Protein AF-0000000073479413 (afdb_homodimer)

Foldseek 3Di:
DVVVVVVVVVVVCVVVVVVVVCLCCCLVVCLVVNAADAQQDKDKDKDFAAQVQADPVSWFGDPVVVVVVVVSRVSSSCSRPCLVVLCVVLVKDKDFPDKDKDFDATRGGGFMWMKIWGFQFFDFFWTKIKIFIATDVVRDGRMIMIIIIGIGSGGPQVSSCVRVVDRDDGHDDDPVVVVVVVVVVVVVVVVVVVD/DVVVVVVVCVVVCVVVVVVVVCLCCCLVVCLVPNAADAQQDKDKDKDFAAQVQADPVSWFGDPVVVVVVVVSRVSSSCSRPCLVVLCVVLVKDKDFPDKDKDFDATRGGGFMWMKIWGFQFFDFFWTKIKIFIATDPVRDGRMIMIIIIGIG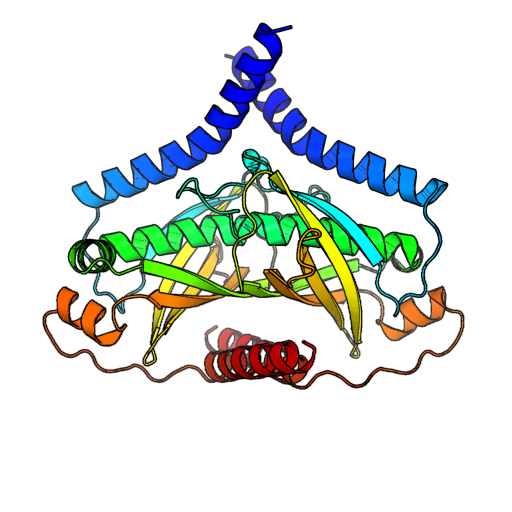SGGPQVSSCVRVVDRDDGHDDDPVVVVVVVVVVVVVVVVVVVD

Organism: Scylla paramamosain (NCBI:txid85552)

Nearest PDB structures (foldseek):
  5t06-assembly1_B  TM=7.517E-01  e=1.277E-08  Escherichia coli O157:H7
  5eo2-assembly2_C  TM=7.180E-01  e=1.446E-08  Staphylococcus aureus subsp. aureus Mu50
  5v10-assembly1_B-2  TM=7.605E-01  e=1.120E-07  Pseudomonas aeruginosa PAO1
  5v10-assembly1_A-2  TM=7.421E-01  e=4.699E-08  Pseudomonas aeruginosa PAO1
  2w3x-assembly1_B  TM=7.147E-01  e=1.046E-06  Micromonospora echinospora

InterPro domains:
  IPR029069 HotDog domain superfamily [SSF54637] (46-164)
  IPR051490 THEM6/lcsJ thioesterase [PTHR12475] (7-193)

Secondary structure (DSSP, 8-state):
-HHHHHHHHHHHHHHHHHHHHHHHHHHHHHHHHPPP--TTSPEEEEEE--GGGB-TTSSSB-HHHHHHHHHHHHHHHHHHHTHHHHHHHHT-EEEEEEEEEEE-SPPPTT-EEEEEEEEEEE-SSEEEEEEEEEETTT--EEEEEEEEEEEESS-HHHHHHHHHSSPPPPPPPPHHHHHHHHHHHHHHHHHHHH-/-HHHHHHHHHHHHHHHHHHHHHHHHHHHHHHHHPPP--TTSPEEEEEE--GGGB-TTSSSB-HHHHHHHHHHHHHHHHHHHTHHHHHHHHT-EEEEEEEEEEE-SPPPTT-EEEEEEEEEEE-SSEEEEEEEEEETTT--EEEEEEEEEEEESS-HHHHHHHHHSSPPPPPPPPHHHHHHHHHHHHHHHHHHHH-

Radius of gyration: 21.25 Å; Cα contacts (8 Å, |Δi|>4): 711; chains: 2; bounding box: 47×64×57 Å

pLDDT: mean 82.39, std 20.72, range [22.72, 98.88]

Sequence (390 aa):
MVEISTVAIGILLSLEFGYFLKVLVHGFGAKLFLSKIHPLKSSRIYGICTTRDIDFMLNHINNGRYIRAMDFGRLDHCIRSGIFKSVSKSGATLLVAATTIRYRKPVYLFVPYRLQSQIVYWDDKNMYYRQDFITLHDNFVRATAYVKLAVLGSQPEELLLAVTRENIALPEAPDDLLSWIEYNRQSSQNLKKSLMVEISTVAIGILLSLEFGYFLKVLVHGFGAKLFLSKIHPLKSSRIYGICTTRDIDFMLNHINNGRYIRAMDFGRLDHCIRSGIFKSVSKSGATLLVAATTIRYRKPVYLFVPYRLQSQIVYWDDKNMYYRQDFITLHDNFVRATAYVKLAVLGSQPEELLLAVTRENIALPEAPDDLLSWIEYNRQSSQNLKKSL

Structure (mmCIF, N/CA/C/O backbone):
data_AF-0000000073479413-model_v1
#
loop_
_entity.id
_entity.type
_entity.pdbx_description
1 polymer 'Protein THEM6'
#
loop_
_atom_site.group_PDB
_atom_site.id
_atom_site.type_symbol
_atom_site.label_atom_id
_atom_site.label_alt_id
_atom_site.label_comp_id
_atom_site.label_asym_id
_atom_site.label_entity_id
_atom_site.label_seq_id
_atom_site.pdbx_PDB_ins_code
_atom_site.Cartn_x
_atom_site.Cartn_y
_atom_site.Cartn_z
_atom_site.occupancy
_atom_site.B_iso_or_equiv
_atom_site.auth_seq_id
_atom_site.auth_comp_id
_atom_site.auth_asym_id
_atom_site.auth_atom_id
_atom_site.pdbx_PDB_model_num
ATOM 1 N N . MET A 1 1 ? 19.516 -9.305 34 1 22.72 1 MET A N 1
ATOM 2 C CA . MET A 1 1 ? 19.391 -8.453 32.844 1 22.72 1 MET A CA 1
ATOM 3 C C . MET A 1 1 ? 19.141 -9.289 31.578 1 22.72 1 MET A C 1
ATOM 5 O O . MET A 1 1 ? 18.781 -8.75 30.531 1 22.72 1 MET A O 1
ATOM 9 N N . VAL A 1 2 ? 19.609 -10.539 31.531 1 35.56 2 VAL A N 1
ATOM 10 C CA . VAL A 1 2 ? 19.578 -11.578 30.5 1 35.56 2 VAL A CA 1
ATOM 11 C C . VAL A 1 2 ? 18.156 -12.102 30.344 1 35.56 2 VAL A C 1
ATOM 13 O O . VAL A 1 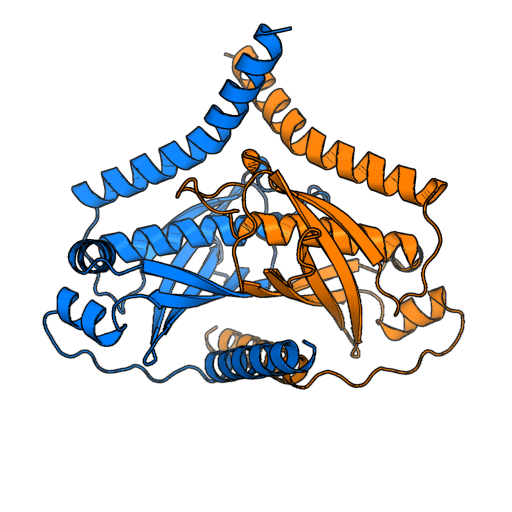2 ? 17.766 -12.539 29.266 1 35.56 2 VAL A O 1
ATOM 16 N N . GLU A 1 3 ? 17.344 -12.094 31.359 1 36.56 3 GLU A N 1
ATOM 17 C CA . GLU A 1 3 ? 16.062 -12.789 31.391 1 36.56 3 GLU A CA 1
ATOM 18 C C . GLU A 1 3 ? 14.992 -12.008 30.625 1 36.56 3 GLU A C 1
ATOM 20 O O . GLU A 1 3 ? 14.141 -12.602 29.953 1 36.56 3 GLU A O 1
ATOM 25 N N . ILE A 1 4 ? 15.031 -10.695 30.812 1 38.28 4 ILE A N 1
ATOM 26 C CA . ILE A 1 4 ? 14.023 -9.852 30.172 1 38.28 4 ILE A CA 1
ATOM 27 C C . ILE A 1 4 ? 14.25 -9.844 28.656 1 38.28 4 ILE A C 1
ATOM 29 O O . ILE A 1 4 ? 13.289 -9.898 27.891 1 38.28 4 ILE A O 1
ATOM 33 N N . SER A 1 5 ? 15.5 -10.008 28.25 1 35.59 5 SER A N 1
ATOM 34 C CA . SER A 1 5 ? 15.836 -10.016 26.828 1 35.59 5 SER A CA 1
ATOM 35 C C . SER A 1 5 ? 15.352 -11.297 26.156 1 35.59 5 SER A C 1
ATOM 37 O O . SER A 1 5 ? 14.914 -11.266 25 1 35.59 5 SER A O 1
ATOM 39 N N . THR A 1 6 ? 15.398 -12.391 26.906 1 36.5 6 THR A N 1
ATOM 40 C CA . THR A 1 6 ? 15 -13.68 26.359 1 36.5 6 THR A CA 1
ATOM 41 C C . THR A 1 6 ? 13.477 -13.766 26.234 1 36.5 6 THR A C 1
ATOM 43 O O . THR A 1 6 ? 12.961 -14.266 25.234 1 36.5 6 THR A O 1
ATOM 46 N N . VAL A 1 7 ? 12.758 -13.211 27.203 1 35.03 7 VAL A N 1
ATOM 47 C CA . VAL A 1 7 ? 11.305 -13.273 27.156 1 35.03 7 VAL A CA 1
ATOM 48 C C . VAL A 1 7 ? 10.781 -12.359 26.062 1 35.03 7 VAL A C 1
ATOM 50 O O . VAL A 1 7 ? 9.859 -12.719 25.328 1 35.03 7 VAL A O 1
ATOM 53 N N . ALA A 1 8 ? 11.414 -11.203 25.891 1 36.47 8 ALA A N 1
ATOM 54 C CA . ALA A 1 8 ? 11.008 -10.273 24.844 1 36.47 8 ALA A CA 1
ATOM 55 C C . ALA A 1 8 ? 11.266 -10.867 23.453 1 36.47 8 ALA A C 1
ATOM 57 O O . ALA A 1 8 ? 10.414 -10.766 22.562 1 36.47 8 ALA A O 1
ATOM 58 N N . ILE A 1 9 ? 12.359 -11.555 23.281 1 36.97 9 ILE A N 1
ATOM 59 C CA . ILE A 1 9 ? 12.656 -12.297 22.062 1 36.97 9 ILE A CA 1
ATOM 60 C C . ILE A 1 9 ? 11.656 -13.43 21.891 1 36.97 9 ILE A C 1
ATOM 62 O O . ILE A 1 9 ? 11.156 -13.656 20.781 1 36.97 9 ILE A O 1
ATOM 66 N N . GLY A 1 10 ? 11.312 -14.117 22.875 1 36.69 10 GLY A N 1
ATOM 67 C CA . GLY A 1 10 ? 10.383 -15.227 22.812 1 36.69 10 GLY A CA 1
ATOM 68 C C . GLY A 1 10 ? 8.969 -14.805 22.453 1 36.69 10 GLY A C 1
ATOM 69 O O . GLY A 1 10 ? 8.32 -15.445 21.625 1 36.69 10 GLY A O 1
ATOM 70 N N . ILE A 1 11 ? 8.414 -13.781 23.047 1 38.16 11 ILE A N 1
ATOM 71 C CA . ILE A 1 11 ? 7.086 -13.25 22.781 1 38.16 11 ILE A CA 1
ATOM 72 C C . ILE A 1 11 ? 7.051 -12.609 21.406 1 38.16 11 ILE A C 1
ATOM 74 O O . ILE A 1 11 ? 6.098 -12.812 20.641 1 38.16 11 ILE A O 1
ATOM 78 N N . LEU A 1 12 ? 7.965 -11.875 21.062 1 40.03 12 LEU A N 1
ATOM 79 C CA . LEU A 1 12 ? 8.117 -11.289 19.734 1 40.03 12 LEU A CA 1
ATOM 80 C C . LEU A 1 12 ? 8.242 -12.375 18.672 1 40.03 12 LEU A C 1
ATOM 82 O O . LEU A 1 12 ? 7.645 -12.273 17.594 1 40.03 12 LEU A O 1
ATOM 86 N N . LEU A 1 13 ? 8.914 -13.398 18.984 1 40.94 13 LEU A N 1
ATOM 87 C CA . LEU A 1 13 ? 9.031 -14.594 18.172 1 40.94 13 LEU A CA 1
ATOM 88 C C . LEU A 1 13 ? 7.715 -15.367 18.141 1 40.94 13 LEU A C 1
ATOM 90 O O . LEU A 1 13 ? 7.344 -15.938 17.125 1 40.94 13 LEU A O 1
ATOM 94 N N . SER A 1 14 ? 7.008 -15.414 19.203 1 41.66 14 SER A N 1
ATOM 95 C CA . SER A 1 14 ? 5.777 -16.188 19.312 1 41.66 14 SER A CA 1
ATOM 96 C C . SER A 1 14 ? 4.652 -15.547 18.5 1 41.66 14 SER A C 1
ATOM 98 O O . SER A 1 14 ? 3.879 -16.25 17.844 1 41.66 14 SER A O 1
ATOM 100 N N . LEU A 1 15 ? 4.371 -14.234 18.672 1 43.06 15 LEU A N 1
ATOM 101 C CA . LEU A 1 15 ? 3.324 -13.523 17.953 1 43.06 15 LEU A CA 1
ATOM 102 C C . LEU A 1 15 ? 3.621 -13.508 16.453 1 43.06 15 LEU A C 1
ATOM 104 O O . LEU A 1 15 ? 2.723 -13.719 15.633 1 43.06 15 LEU A O 1
ATOM 108 N N . GLU A 1 16 ? 4.781 -13.117 16.078 1 46.84 16 GLU A N 1
ATOM 109 C CA . GLU A 1 16 ? 5.227 -13.297 14.695 1 46.84 16 GLU A CA 1
ATOM 110 C C . GLU A 1 16 ? 5.297 -14.781 14.328 1 46.84 16 GLU A C 1
ATOM 112 O O . GLU A 1 16 ? 5.09 -15.148 13.164 1 46.84 16 GLU A O 1
ATOM 117 N N . PHE A 1 17 ? 5.621 -15.445 15.336 1 46 17 PHE A N 1
ATOM 118 C CA . PHE A 1 17 ? 5.688 -16.891 15.188 1 46 17 PHE A CA 1
ATOM 119 C C . PHE A 1 17 ? 4.316 -17.469 14.852 1 46 17 PHE A C 1
ATOM 121 O O . PHE A 1 17 ? 4.199 -18.359 14.016 1 46 17 PHE A O 1
ATOM 128 N N . GLY A 1 18 ? 3.309 -16.953 15.578 1 48.44 18 GLY A N 1
ATOM 129 C CA . GLY A 1 18 ? 1.979 -17.438 15.234 1 48.44 18 GLY A CA 1
ATOM 130 C C . GLY A 1 18 ? 1.597 -17.156 13.789 1 48.44 18 GLY A C 1
ATOM 131 O O . GLY A 1 18 ? 0.971 -17.984 13.133 1 48.44 18 GLY A O 1
ATOM 132 N N . TYR A 1 19 ? 1.947 -15.953 13.492 1 48.91 19 TYR A N 1
ATOM 133 C CA . TYR A 1 19 ? 1.749 -15.625 12.086 1 48.91 19 TYR A CA 1
ATOM 134 C C . TYR A 1 19 ? 2.564 -16.547 11.188 1 48.91 19 TYR A C 1
ATOM 136 O O . TYR A 1 19 ? 2.055 -17.078 10.195 1 48.91 19 TYR A O 1
ATOM 144 N N . PHE A 1 20 ? 3.811 -16.734 11.594 1 48.34 20 PHE A N 1
ATOM 145 C CA . PHE A 1 20 ? 4.676 -17.656 10.867 1 48.34 20 PHE A CA 1
ATOM 146 C C . PHE A 1 20 ? 4.125 -19.062 10.922 1 48.34 20 PHE A C 1
ATOM 148 O O . PHE A 1 20 ? 4.141 -19.781 9.922 1 48.34 20 PHE A O 1
ATOM 155 N N . LEU A 1 21 ? 3.736 -19.422 12.062 1 49.56 21 LEU A N 1
ATOM 156 C CA . LEU A 1 21 ? 3.158 -20.766 12.18 1 49.56 21 LEU A CA 1
ATOM 157 C C . LEU A 1 21 ? 1.921 -20.891 11.297 1 49.56 21 LEU A C 1
ATOM 159 O O . LEU A 1 21 ? 1.704 -21.938 10.688 1 49.56 21 LEU A O 1
ATOM 163 N N . LYS A 1 22 ? 1.204 -19.875 11.266 1 51.75 22 LYS A N 1
ATOM 164 C CA . LYS A 1 22 ? 0.023 -19.906 10.414 1 51.75 22 LYS A CA 1
ATOM 165 C C . LYS A 1 22 ? 0.413 -20.016 8.938 1 51.75 22 LYS A C 1
ATOM 167 O O . LYS A 1 22 ? -0.208 -20.781 8.188 1 51.75 22 LYS A O 1
ATOM 172 N N . VAL A 1 23 ? 1.39 -19.281 8.57 1 50.56 23 VAL A N 1
ATOM 173 C CA . VAL A 1 23 ? 1.879 -19.359 7.199 1 50.56 23 VAL A CA 1
ATOM 174 C C . VAL A 1 23 ? 2.424 -20.766 6.926 1 50.56 23 VAL A C 1
ATOM 176 O O . VAL A 1 23 ? 2.158 -21.344 5.871 1 50.56 23 VAL A O 1
ATOM 179 N N . LEU A 1 24 ? 3.24 -21.219 7.867 1 50.91 24 LEU A N 1
ATOM 180 C CA . LEU A 1 24 ? 3.805 -22.562 7.719 1 50.91 24 LEU A CA 1
ATOM 181 C C . LEU A 1 24 ? 2.703 -23.609 7.688 1 50.91 24 LEU A C 1
ATOM 183 O O . LEU A 1 24 ? 2.74 -24.531 6.867 1 50.91 24 LEU A O 1
ATOM 187 N N . VAL A 1 25 ? 1.843 -23.469 8.602 1 51.91 25 VAL A N 1
ATOM 188 C CA . VAL A 1 25 ? 0.776 -24.469 8.664 1 51.91 25 VAL A CA 1
ATOM 189 C C . VAL A 1 25 ? -0.105 -24.359 7.418 1 51.91 25 VAL A C 1
ATOM 191 O O . VAL A 1 25 ? -0.485 -25.375 6.832 1 51.91 25 VAL A O 1
ATOM 194 N N . HIS A 1 26 ? -0.387 -23.203 7.086 1 51.12 26 HIS A N 1
ATOM 195 C CA . HIS A 1 26 ? -1.229 -23.031 5.91 1 51.12 26 HIS A CA 1
ATOM 196 C C . HIS A 1 26 ? -0.475 -23.391 4.637 1 51.12 26 HIS A C 1
ATOM 198 O O . HIS A 1 26 ? -1.034 -24.031 3.74 1 51.12 26 HIS A O 1
ATOM 204 N N . GLY A 1 27 ? 0.727 -22.859 4.531 1 49.97 27 GLY A N 1
ATOM 205 C CA . GLY A 1 27 ? 1.514 -23.234 3.369 1 49.97 27 GLY A CA 1
ATOM 206 C C . GLY A 1 27 ? 1.783 -24.734 3.291 1 49.97 27 GLY A C 1
ATOM 207 O O . GLY A 1 27 ? 1.621 -25.344 2.232 1 49.97 27 GLY A O 1
ATOM 208 N N . PHE A 1 28 ? 2.287 -25.219 4.367 1 51.5 28 PHE A N 1
ATOM 209 C CA . PHE A 1 28 ? 2.633 -26.641 4.367 1 51.5 28 PHE A CA 1
ATOM 210 C C . PHE A 1 28 ? 1.38 -27.5 4.285 1 51.5 28 PHE A C 1
ATOM 212 O O . PHE A 1 28 ? 1.37 -28.531 3.604 1 51.5 28 PHE A O 1
ATOM 219 N N . GLY A 1 29 ? 0.455 -27.125 5.02 1 49.59 29 GLY A N 1
ATOM 220 C CA . GLY A 1 29 ? -0.761 -27.922 4.895 1 49.59 29 GLY A CA 1
ATOM 221 C C . GLY A 1 29 ? -1.41 -27.797 3.529 1 49.59 29 GLY A C 1
ATOM 222 O O . GLY A 1 29 ? -1.973 -28.766 3.018 1 49.59 29 GLY A O 1
ATOM 223 N N . ALA A 1 30 ? -1.373 -26.625 2.986 1 49.72 30 ALA A N 1
ATOM 224 C CA . ALA A 1 30 ? -1.937 -26.438 1.65 1 49.72 30 ALA A CA 1
ATOM 225 C C . ALA A 1 30 ? -1.208 -27.312 0.626 1 49.72 30 ALA A C 1
ATOM 227 O O . ALA A 1 30 ? -1.829 -27.859 -0.285 1 49.72 30 ALA A O 1
ATOM 228 N N . LYS A 1 31 ? 0.132 -27.25 0.708 1 51.25 31 LYS A N 1
ATOM 229 C CA . LYS A 1 31 ? 0.846 -28.109 -0.233 1 51.25 31 LYS A CA 1
ATOM 230 C C . LYS A 1 31 ? 0.305 -29.531 -0.196 1 51.25 31 LYS A C 1
ATOM 232 O O . LYS A 1 31 ? 0.118 -30.156 -1.241 1 51.25 31 LYS A O 1
ATOM 237 N N . LEU A 1 32 ? 0.257 -30 0.966 1 50.91 32 LEU A N 1
ATOM 238 C CA . LEU A 1 32 ? -0.129 -31.406 1.055 1 50.91 32 LEU A CA 1
ATOM 239 C C . LEU A 1 32 ? -1.604 -31.594 0.713 1 50.91 32 LEU A C 1
ATOM 241 O O . LEU A 1 32 ? -2.006 -32.656 0.208 1 50.91 32 LEU A O 1
ATOM 245 N N . PHE A 1 33 ? -2.422 -30.562 0.981 1 53.69 33 PHE A N 1
ATOM 246 C CA . PHE A 1 33 ? -3.848 -30.812 0.813 1 53.69 33 PHE A CA 1
ATOM 247 C C . PHE A 1 33 ? -4.48 -29.781 -0.11 1 53.69 33 PHE A C 1
ATOM 249 O O . PHE A 1 33 ? -5.695 -29.781 -0.317 1 53.69 33 PHE A O 1
ATOM 256 N N . LEU A 1 34 ? -3.584 -28.812 -0.552 1 61.81 34 LEU A N 1
ATOM 257 C CA . LEU A 1 34 ? -4.352 -27.797 -1.277 1 61.81 34 LEU A CA 1
ATOM 258 C C . LEU A 1 34 ? -4.391 -28.109 -2.77 1 61.81 34 LEU A C 1
ATOM 260 O O . LEU A 1 34 ? -3.422 -28.641 -3.32 1 61.81 34 LEU A O 1
ATOM 264 N N . SER A 1 35 ? -5.613 -28.062 -3.381 1 76.31 35 SER A N 1
ATOM 265 C CA . SER A 1 35 ? -5.914 -28.281 -4.789 1 76.31 35 SER A CA 1
ATOM 266 C C . SER A 1 35 ? -5.133 -27.328 -5.688 1 76.31 35 SER A C 1
ATOM 268 O O . SER A 1 35 ? -4.996 -26.156 -5.375 1 76.31 35 SER A O 1
ATOM 270 N N . LYS A 1 36 ? -4.469 -27.859 -6.617 1 87.44 36 LYS A N 1
ATOM 271 C CA . LYS A 1 36 ? -3.758 -27.094 -7.633 1 87.44 36 LYS A CA 1
ATOM 272 C C . LYS A 1 36 ? -4.703 -26.141 -8.375 1 87.44 36 LYS A C 1
ATOM 274 O O . LYS A 1 36 ? -5.859 -26.5 -8.633 1 87.44 36 LYS A O 1
ATOM 279 N N . ILE A 1 37 ? -4.25 -24.953 -8.594 1 92.12 37 ILE A N 1
ATOM 280 C CA . ILE A 1 37 ? -5.043 -23.969 -9.336 1 92.12 37 ILE A CA 1
ATOM 281 C C . ILE A 1 37 ? -4.262 -23.484 -10.555 1 92.12 37 ILE A C 1
ATOM 283 O O . ILE A 1 37 ? -3.031 -23.453 -10.539 1 92.12 37 ILE A O 1
ATOM 287 N N . HIS A 1 38 ? -5.035 -23.25 -11.641 1 93.12 38 HIS A N 1
ATOM 288 C CA . HIS A 1 38 ? -4.402 -22.609 -12.781 1 93.12 38 HIS A CA 1
ATOM 289 C C . HIS A 1 38 ? -3.842 -21.234 -12.406 1 93.12 38 HIS A C 1
ATOM 291 O O . HIS A 1 38 ? -4.484 -20.484 -11.672 1 93.12 38 HIS A O 1
ATOM 297 N N . PRO A 1 39 ? -2.715 -20.828 -12.891 1 92.69 39 PRO A N 1
ATOM 298 C CA . PRO A 1 39 ? -2.066 -19.594 -12.484 1 92.69 39 PRO A CA 1
ATOM 299 C C . PRO A 1 39 ? -2.93 -18.359 -12.758 1 92.69 39 PRO A C 1
ATOM 301 O O . PRO A 1 39 ? -2.791 -17.344 -12.07 1 92.69 39 PRO A O 1
ATOM 304 N N . LEU A 1 40 ? -3.797 -18.422 -13.695 1 94.38 40 LEU A N 1
ATOM 305 C CA . LEU A 1 40 ? -4.59 -17.266 -14.055 1 94.38 40 LEU A CA 1
ATOM 306 C C . LEU A 1 40 ? -5.945 -17.281 -13.359 1 94.38 40 LEU A C 1
ATOM 308 O O . LEU A 1 40 ? -6.746 -16.359 -13.516 1 94.38 40 LEU A O 1
ATOM 312 N N . LYS A 1 41 ? -6.191 -18.328 -12.602 1 95.19 41 LYS A N 1
ATOM 313 C CA . LYS A 1 41 ? -7.402 -18.375 -11.789 1 95.19 41 LYS A CA 1
ATOM 314 C C . LYS A 1 41 ? -7.145 -17.828 -10.391 1 95.19 41 LYS A C 1
ATOM 316 O O . LYS A 1 41 ? -6.012 -17.859 -9.906 1 95.19 41 LYS A O 1
ATOM 321 N N . SER A 1 42 ? -8.156 -17.375 -9.781 1 96.56 42 SER A N 1
ATOM 322 C CA . SER A 1 42 ? -8.023 -16.75 -8.477 1 96.56 42 SER A CA 1
ATOM 323 C C . SER A 1 42 ? -7.961 -17.797 -7.363 1 96.56 42 SER A C 1
ATOM 325 O O . SER A 1 42 ? -8.57 -18.859 -7.473 1 96.56 42 SER A O 1
ATOM 327 N N . SER A 1 43 ? -7.172 -17.578 -6.391 1 95.56 43 SER A N 1
ATOM 328 C CA . SER A 1 43 ? -7.223 -18.312 -5.133 1 95.56 43 SER A CA 1
ATOM 329 C C . SER A 1 43 ? -7.945 -17.516 -4.055 1 95.56 43 SER A C 1
ATOM 331 O O . SER A 1 43 ? -8.008 -16.281 -4.121 1 95.56 43 SER A O 1
ATOM 333 N N . ARG A 1 44 ? -8.508 -18.25 -3.133 1 95.12 44 ARG A N 1
ATOM 334 C CA . ARG A 1 44 ? -9.25 -17.609 -2.045 1 95.12 44 ARG A CA 1
ATOM 335 C C . ARG A 1 44 ? -8.742 -18.094 -0.688 1 95.12 44 ARG A C 1
ATOM 337 O O . ARG A 1 44 ? -8.555 -19.297 -0.479 1 95.12 44 ARG A O 1
ATOM 344 N N . ILE A 1 45 ? -8.469 -17.156 0.169 1 92.5 45 ILE A N 1
ATOM 345 C CA . ILE A 1 45 ? -8.219 -17.5 1.568 1 92.5 45 ILE A CA 1
ATOM 346 C C . ILE A 1 45 ? -9.164 -16.688 2.463 1 92.5 45 ILE A C 1
ATOM 348 O O . ILE A 1 45 ? -9.672 -15.648 2.061 1 92.5 45 ILE A O 1
ATOM 352 N N . TYR A 1 46 ? -9.422 -17.281 3.578 1 92.12 46 TYR A N 1
ATOM 353 C CA . TYR A 1 46 ? -10.375 -16.672 4.492 1 92.12 46 TYR A CA 1
ATOM 354 C C . TYR A 1 46 ? -9.688 -16.172 5.758 1 92.12 46 TYR A C 1
ATOM 356 O O . TYR A 1 46 ? -8.641 -16.703 6.148 1 92.12 46 TYR A O 1
ATOM 364 N N . GLY A 1 47 ? -10.227 -15.055 6.262 1 87.69 47 GLY A N 1
ATOM 365 C CA . GLY A 1 47 ? -9.695 -14.484 7.488 1 87.69 47 GLY A CA 1
ATOM 366 C C . GLY A 1 47 ? -10.727 -13.727 8.289 1 87.69 47 GLY A C 1
ATOM 367 O O . GLY A 1 47 ? -11.859 -13.547 7.84 1 87.69 47 GLY A O 1
ATOM 368 N N . ILE A 1 48 ? -10.297 -13.422 9.555 1 85.12 48 ILE A N 1
ATOM 369 C CA . ILE A 1 48 ? -11.109 -12.594 10.453 1 85.12 48 ILE A CA 1
ATOM 370 C C . ILE A 1 48 ? -10.266 -11.445 11 1 85.12 48 ILE A C 1
ATOM 372 O O . ILE A 1 48 ? -9.109 -11.641 11.367 1 85.12 48 ILE A O 1
ATOM 376 N N . CYS A 1 49 ? -10.859 -10.297 10.906 1 78.81 49 CYS A N 1
ATOM 377 C CA . CYS A 1 49 ? -10.188 -9.156 11.516 1 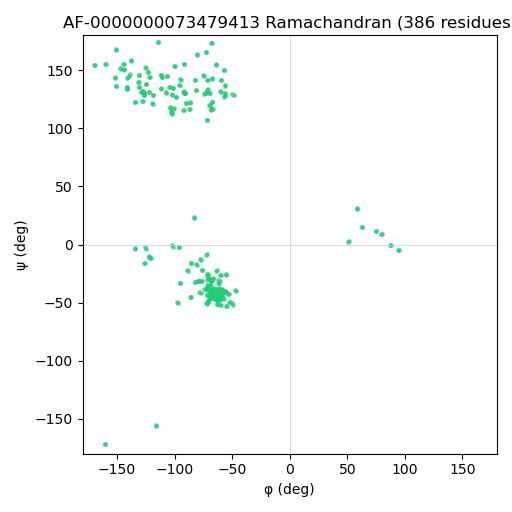78.81 49 CYS A CA 1
ATOM 378 C C . CYS A 1 49 ? -10.156 -9.289 13.031 1 78.81 49 CYS A C 1
ATOM 380 O O . CYS A 1 49 ? -11.195 -9.484 13.664 1 78.81 49 CYS A O 1
ATOM 382 N N . THR A 1 50 ? -8.984 -9.258 13.57 1 72.56 50 THR A N 1
ATOM 383 C CA . THR A 1 50 ? -8.859 -9.414 15.016 1 72.56 50 THR A CA 1
ATOM 384 C C . THR A 1 50 ? -8.328 -8.141 15.656 1 72.56 50 THR A C 1
ATOM 386 O O . THR A 1 50 ? -7.988 -7.18 14.953 1 72.56 50 THR A O 1
ATOM 389 N N . THR A 1 51 ? -8.266 -8.086 16.938 1 62.41 51 THR A N 1
ATOM 390 C CA . THR A 1 51 ? -7.875 -6.895 17.672 1 62.41 51 THR A CA 1
ATOM 391 C C . THR A 1 51 ? -6.426 -6.516 17.375 1 62.41 51 THR A C 1
ATOM 393 O O . THR A 1 51 ? -6.047 -5.348 17.5 1 62.41 51 THR A O 1
ATOM 396 N N . ARG A 1 52 ? -5.719 -7.473 16.953 1 58.22 52 ARG A N 1
ATOM 397 C CA . ARG A 1 52 ? -4.316 -7.207 16.641 1 58.22 52 ARG A CA 1
ATOM 398 C C . ARG A 1 52 ? -4.176 -6.383 15.367 1 58.22 52 ARG A C 1
ATOM 400 O O . ARG A 1 52 ? -3.123 -5.797 15.117 1 58.22 52 ARG A O 1
ATOM 407 N N . ASP A 1 53 ? -5.344 -6.297 14.812 1 57.88 53 ASP A N 1
ATOM 408 C CA . ASP A 1 53 ? -5.336 -5.672 13.5 1 57.88 53 ASP A CA 1
ATOM 409 C C . ASP A 1 53 ? -5.828 -4.227 13.57 1 57.88 53 ASP A C 1
ATOM 411 O O . ASP A 1 53 ? -5.938 -3.549 12.547 1 57.88 53 ASP A O 1
ATOM 415 N N . ILE A 1 54 ? -6.156 -3.854 14.711 1 54.53 54 ILE A N 1
ATOM 416 C CA . ILE A 1 54 ? -6.871 -2.584 14.797 1 54.53 54 ILE A CA 1
ATOM 417 C C . ILE A 1 54 ? -5.875 -1.443 15 1 54.53 54 ILE A C 1
ATOM 419 O O . ILE A 1 54 ? -4.867 -1.604 15.688 1 54.53 54 ILE A O 1
ATOM 423 N N . ASP A 1 55 ? -6.156 -0.422 14.117 1 56.75 55 ASP A N 1
ATOM 424 C CA . ASP A 1 55 ? -5.355 0.798 14.141 1 56.75 55 ASP A CA 1
ATOM 425 C C . ASP A 1 55 ? -5.605 1.596 15.414 1 56.75 55 ASP A C 1
ATOM 427 O O . ASP A 1 55 ? -6.461 1.232 16.219 1 56.75 55 ASP A O 1
ATOM 431 N N . PHE A 1 56 ? -4.789 2.664 15.547 1 49.38 56 PHE A N 1
ATOM 432 C CA . PHE A 1 56 ? -4.773 3.602 16.672 1 49.38 56 PHE A CA 1
ATOM 433 C C . PHE A 1 56 ? -6.188 4.059 17.016 1 49.38 56 PHE A C 1
ATOM 435 O O . PHE A 1 56 ? -6.504 4.293 18.172 1 49.38 56 PHE A O 1
ATOM 442 N N . MET A 1 57 ? -6.938 4.258 15.969 1 47.81 57 MET A N 1
ATOM 443 C CA . MET A 1 57 ? -8.234 4.84 16.297 1 47.81 57 MET A CA 1
ATOM 444 C C . MET A 1 57 ? -9.227 3.758 16.719 1 47.81 57 MET A C 1
ATOM 446 O O . MET A 1 57 ? -10.422 4.02 16.844 1 47.81 57 MET A O 1
ATOM 450 N N . LEU A 1 58 ? -8.664 2.691 17.141 1 46.41 58 LEU A N 1
ATOM 451 C CA . LEU A 1 58 ? -9.312 1.577 17.828 1 46.41 58 LEU A CA 1
ATOM 452 C C . LEU A 1 58 ? -10.523 1.087 17.047 1 46.41 58 LEU A C 1
ATOM 454 O O . LEU A 1 58 ? -11.281 0.239 17.516 1 46.41 58 LEU A O 1
ATOM 458 N N . ASN A 1 59 ? -10.773 1.623 15.938 1 46.25 59 ASN A N 1
ATOM 459 C CA . ASN A 1 59 ? -12.039 1.188 15.359 1 46.25 59 ASN A CA 1
ATOM 460 C C . ASN A 1 59 ? -11.836 0.565 13.977 1 46.25 59 ASN A C 1
ATOM 462 O O . ASN A 1 59 ? -12.781 0.029 13.391 1 46.25 59 ASN A O 1
ATOM 466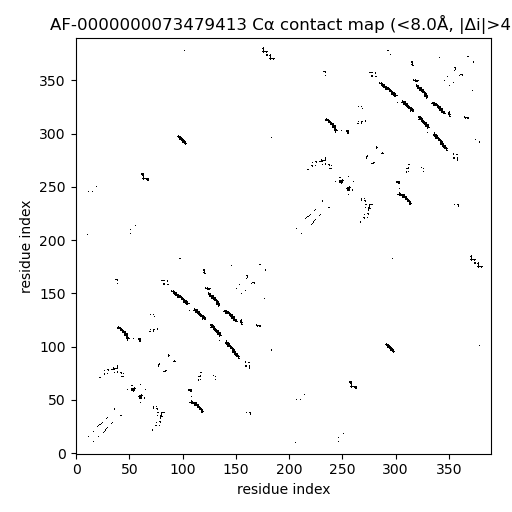 N N . HIS A 1 60 ? -10.68 0.677 13.414 1 56.25 60 HIS A N 1
ATOM 467 C CA . HIS A 1 60 ? -10.57 0.125 12.07 1 56.25 60 HIS A CA 1
ATOM 468 C C . HIS A 1 60 ? -9.242 -0.605 11.883 1 56.25 60 HIS A C 1
ATOM 470 O O . HIS A 1 60 ? -8.289 -0.373 12.633 1 56.25 60 HIS A O 1
ATOM 476 N N . ILE A 1 61 ? -9.352 -1.653 11.062 1 55.66 61 ILE A N 1
ATOM 477 C CA . ILE A 1 61 ? -8.148 -2.387 10.688 1 55.66 61 ILE A CA 1
ATOM 478 C C . ILE A 1 61 ? -7.074 -1.409 10.211 1 55.66 61 ILE A C 1
ATOM 480 O O . ILE A 1 61 ? -7.363 -0.465 9.477 1 55.66 61 ILE A O 1
ATOM 484 N N . ASN A 1 62 ? -5.996 -1.581 10.773 1 73.06 62 ASN A N 1
ATOM 485 C CA . ASN A 1 62 ? -4.82 -0.831 10.344 1 73.06 62 ASN A CA 1
ATOM 486 C C . ASN A 1 62 ? -4.477 -1.115 8.883 1 73.06 62 ASN A C 1
ATOM 488 O O . ASN A 1 62 ? -4.516 -2.268 8.445 1 73.06 62 ASN A O 1
ATOM 492 N N . ASN A 1 63 ? -4.234 -0.109 8.07 1 82.81 63 ASN A N 1
ATOM 493 C CA . ASN A 1 63 ? -3.973 -0.209 6.637 1 82.81 63 ASN A CA 1
ATOM 494 C C . ASN A 1 63 ? -2.812 -1.154 6.344 1 82.81 63 ASN A C 1
ATOM 496 O O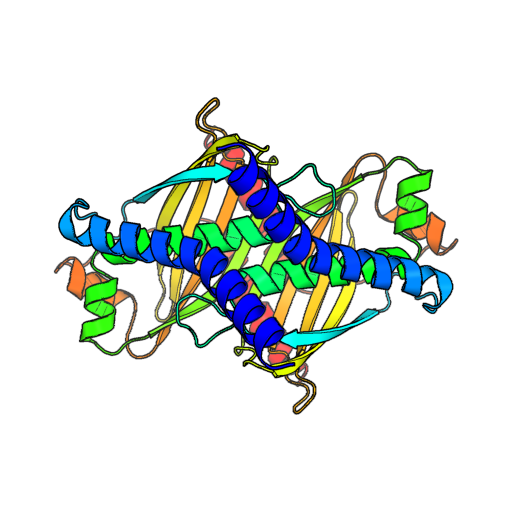 . ASN A 1 63 ? -2.781 -1.802 5.297 1 82.81 63 ASN A O 1
ATOM 500 N N . GLY A 1 64 ? -1.895 -1.318 7.297 1 86.69 64 GLY A N 1
ATOM 501 C CA . GLY A 1 64 ? -0.758 -2.211 7.133 1 86.69 64 GLY A CA 1
ATOM 502 C C . GLY A 1 64 ? -1.141 -3.678 7.168 1 86.69 64 GLY A C 1
ATOM 503 O O . GLY A 1 64 ? -0.48 -4.512 6.547 1 86.69 64 GLY A O 1
ATOM 504 N N . ARG A 1 65 ? -2.176 -3.949 7.824 1 85.38 65 ARG A N 1
ATOM 505 C CA . ARG A 1 65 ? -2.615 -5.336 7.965 1 85.38 65 ARG A CA 1
ATOM 506 C C . ARG A 1 65 ? -3.131 -5.883 6.641 1 85.38 65 ARG A C 1
ATOM 508 O O . ARG A 1 65 ? -2.971 -7.07 6.348 1 85.38 65 ARG A O 1
ATOM 515 N N . TYR A 1 66 ? -3.777 -5.035 5.879 1 92 66 TYR A N 1
ATOM 516 C CA . TYR A 1 66 ? -4.184 -5.461 4.547 1 92 66 TYR A CA 1
ATOM 517 C C . TYR A 1 66 ? -2.99 -5.98 3.754 1 92 66 TYR A C 1
ATOM 519 O O . TYR A 1 66 ? -3.068 -7.039 3.127 1 92 66 TYR A O 1
ATOM 527 N N . ILE A 1 67 ? -1.9 -5.266 3.896 1 92.12 67 ILE A N 1
ATOM 528 C CA . ILE A 1 67 ? -0.708 -5.602 3.125 1 92.12 67 ILE A CA 1
ATOM 529 C C . ILE A 1 67 ? -0.144 -6.938 3.604 1 92.12 67 ILE A C 1
ATOM 531 O O . ILE A 1 67 ? 0.268 -7.77 2.793 1 92.12 67 ILE A O 1
ATOM 535 N N . ARG A 1 68 ? -0.179 -7.148 4.836 1 85.94 68 ARG A N 1
ATOM 536 C CA . ARG A 1 68 ? 0.298 -8.414 5.391 1 85.94 68 ARG A CA 1
ATOM 537 C C . ARG A 1 68 ? -0.565 -9.578 4.918 1 85.94 68 ARG A C 1
ATOM 539 O O . ARG A 1 68 ? -0.044 -10.625 4.535 1 85.94 68 ARG A O 1
ATOM 546 N N . ALA A 1 69 ? -1.857 -9.352 5.023 1 88.12 69 ALA A N 1
ATOM 547 C CA . ALA A 1 69 ? -2.766 -10.391 4.539 1 88.12 69 ALA A CA 1
ATOM 548 C C . ALA A 1 69 ? -2.531 -10.68 3.059 1 88.12 69 ALA A C 1
ATOM 550 O O . ALA A 1 69 ? -2.592 -11.836 2.627 1 88.12 69 ALA A O 1
ATOM 551 N N . MET A 1 70 ? -2.287 -9.688 2.354 1 94 70 MET A N 1
ATOM 552 C CA . MET A 1 70 ? -2.039 -9.828 0.922 1 94 70 MET A CA 1
ATOM 553 C C . MET A 1 70 ? -0.799 -10.672 0.663 1 94 70 MET A C 1
ATOM 555 O O . MET A 1 70 ? -0.757 -11.445 -0.301 1 94 70 MET A O 1
ATOM 559 N N . ASP A 1 71 ? 0.205 -10.484 1.477 1 89.38 71 ASP A N 1
ATOM 560 C CA . ASP A 1 71 ? 1.399 -11.32 1.354 1 89.38 71 ASP A CA 1
ATOM 561 C C . ASP A 1 71 ? 1.05 -12.805 1.459 1 89.38 71 ASP A C 1
ATOM 563 O O . ASP A 1 71 ? 1.492 -13.609 0.64 1 89.38 71 ASP A O 1
ATOM 567 N N . PHE A 1 72 ? 0.199 -13.062 2.311 1 86.12 72 PHE A N 1
ATOM 568 C CA . PHE A 1 72 ? -0.215 -14.445 2.5 1 86.12 72 PHE A CA 1
ATOM 569 C C . PHE A 1 72 ? -1.059 -14.93 1.324 1 86.12 72 PHE A C 1
ATOM 571 O O . PHE A 1 72 ? -0.917 -16.062 0.876 1 86.12 72 PHE A O 1
ATOM 578 N N . GLY A 1 73 ? -1.93 -14.094 0.938 1 91.81 73 GLY A N 1
ATOM 579 C CA . GLY A 1 73 ? -2.742 -14.438 -0.217 1 91.81 73 GLY A CA 1
ATOM 580 C C . GLY A 1 73 ? -1.921 -14.742 -1.457 1 91.81 73 GLY A C 1
ATOM 581 O O . GLY A 1 73 ? -2.193 -15.703 -2.172 1 91.81 73 GLY A O 1
ATOM 582 N N . ARG A 1 74 ? -0.936 -13.969 -1.645 1 93.62 74 ARG A N 1
ATOM 583 C CA . ARG A 1 74 ? -0.078 -14.164 -2.809 1 93.62 74 ARG A CA 1
ATOM 584 C C . ARG A 1 74 ? 0.744 -15.445 -2.668 1 93.62 74 ARG A C 1
ATOM 586 O O . ARG A 1 74 ? 0.953 -16.172 -3.646 1 93.62 74 ARG A O 1
ATOM 593 N N . LEU A 1 75 ? 1.261 -15.656 -1.422 1 89 75 LEU A N 1
ATOM 594 C CA . LEU A 1 75 ? 2.012 -16.891 -1.188 1 89 75 LEU A CA 1
ATOM 595 C C . LEU A 1 75 ? 1.144 -18.109 -1.443 1 89 75 LEU A C 1
ATOM 597 O O . LEU A 1 75 ? 1.584 -19.062 -2.09 1 89 75 LEU A O 1
ATOM 601 N N . ASP A 1 76 ? -0.048 -18.078 -0.947 1 88.88 76 ASP A N 1
ATOM 602 C CA . ASP A 1 76 ? -0.996 -19.172 -1.197 1 88.88 76 ASP A CA 1
ATOM 603 C C . ASP A 1 76 ? -1.175 -19.406 -2.695 1 88.88 76 ASP A C 1
ATOM 605 O O . ASP A 1 76 ? -1.052 -20.531 -3.168 1 88.88 76 ASP A O 1
ATOM 609 N N . HIS A 1 77 ? -1.476 -18.406 -3.42 1 94.25 77 HIS A N 1
ATOM 610 C CA . HIS A 1 77 ? -1.682 -18.531 -4.859 1 94.25 77 HIS A CA 1
ATOM 611 C C . HIS A 1 77 ? -0.431 -19.047 -5.555 1 94.25 77 HIS A C 1
ATOM 613 O O . HIS A 1 77 ? -0.519 -19.922 -6.43 1 94.25 77 HIS A O 1
ATOM 619 N N . CYS A 1 78 ? 0.675 -18.484 -5.168 1 93.31 78 CYS A N 1
ATOM 620 C CA . CYS A 1 78 ? 1.953 -18.859 -5.766 1 93.31 78 CYS A CA 1
ATOM 621 C C . CYS A 1 78 ? 2.234 -20.344 -5.566 1 93.31 78 CYS A C 1
ATOM 623 O O . CYS A 1 78 ? 2.684 -21.031 -6.492 1 93.31 78 CYS A O 1
ATOM 625 N N . ILE A 1 79 ? 1.972 -20.828 -4.449 1 90.06 79 ILE A N 1
ATOM 626 C CA . ILE A 1 79 ? 2.213 -22.234 -4.133 1 90.06 79 ILE A CA 1
ATOM 627 C C . ILE A 1 79 ? 1.21 -23.109 -4.883 1 90.06 79 ILE A C 1
ATOM 629 O O . ILE A 1 79 ? 1.599 -24.047 -5.594 1 90.06 79 ILE A O 1
ATOM 633 N N . ARG A 1 80 ? -0.016 -22.781 -4.801 1 92.44 80 ARG A N 1
ATOM 634 C CA . ARG A 1 80 ? -1.066 -23.609 -5.375 1 92.44 80 ARG A CA 1
ATOM 635 C C . ARG A 1 80 ? -1.004 -23.609 -6.898 1 92.44 80 ARG A C 1
ATOM 637 O O . ARG A 1 80 ? -1.371 -24.594 -7.543 1 92.44 80 ARG A O 1
ATOM 644 N N . SER A 1 81 ? -0.579 -22.547 -7.465 1 94.12 81 SER A N 1
ATOM 645 C CA . SER A 1 81 ? -0.516 -22.438 -8.914 1 94.12 81 SER A CA 1
ATOM 646 C C . SER A 1 81 ? 0.731 -23.109 -9.469 1 94.12 81 SER A C 1
ATOM 648 O O . SER A 1 81 ? 0.861 -23.297 -10.68 1 94.12 81 SER A O 1
ATOM 650 N N . GLY A 1 82 ? 1.749 -23.375 -8.57 1 92.5 82 GLY A N 1
ATOM 651 C CA . GLY A 1 82 ? 2.988 -24 -9.008 1 92.5 82 GLY A CA 1
ATOM 652 C C . GLY A 1 82 ? 4.078 -23 -9.336 1 92.5 82 GLY A C 1
ATOM 653 O O . GLY A 1 82 ? 5.215 -23.375 -9.625 1 92.5 82 GLY A O 1
ATOM 654 N N . ILE A 1 83 ? 3.727 -21.828 -9.266 1 93.62 83 ILE A N 1
ATOM 655 C CA . ILE A 1 83 ? 4.691 -20.781 -9.586 1 93.62 83 ILE A CA 1
ATOM 656 C C . ILE A 1 83 ? 5.855 -20.828 -8.602 1 93.62 83 ILE A C 1
ATOM 658 O O . ILE A 1 83 ? 7.016 -20.656 -8.992 1 93.62 83 ILE A O 1
ATOM 662 N N . PHE A 1 84 ? 5.562 -21.078 -7.43 1 91.88 84 PHE A N 1
ATOM 663 C CA . PHE A 1 84 ? 6.602 -21.156 -6.41 1 91.88 84 PHE A CA 1
ATOM 664 C C . PHE A 1 84 ? 7.645 -22.203 -6.777 1 91.88 84 PHE A C 1
ATOM 666 O O . PHE A 1 84 ? 8.852 -21.953 -6.672 1 91.88 84 PHE A O 1
ATOM 673 N N . LYS A 1 85 ? 7.172 -23.328 -7.168 1 89.94 85 LYS A N 1
ATOM 674 C CA . LYS A 1 85 ? 8.07 -24.406 -7.578 1 89.94 85 LYS A CA 1
ATOM 675 C C . LYS A 1 85 ? 8.914 -24 -8.781 1 89.94 85 LYS A C 1
ATOM 677 O O . LYS A 1 85 ? 10.109 -24.281 -8.828 1 89.94 85 LYS A O 1
ATOM 682 N N . SER A 1 86 ? 8.273 -23.359 -9.68 1 93.25 86 SER A N 1
ATOM 683 C CA . SER A 1 86 ? 8.977 -22.906 -10.875 1 93.25 86 SER A CA 1
ATOM 684 C C . SER A 1 86 ? 10.062 -21.906 -10.523 1 93.25 86 SER A C 1
ATOM 686 O O . SER A 1 86 ? 11.172 -21.953 -11.062 1 93.25 86 SER A O 1
ATOM 688 N N . VAL A 1 87 ? 9.773 -20.984 -9.688 1 92.5 87 VAL A N 1
ATOM 689 C CA . VAL A 1 87 ? 10.719 -19.984 -9.234 1 92.5 87 VAL A CA 1
ATOM 690 C C . VAL A 1 87 ? 11.898 -20.656 -8.523 1 92.5 87 VAL A C 1
ATOM 692 O O . VAL A 1 87 ? 13.055 -20.344 -8.805 1 92.5 87 VAL A O 1
ATOM 695 N N . SER A 1 88 ? 11.633 -21.547 -7.699 1 90.69 88 SER A N 1
ATOM 696 C CA . SER A 1 88 ? 12.664 -22.25 -6.941 1 90.69 88 SER A CA 1
ATOM 697 C C . SER A 1 88 ? 13.594 -23.031 -7.863 1 90.69 88 SER A C 1
ATOM 699 O O . SER A 1 88 ? 14.812 -22.984 -7.703 1 90.69 88 SER A O 1
ATOM 701 N N . LYS A 1 89 ? 13.055 -23.672 -8.828 1 92.75 89 LYS A N 1
ATOM 702 C CA . LYS A 1 89 ? 13.812 -24.5 -9.758 1 92.75 89 LYS A CA 1
ATOM 703 C C . LYS A 1 89 ? 14.695 -23.656 -10.672 1 92.75 89 LYS A C 1
ATOM 705 O O . LYS A 1 89 ? 15.797 -24.062 -11.031 1 92.75 89 LYS A O 1
ATOM 710 N N . SER A 1 90 ? 14.219 -22.516 -11.031 1 93.81 90 SER A N 1
ATOM 711 C CA . SER A 1 90 ? 14.93 -21.656 -11.977 1 93.81 90 SER A CA 1
ATOM 712 C C . SER A 1 90 ? 15.953 -20.781 -11.273 1 93.81 90 SER A C 1
ATOM 714 O O . SER A 1 90 ? 16.797 -20.172 -11.922 1 93.81 90 SER A O 1
ATOM 716 N N . GLY A 1 91 ? 15.859 -20.656 -9.938 1 93.19 91 GLY A N 1
ATOM 717 C CA . GLY A 1 91 ? 16.734 -19.766 -9.203 1 93.19 91 GLY A CA 1
ATOM 718 C C . GLY A 1 91 ? 16.297 -18.312 -9.281 1 93.19 91 GLY A C 1
ATOM 719 O O . GLY A 1 91 ? 17.078 -17.406 -8.953 1 93.19 91 GLY A O 1
ATOM 720 N N . ALA A 1 92 ? 15.117 -18.125 -9.828 1 94.44 92 ALA A N 1
ATOM 721 C CA . ALA A 1 92 ? 14.586 -16.766 -9.93 1 94.44 92 ALA A CA 1
ATOM 722 C C . ALA A 1 92 ? 14.141 -16.25 -8.562 1 94.44 92 ALA A C 1
ATOM 724 O O . ALA A 1 92 ? 14.102 -17 -7.59 1 94.44 92 ALA A O 1
ATOM 725 N N . THR A 1 93 ? 13.93 -14.992 -8.484 1 92.56 93 THR A N 1
ATOM 726 C CA . THR A 1 93 ? 13.438 -14.336 -7.281 1 92.56 93 THR A CA 1
ATOM 727 C C . THR A 1 93 ? 12.258 -13.422 -7.609 1 92.56 93 THR A C 1
ATOM 729 O O . THR A 1 93 ? 12.273 -12.711 -8.617 1 92.56 93 THR A O 1
ATOM 732 N N . LEU A 1 94 ? 11.281 -13.539 -6.766 1 92.62 94 LEU A N 1
ATOM 733 C CA . LEU A 1 94 ? 10.148 -12.625 -6.863 1 92.62 94 LEU A CA 1
ATOM 734 C C . LEU A 1 94 ? 10.227 -11.539 -5.801 1 92.62 94 LEU A C 1
ATOM 736 O O . LEU A 1 94 ? 10.438 -11.836 -4.621 1 92.62 94 LEU A O 1
ATOM 740 N N . LEU A 1 95 ? 10.109 -10.312 -6.211 1 91.81 95 LEU A N 1
ATOM 741 C CA . LEU A 1 95 ? 10.156 -9.18 -5.289 1 91.81 95 LEU A CA 1
ATOM 742 C C . LEU A 1 95 ? 8.953 -8.266 -5.488 1 91.81 95 LEU A C 1
ATOM 744 O O . LEU A 1 95 ? 8.57 -7.98 -6.625 1 91.81 95 LEU A O 1
ATOM 748 N N . VAL A 1 96 ? 8.328 -7.953 -4.348 1 95.06 96 VAL A N 1
ATOM 749 C CA . VAL A 1 96 ? 7.289 -6.934 -4.469 1 95.06 96 VAL A CA 1
ATOM 750 C C . VAL A 1 96 ? 7.926 -5.586 -4.805 1 95.06 96 VAL A C 1
ATOM 752 O O . VAL A 1 96 ? 8.656 -5.02 -3.988 1 95.06 96 VAL A O 1
ATOM 755 N N . ALA A 1 97 ? 7.613 -5.062 -5.961 1 97.12 97 ALA A N 1
ATOM 756 C CA . ALA A 1 97 ? 8.211 -3.809 -6.418 1 97.12 97 ALA A CA 1
ATOM 757 C C . ALA A 1 97 ? 7.309 -2.621 -6.086 1 97.12 97 ALA A C 1
ATOM 759 O O . ALA A 1 97 ? 7.797 -1.509 -5.867 1 97.12 97 ALA A O 1
ATOM 760 N N . ALA A 1 98 ? 6.004 -2.838 -6.121 1 98.44 98 ALA A N 1
ATOM 761 C CA . ALA A 1 98 ? 5.059 -1.766 -5.832 1 98.44 98 ALA A CA 1
ATOM 762 C C . ALA A 1 98 ? 3.691 -2.328 -5.449 1 98.44 98 ALA A C 1
ATOM 764 O O . ALA A 1 98 ? 3.355 -3.461 -5.809 1 98.44 98 ALA A O 1
ATOM 765 N N . THR A 1 99 ? 2.932 -1.599 -4.727 1 98.5 99 THR A N 1
ATOM 766 C CA . THR A 1 99 ? 1.576 -1.942 -4.312 1 98.5 99 THR A CA 1
ATOM 767 C C . THR A 1 99 ? 0.67 -0.715 -4.352 1 98.5 99 THR A C 1
ATOM 769 O O . THR A 1 99 ? 1.089 0.385 -3.984 1 98.5 99 THR A O 1
ATOM 772 N N . THR A 1 100 ? -0.489 -0.827 -4.852 1 98.81 100 THR A N 1
ATOM 773 C CA . THR A 1 100 ? -1.541 0.169 -4.68 1 98.81 100 THR A CA 1
ATOM 774 C C . THR A 1 100 ? -2.801 -0.469 -4.098 1 98.81 100 THR A C 1
ATOM 776 O O . THR A 1 100 ? -3.148 -1.6 -4.449 1 98.81 100 THR A O 1
ATOM 779 N N . ILE A 1 101 ? -3.416 0.167 -3.201 1 98.44 101 ILE A N 1
ATOM 780 C CA . ILE A 1 101 ? -4.605 -0.37 -2.551 1 98.44 101 ILE A CA 1
ATOM 781 C C . ILE A 1 101 ? -5.613 0.753 -2.309 1 98.44 101 ILE A C 1
ATOM 783 O O . ILE A 1 101 ? -5.234 1.855 -1.903 1 98.44 101 ILE A O 1
ATOM 787 N N . ARG A 1 102 ? -6.816 0.525 -2.613 1 98.25 102 ARG A N 1
ATOM 788 C CA . ARG A 1 102 ? -7.945 1.401 -2.311 1 98.25 102 ARG A CA 1
ATOM 789 C C . ARG A 1 102 ? -8.812 0.815 -1.203 1 98.25 102 ARG A C 1
ATOM 791 O O . ARG A 1 102 ? -9.18 -0.362 -1.251 1 98.25 102 ARG A O 1
ATOM 798 N N . TYR A 1 103 ? -9.078 1.631 -0.278 1 96.38 103 TYR A N 1
ATOM 799 C CA . TYR A 1 103 ? -9.953 1.256 0.83 1 96.38 103 TYR A CA 1
ATOM 800 C C . TYR A 1 103 ? -11.352 1.815 0.633 1 96.38 103 TYR A C 1
ATOM 802 O O . TYR A 1 103 ? -11.555 3.031 0.674 1 96.38 103 TYR A O 1
ATOM 810 N N . ARG A 1 104 ? -12.289 0.94 0.514 1 95.44 104 ARG A N 1
ATOM 811 C CA . ARG A 1 104 ? -13.641 1.376 0.19 1 95.44 104 ARG A CA 1
ATOM 812 C C . ARG A 1 104 ? -14.5 1.479 1.447 1 95.44 104 ARG A C 1
ATOM 814 O O . ARG A 1 104 ? -15.195 2.477 1.65 1 95.44 104 ARG A O 1
ATOM 821 N N . LYS A 1 105 ? -14.484 0.472 2.227 1 92.88 105 LYS A N 1
ATOM 822 C CA . LYS A 1 105 ? -15.133 0.401 3.533 1 92.88 105 LYS A CA 1
ATOM 823 C C . LYS A 1 105 ? -14.266 -0.36 4.535 1 92.88 105 LYS A C 1
ATOM 825 O O . LYS A 1 105 ? -13.594 -1.324 4.172 1 92.88 105 LYS A O 1
ATOM 830 N N . PRO A 1 106 ? -14.266 0.049 5.742 1 87.38 106 PRO A N 1
ATOM 831 C CA . PRO A 1 106 ? -13.453 -0.663 6.734 1 87.38 106 PRO A CA 1
ATOM 832 C C . PRO A 1 106 ? -13.969 -2.07 7.02 1 87.38 106 PRO A C 1
ATOM 834 O O . PRO A 1 106 ? -15.172 -2.324 6.906 1 87.38 106 PRO A O 1
ATOM 837 N N . VAL A 1 107 ? -13.039 -2.953 7.223 1 87.5 107 VAL A N 1
ATOM 838 C CA . VAL A 1 107 ? -13.406 -4.258 7.762 1 87.5 107 VAL A CA 1
ATOM 839 C C . VAL A 1 107 ? -13.406 -4.207 9.289 1 87.5 107 VAL A C 1
ATOM 841 O O . VAL A 1 107 ? -12.359 -4 9.906 1 87.5 107 VAL A O 1
ATOM 844 N N . TYR A 1 108 ? -14.531 -4.41 9.852 1 85.19 108 TYR A N 1
ATOM 845 C CA . TYR A 1 108 ? -14.68 -4.258 11.297 1 85.19 108 TYR A CA 1
ATOM 846 C C . TYR A 1 108 ? -14.172 -5.492 12.031 1 85.19 108 TYR A C 1
ATOM 848 O O . TYR A 1 108 ? -14.031 -6.562 11.438 1 85.19 108 TYR A O 1
ATOM 856 N N . LEU A 1 109 ? -13.969 -5.27 13.258 1 81.44 109 LEU A N 1
ATOM 857 C CA . LEU A 1 109 ? -13.477 -6.332 14.133 1 81.44 109 LEU A CA 1
ATOM 858 C C . LEU A 1 109 ? -14.406 -7.543 14.086 1 81.44 109 LEU A C 1
ATOM 860 O O . LEU A 1 109 ? -15.625 -7.395 14.125 1 81.44 109 LEU A O 1
ATOM 864 N N . PHE A 1 110 ? -13.836 -8.711 13.883 1 85.44 110 PHE A N 1
ATOM 865 C CA . PHE A 1 110 ? -14.469 -10.023 13.953 1 85.44 110 PHE A CA 1
ATOM 866 C C . PHE A 1 110 ? -15.344 -10.273 12.727 1 85.44 110 PHE A C 1
ATOM 868 O O . PHE A 1 110 ? -16.203 -11.148 12.734 1 85.44 110 PHE A O 1
ATOM 875 N N . VAL A 1 111 ? -15.234 -9.484 11.758 1 87.5 111 VAL A N 1
ATOM 876 C CA . VAL A 1 111 ? -15.961 -9.695 10.516 1 87.5 111 VAL A CA 1
ATOM 877 C C . VAL A 1 111 ? -15.156 -10.609 9.594 1 87.5 111 VAL A C 1
ATOM 879 O O . VAL A 1 111 ? -13.992 -10.336 9.297 1 87.5 111 VAL A O 1
ATOM 882 N N . PRO A 1 112 ? -15.766 -11.695 9.227 1 91.38 112 PRO A N 1
ATOM 883 C CA . PRO A 1 112 ? -15.062 -12.594 8.305 1 91.38 112 PRO A CA 1
ATOM 884 C C . PRO A 1 112 ? -14.961 -12.016 6.891 1 91.38 112 PRO A C 1
ATOM 886 O O . PRO A 1 112 ? -15.883 -11.344 6.422 1 91.38 112 PRO A O 1
ATOM 889 N N . TYR A 1 113 ? -13.781 -12.258 6.277 1 93.81 113 TYR A N 1
ATOM 890 C CA . TYR A 1 113 ? -13.562 -11.797 4.91 1 93.81 113 TYR A CA 1
ATOM 891 C C . TYR A 1 113 ? -12.859 -12.867 4.086 1 93.81 113 TYR A C 1
ATOM 893 O O . TYR A 1 113 ? -12.305 -13.82 4.637 1 93.81 113 TYR A O 1
ATOM 901 N N . ARG A 1 114 ? -12.992 -12.758 2.811 1 96.62 114 ARG A N 1
ATOM 902 C CA . ARG A 1 114 ? -12.211 -13.539 1.862 1 96.62 114 ARG A CA 1
ATOM 903 C C . ARG A 1 114 ? -11.242 -12.648 1.081 1 96.62 114 ARG A C 1
ATOM 905 O O . ARG A 1 114 ? -11.586 -11.523 0.722 1 96.62 114 ARG A O 1
ATOM 912 N N . LEU A 1 115 ? -10.055 -13.117 0.987 1 96.44 115 LEU A N 1
ATOM 913 C CA . LEU A 1 115 ? -9.047 -12.477 0.152 1 96.44 115 LEU A CA 1
ATOM 914 C C . LEU A 1 115 ? -8.844 -13.25 -1.145 1 96.44 115 LEU A C 1
ATOM 916 O O . LEU A 1 115 ? -8.414 -14.406 -1.118 1 96.44 115 LEU A O 1
ATOM 920 N N . GLN A 1 116 ? -9.195 -12.625 -2.203 1 98.06 116 GLN A N 1
ATOM 921 C CA . GLN A 1 116 ? -9.008 -13.219 -3.523 1 98.06 116 GLN A CA 1
ATOM 922 C C . GLN A 1 116 ? -7.75 -12.68 -4.199 1 98.06 116 GLN A C 1
ATOM 924 O O . GLN A 1 116 ? -7.547 -11.461 -4.258 1 98.06 116 GLN A O 1
ATOM 929 N N . SER A 1 117 ? -6.898 -13.578 -4.637 1 97.81 117 SER A N 1
ATOM 930 C CA . SER A 1 117 ? -5.656 -13.211 -5.305 1 97.81 117 SER A CA 1
ATOM 931 C C . SER A 1 117 ? -5.57 -13.82 -6.699 1 97.81 117 SER A C 1
ATOM 933 O O . SER A 1 117 ? -5.812 -15.016 -6.875 1 97.81 117 SER A O 1
ATOM 935 N N . GLN A 1 118 ? -5.234 -13 -7.672 1 97.62 118 GLN A N 1
ATOM 936 C CA . GLN A 1 118 ? -5.195 -13.469 -9.055 1 97.62 118 GLN A CA 1
ATOM 937 C C . GLN A 1 118 ? -4.16 -12.695 -9.867 1 97.62 118 GLN A C 1
ATOM 939 O O . GLN A 1 118 ? -4.047 -11.469 -9.734 1 97.62 118 GLN A O 1
ATOM 944 N N . ILE A 1 119 ? -3.402 -13.414 -10.672 1 97.88 119 ILE A N 1
ATOM 945 C CA . ILE A 1 119 ? -2.572 -12.734 -11.656 1 97.88 119 ILE A CA 1
ATOM 946 C C . ILE A 1 119 ? -3.445 -12.211 -12.797 1 97.88 119 ILE A C 1
ATOM 948 O O . ILE A 1 119 ? -4.184 -12.977 -13.422 1 97.88 119 ILE A O 1
ATOM 952 N N . VAL A 1 120 ? -3.303 -10.938 -13.156 1 97.88 120 VAL A N 1
ATOM 953 C CA . VAL A 1 120 ? -4.238 -10.367 -14.125 1 97.88 120 VAL A CA 1
ATOM 954 C C . VAL A 1 120 ? -3.473 -9.852 -15.344 1 97.88 120 VAL A C 1
ATOM 956 O O . VAL A 1 120 ? -4.074 -9.531 -16.375 1 97.88 120 VAL A O 1
ATOM 959 N N . TYR A 1 121 ? -2.201 -9.773 -15.266 1 98.19 121 TYR A N 1
ATOM 960 C CA . TYR A 1 121 ? -1.369 -9.266 -16.344 1 98.19 121 TYR A CA 1
ATOM 961 C C . TYR A 1 121 ? 0.107 -9.523 -16.078 1 98.19 121 TYR A C 1
ATOM 963 O O . TYR A 1 121 ? 0.496 -9.773 -14.93 1 98.19 121 TYR A O 1
ATOM 971 N N . TRP A 1 122 ? 0.932 -9.609 -17.078 1 98 122 TRP A N 1
ATOM 972 C CA . TRP A 1 122 ? 2.385 -9.602 -16.953 1 98 122 TRP A CA 1
ATOM 973 C C . TRP A 1 122 ? 3.043 -8.922 -18.141 1 98 122 TRP A C 1
ATOM 975 O O . TRP A 1 122 ? 2.441 -8.82 -19.219 1 98 122 TRP A O 1
ATOM 985 N N . ASP A 1 123 ? 4.156 -8.352 -17.922 1 97.38 123 ASP A N 1
ATOM 986 C CA . ASP A 1 123 ? 5.023 -7.879 -19 1 97.38 123 ASP A CA 1
ATOM 987 C C . ASP A 1 123 ? 6.352 -8.641 -19 1 97.38 123 ASP A C 1
ATOM 989 O O . ASP A 1 123 ? 6.418 -9.789 -18.562 1 97.38 123 ASP A O 1
ATOM 993 N N . ASP A 1 124 ? 7.371 -8.078 -19.531 1 96.44 124 ASP A N 1
ATOM 994 C CA . ASP A 1 124 ? 8.625 -8.812 -19.719 1 96.44 124 ASP A CA 1
ATOM 995 C C . ASP A 1 124 ? 9.32 -9.07 -18.391 1 96.44 124 ASP A C 1
ATOM 997 O O . ASP A 1 124 ? 10.078 -10.039 -18.266 1 96.44 124 ASP A O 1
ATOM 1001 N N . LYS A 1 125 ? 9.031 -8.188 -17.391 1 97.5 125 LYS A N 1
ATOM 1002 C CA . LYS A 1 125 ? 9.836 -8.266 -16.172 1 97.5 125 LYS A CA 1
ATOM 1003 C C . LYS A 1 125 ? 8.953 -8.414 -14.938 1 97.5 125 LYS A C 1
ATOM 1005 O O . LYS A 1 125 ? 9.445 -8.766 -13.867 1 97.5 125 LYS A O 1
ATOM 1010 N N . ASN A 1 126 ? 7.684 -8.133 -15.109 1 98.25 126 ASN A N 1
ATOM 1011 C CA . ASN A 1 126 ? 6.828 -8.039 -13.93 1 98.25 126 ASN A CA 1
ATOM 1012 C C . ASN A 1 126 ? 5.547 -8.852 -14.109 1 98.25 126 ASN A C 1
ATOM 1014 O O . ASN A 1 126 ? 5.043 -8.992 -15.227 1 98.25 126 ASN A O 1
ATOM 1018 N N . MET A 1 127 ? 5.078 -9.406 -13.047 1 97.94 127 MET A N 1
ATOM 1019 C CA . MET A 1 127 ? 3.725 -9.945 -12.938 1 97.94 127 MET A CA 1
ATOM 1020 C C . MET A 1 127 ? 2.852 -9.047 -12.07 1 97.94 127 MET A C 1
ATOM 1022 O O . MET A 1 127 ? 3.326 -8.477 -11.078 1 97.94 127 MET A O 1
ATOM 1026 N N . TYR A 1 128 ? 1.568 -8.938 -12.398 1 98.69 128 TYR A N 1
ATOM 1027 C CA . TYR A 1 128 ? 0.655 -8.07 -11.672 1 98.69 128 TYR A CA 1
ATOM 1028 C C . TYR A 1 128 ? -0.488 -8.867 -11.055 1 98.69 128 TYR A C 1
ATOM 1030 O O . TYR A 1 128 ? -1.238 -9.539 -11.766 1 98.69 128 TYR A O 1
ATOM 1038 N N . TYR A 1 129 ? -0.607 -8.773 -9.742 1 98.44 129 TYR A N 1
ATOM 1039 C CA . TYR A 1 129 ? -1.699 -9.391 -9 1 98.44 129 TYR A CA 1
ATOM 1040 C C . TYR A 1 129 ? -2.832 -8.391 -8.773 1 98.44 129 TYR A C 1
ATOM 1042 O O . TYR A 1 129 ? -2.586 -7.215 -8.5 1 98.44 129 TYR A O 1
ATOM 1050 N N . ARG A 1 130 ? -4.004 -8.859 -8.852 1 98.56 130 ARG A N 1
ATOM 1051 C CA . ARG A 1 130 ? -5.148 -8.227 -8.203 1 98.56 130 ARG A CA 1
ATOM 1052 C C . ARG A 1 130 ? -5.527 -8.953 -6.922 1 98.56 130 ARG A C 1
ATOM 1054 O O . ARG A 1 130 ? -5.566 -10.188 -6.887 1 98.56 130 ARG A O 1
ATOM 1061 N N . GLN A 1 131 ? -5.77 -8.258 -5.887 1 98.56 131 GLN A N 1
ATOM 1062 C CA . GLN A 1 131 ? -6.199 -8.844 -4.621 1 98.56 131 GLN A CA 1
ATOM 1063 C C . GLN A 1 131 ? -7.367 -8.062 -4.023 1 98.56 131 GLN A C 1
ATOM 1065 O O . GLN A 1 131 ? -7.254 -6.855 -3.775 1 98.56 131 GLN A O 1
ATOM 1070 N N . ASP A 1 132 ? -8.422 -8.727 -3.791 1 98.31 132 ASP A N 1
ATOM 1071 C CA . ASP A 1 132 ? -9.648 -8.117 -3.299 1 98.31 132 ASP A CA 1
ATOM 1072 C C . ASP A 1 132 ? -10.047 -8.695 -1.943 1 98.31 132 ASP A C 1
ATOM 1074 O O . ASP A 1 132 ? -10.07 -9.914 -1.768 1 98.31 132 ASP A O 1
ATOM 1078 N N . PHE A 1 133 ? -10.281 -7.828 -1.013 1 96.94 133 PHE A N 1
ATOM 1079 C CA . PHE A 1 133 ? -10.883 -8.195 0.266 1 96.94 133 PHE A CA 1
ATOM 1080 C C . PHE A 1 133 ? -12.398 -8.102 0.201 1 96.94 133 PHE A C 1
ATOM 1082 O O . PHE A 1 133 ? -12.953 -7.023 -0.031 1 96.94 133 PHE A O 1
ATOM 1089 N N . ILE A 1 134 ? -13.055 -9.18 0.467 1 97.62 134 ILE A N 1
ATOM 1090 C CA . ILE A 1 134 ? -14.508 -9.227 0.346 1 97.62 134 ILE A CA 1
ATOM 1091 C C . ILE A 1 134 ? -15.117 -9.766 1.639 1 97.62 134 ILE A C 1
ATOM 1093 O O . ILE A 1 134 ? -14.758 -10.859 2.094 1 97.62 134 ILE A O 1
ATOM 1097 N N . THR A 1 135 ? -15.984 -9.016 2.219 1 95.94 135 THR A N 1
ATOM 1098 C CA . THR A 1 135 ? -16.656 -9.516 3.416 1 95.94 135 THR A CA 1
ATOM 1099 C C . THR A 1 135 ? -17.688 -10.57 3.057 1 95.94 135 THR A C 1
ATOM 1101 O O . THR A 1 135 ? -18.391 -10.438 2.047 1 95.94 135 THR A O 1
ATOM 1104 N N . LEU A 1 136 ? -17.859 -11.547 3.896 1 95.5 136 LEU A N 1
ATOM 1105 C CA . LEU A 1 136 ? -18.672 -12.719 3.57 1 95.5 136 LEU A CA 1
ATOM 1106 C C . LEU A 1 136 ? -20.156 -12.414 3.738 1 95.5 136 LEU A C 1
ATOM 1108 O O . LEU A 1 136 ? -21 -12.945 3 1 95.5 136 LEU A O 1
ATOM 1112 N N . HIS A 1 137 ? -20.516 -11.539 4.664 1 94.88 137 HIS A N 1
ATOM 1113 C CA . HIS A 1 137 ? -21.922 -11.344 5.016 1 94.88 137 HIS A CA 1
ATOM 1114 C C . HIS A 1 137 ? -22.641 -10.523 3.955 1 94.88 137 HIS A C 1
ATOM 1116 O O . HIS A 1 137 ? -23.875 -10.633 3.807 1 94.88 137 HIS A O 1
ATOM 1122 N N . ASP A 1 138 ? -21.969 -9.75 3.154 1 95 138 ASP A N 1
ATOM 1123 C CA . ASP A 1 138 ? -22.641 -8.891 2.188 1 95 138 ASP A CA 1
ATOM 1124 C C . ASP A 1 138 ? -21.984 -8.977 0.816 1 95 138 ASP A C 1
ATOM 1126 O O . ASP A 1 138 ? -22.406 -8.297 -0.125 1 95 138 ASP A O 1
ATOM 1130 N N . ASN A 1 139 ? -20.859 -9.75 0.705 1 95.5 139 ASN A N 1
ATOM 1131 C CA . ASN A 1 139 ? -20.109 -9.922 -0.538 1 95.5 139 ASN A CA 1
ATOM 1132 C C . ASN A 1 139 ? -19.625 -8.586 -1.091 1 95.5 139 ASN A C 1
ATOM 1134 O O . ASN A 1 139 ? -19.562 -8.398 -2.307 1 95.5 139 ASN A O 1
ATOM 1138 N N . PHE A 1 140 ? -19.344 -7.625 -0.176 1 96.12 140 PHE A N 1
ATOM 1139 C CA . PHE A 1 140 ? -18.875 -6.297 -0.549 1 96.12 140 PHE A CA 1
ATOM 1140 C C . PHE A 1 140 ? -17.359 -6.25 -0.608 1 96.12 140 PHE A C 1
ATOM 1142 O O . PHE A 1 140 ? -16.688 -6.734 0.303 1 96.12 140 PHE A O 1
ATOM 1149 N N . VAL A 1 141 ? -16.828 -5.715 -1.717 1 97.75 141 VAL A N 1
ATOM 1150 C CA . VAL A 1 141 ? -15.391 -5.504 -1.828 1 97.75 141 VAL A CA 1
ATOM 1151 C C . VAL A 1 141 ? -14.969 -4.348 -0.922 1 97.75 141 VAL A C 1
ATOM 1153 O O . VAL A 1 141 ? -15.203 -3.182 -1.244 1 97.75 141 VAL A O 1
ATOM 1156 N N . ARG A 1 142 ? -14.32 -4.672 0.156 1 96.12 142 ARG A N 1
ATOM 1157 C CA . ARG A 1 142 ? -13.93 -3.682 1.155 1 96.12 142 ARG A CA 1
ATOM 1158 C C . ARG A 1 142 ? -12.641 -2.971 0.752 1 96.12 142 ARG A C 1
ATOM 1160 O O . ARG A 1 142 ? -12.43 -1.812 1.114 1 96.12 142 ARG A O 1
ATOM 1167 N N . ALA A 1 143 ? -11.773 -3.648 0.077 1 97.38 143 ALA A N 1
ATOM 1168 C CA . ALA A 1 143 ? -10.516 -3.102 -0.424 1 97.38 143 ALA A CA 1
ATOM 1169 C C . ALA A 1 143 ? -10.062 -3.838 -1.681 1 97.38 143 ALA A C 1
ATOM 1171 O O . ALA A 1 143 ? -10.297 -5.039 -1.824 1 97.38 143 ALA A O 1
ATOM 1172 N N . THR A 1 144 ? -9.492 -3.158 -2.582 1 98.38 144 THR A N 1
ATOM 1173 C CA . THR A 1 144 ? -8.953 -3.721 -3.814 1 98.38 144 THR A CA 1
ATOM 1174 C C . THR A 1 144 ? -7.527 -3.221 -4.059 1 98.38 144 THR A C 1
ATOM 1176 O O . THR A 1 144 ? -7.223 -2.053 -3.809 1 98.38 144 THR A O 1
ATOM 1179 N N . ALA A 1 145 ? -6.68 -4.105 -4.523 1 98.69 145 ALA A N 1
ATOM 1180 C CA . ALA A 1 145 ? -5.27 -3.748 -4.629 1 98.69 145 ALA A CA 1
ATOM 1181 C C . ALA A 1 145 ? -4.637 -4.375 -5.871 1 98.69 145 ALA A C 1
ATOM 1183 O O . ALA A 1 145 ? -5.105 -5.402 -6.359 1 98.69 145 ALA A O 1
ATOM 1184 N N . TYR A 1 146 ? -3.646 -3.723 -6.41 1 98.88 146 TYR A N 1
ATOM 1185 C CA . TYR A 1 146 ? -2.693 -4.32 -7.336 1 98.88 146 TYR A CA 1
ATOM 1186 C C . TYR A 1 146 ? -1.312 -4.43 -6.703 1 98.88 146 TYR A C 1
ATOM 1188 O O . TYR A 1 146 ? -0.919 -3.574 -5.906 1 98.88 146 TYR A O 1
ATOM 1196 N N . VAL A 1 147 ? -0.673 -5.445 -7.02 1 98.5 147 VAL A N 1
ATOM 1197 C CA . VAL A 1 147 ? 0.716 -5.625 -6.609 1 98.5 147 VAL A CA 1
ATOM 1198 C C . VAL A 1 147 ? 1.582 -5.918 -7.832 1 98.5 147 VAL A C 1
ATOM 1200 O O . VAL A 1 147 ? 1.234 -6.762 -8.664 1 98.5 147 VAL A O 1
ATOM 1203 N N . LYS A 1 148 ? 2.617 -5.18 -7.961 1 98.62 148 LYS A N 1
ATOM 1204 C CA . LYS A 1 148 ? 3.633 -5.426 -8.977 1 98.62 148 LYS A CA 1
ATOM 1205 C C . LYS A 1 148 ? 4.754 -6.309 -8.438 1 98.62 148 LYS A C 1
ATOM 1207 O O . LYS A 1 148 ? 5.465 -5.914 -7.508 1 98.62 148 LYS A O 1
ATOM 1212 N N . LEU A 1 149 ? 4.91 -7.48 -8.992 1 97.12 149 LEU A N 1
ATOM 1213 C CA . LEU A 1 149 ? 5.977 -8.406 -8.617 1 97.12 149 LEU A CA 1
ATOM 1214 C C . LEU A 1 149 ? 7.078 -8.414 -9.672 1 97.12 149 LEU A C 1
ATOM 1216 O O . LEU A 1 149 ? 6.84 -8.797 -10.82 1 97.12 149 LEU A O 1
ATOM 1220 N N . ALA A 1 150 ? 8.242 -8.039 -9.297 1 96.94 150 ALA A N 1
ATOM 1221 C CA . ALA A 1 150 ? 9.391 -8.141 -10.195 1 96.94 150 ALA A CA 1
ATOM 1222 C C . ALA A 1 150 ? 9.961 -9.555 -10.211 1 96.94 150 ALA A C 1
ATOM 1224 O O . ALA A 1 150 ? 10.141 -10.164 -9.156 1 96.94 150 ALA A O 1
ATOM 1225 N N . VAL A 1 151 ? 10.211 -10.047 -11.367 1 96.19 151 VAL A N 1
ATOM 1226 C CA . VAL A 1 151 ? 10.836 -11.352 -11.555 1 96.19 151 VAL A CA 1
ATOM 1227 C C . VAL A 1 151 ? 12.312 -11.172 -11.906 1 96.19 151 VAL A C 1
ATOM 1229 O O . VAL A 1 151 ? 12.648 -10.688 -12.984 1 96.19 151 VAL A O 1
ATOM 1232 N N . LEU A 1 152 ? 13.125 -11.586 -10.992 1 95.62 152 LEU A N 1
ATOM 1233 C CA . LEU A 1 152 ? 14.562 -11.5 -11.219 1 95.62 152 LEU A CA 1
ATOM 1234 C C . LEU A 1 152 ? 15.141 -12.867 -11.562 1 95.62 152 LEU A C 1
ATOM 1236 O O . LEU A 1 152 ? 14.844 -13.859 -10.891 1 95.62 152 LEU A O 1
ATOM 1240 N N . GLY A 1 153 ? 15.992 -12.945 -12.562 1 95.19 153 GLY A N 1
ATOM 1241 C CA . GLY A 1 153 ? 16.641 -14.188 -12.938 1 95.19 153 GLY A CA 1
ATOM 1242 C C . GLY A 1 153 ? 15.836 -15.008 -13.93 1 95.19 153 GLY A C 1
ATOM 1243 O O . GLY A 1 153 ? 16.219 -16.125 -14.281 1 95.19 153 GLY A O 1
ATOM 1244 N N . SER A 1 154 ? 14.719 -14.57 -14.32 1 95.44 154 SER A N 1
ATOM 1245 C CA . SER A 1 154 ? 13.852 -15.18 -15.32 1 95.44 154 SER A CA 1
ATOM 1246 C C . SER A 1 154 ? 12.852 -14.172 -15.867 1 95.44 154 SER A C 1
ATOM 1248 O O . SER A 1 154 ? 13.008 -12.961 -15.664 1 95.44 154 SER A O 1
ATOM 1250 N N . GLN A 1 155 ? 11.883 -14.688 -16.672 1 96.12 155 GLN A N 1
ATOM 1251 C CA . GLN A 1 155 ? 10.781 -13.875 -17.172 1 96.12 155 GLN A CA 1
ATOM 1252 C C . GLN A 1 155 ? 9.43 -14.469 -16.781 1 96.12 155 GLN A C 1
ATOM 1254 O O . GLN A 1 155 ? 9.297 -15.695 -16.672 1 96.12 155 GLN A O 1
ATOM 1259 N N . PRO A 1 156 ? 8.5 -13.594 -16.594 1 96.38 156 PRO A N 1
ATOM 1260 C CA . PRO A 1 156 ? 7.176 -14.078 -16.203 1 96.38 156 PRO A CA 1
ATOM 1261 C C . PRO A 1 156 ? 6.641 -15.141 -17.156 1 96.38 156 PRO A C 1
ATOM 1263 O O . PRO A 1 156 ? 6.137 -16.172 -16.719 1 96.38 156 PRO A O 1
ATOM 1266 N N . GLU A 1 157 ? 6.809 -14.93 -18.391 1 94.81 157 GLU A N 1
ATOM 1267 C CA . GLU A 1 157 ? 6.289 -15.867 -19.391 1 94.81 157 GLU A CA 1
ATOM 1268 C C . GLU A 1 157 ? 6.945 -17.234 -19.25 1 94.81 157 GLU A C 1
ATOM 1270 O O . GLU A 1 157 ? 6.289 -18.266 -19.406 1 94.81 157 GLU A O 1
ATOM 1275 N N . GLU A 1 158 ? 8.188 -17.266 -19 1 94.94 158 GLU A N 1
ATOM 1276 C CA . GLU A 1 158 ? 8.914 -18.516 -18.812 1 94.94 158 GLU A CA 1
ATOM 1277 C C . GLU A 1 158 ? 8.43 -19.266 -17.594 1 94.94 158 GLU A C 1
ATOM 1279 O O . GLU A 1 158 ? 8.25 -20.484 -17.641 1 94.94 158 GLU A O 1
ATOM 1284 N N . LEU A 1 159 ? 8.234 -18.5 -16.547 1 95.25 159 LEU A N 1
ATOM 1285 C CA . LEU A 1 159 ? 7.754 -19.125 -15.312 1 95.25 159 LEU A CA 1
ATOM 1286 C C . LEU A 1 159 ? 6.367 -19.719 -15.516 1 95.25 159 LEU A C 1
ATOM 1288 O O . LEU A 1 159 ? 6.102 -20.844 -15.062 1 95.25 159 LEU A O 1
ATOM 1292 N N . LEU A 1 160 ? 5.512 -18.984 -16.172 1 94.94 160 LEU A N 1
ATOM 1293 C CA . LEU A 1 160 ? 4.148 -19.438 -16.406 1 94.94 160 LEU A CA 1
ATOM 1294 C C . LEU A 1 160 ? 4.133 -20.641 -17.359 1 94.94 160 LEU A C 1
ATOM 1296 O O . LEU A 1 160 ? 3.352 -21.578 -17.156 1 94.94 160 LEU A O 1
ATOM 1300 N N . LEU A 1 161 ? 4.969 -20.625 -18.344 1 93.81 161 LEU A N 1
ATOM 1301 C CA . LEU A 1 161 ? 5.094 -21.75 -19.266 1 93.81 161 LEU A CA 1
ATOM 1302 C C . LEU A 1 161 ? 5.539 -23.016 -18.531 1 93.81 161 LEU A C 1
ATOM 1304 O O . LEU A 1 161 ? 5.039 -24.109 -18.812 1 93.81 161 LEU A O 1
ATOM 1308 N N . ALA A 1 162 ? 6.457 -22.797 -17.672 1 93.12 162 ALA A N 1
ATOM 1309 C CA . ALA A 1 162 ? 6.984 -23.922 -16.922 1 93.12 162 ALA A CA 1
ATOM 1310 C C . ALA A 1 162 ? 5.887 -24.594 -16.094 1 93.12 162 ALA A C 1
ATOM 1312 O O . ALA A 1 162 ? 5.902 -25.812 -15.891 1 93.12 162 ALA A O 1
ATOM 1313 N N . VAL A 1 163 ? 4.973 -23.828 -15.672 1 93.06 163 VAL A N 1
ATOM 1314 C CA . VAL A 1 163 ? 3.922 -24.328 -14.789 1 93.06 163 VAL A CA 1
ATOM 1315 C C . VAL A 1 163 ? 2.789 -24.922 -15.625 1 93.06 163 VAL A C 1
ATOM 1317 O O . VAL A 1 163 ? 2.283 -26 -15.32 1 93.06 163 VAL A O 1
ATOM 1320 N N . THR A 1 164 ? 2.365 -24.266 -16.656 1 92.5 164 THR A N 1
ATOM 1321 C CA . THR A 1 164 ? 1.182 -24.656 -17.422 1 92.5 164 THR A CA 1
ATOM 1322 C C . THR A 1 164 ? 1.55 -25.641 -18.531 1 92.5 164 THR A C 1
ATOM 1324 O O . THR A 1 164 ? 0.683 -26.328 -19.062 1 92.5 164 THR A O 1
ATOM 1327 N N . ARG A 1 165 ? 2.801 -25.641 -18.953 1 89.75 165 ARG A N 1
ATOM 1328 C CA . ARG A 1 165 ? 3.309 -26.469 -20.031 1 89.75 165 ARG A CA 1
ATOM 1329 C C . ARG A 1 165 ? 2.635 -26.125 -21.359 1 89.75 165 ARG A C 1
ATOM 1331 O O . ARG A 1 165 ? 2.521 -26.969 -22.25 1 89.75 165 ARG A O 1
ATOM 1338 N N . GLU A 1 166 ? 1.996 -25 -21.375 1 89.44 166 GLU A N 1
ATOM 1339 C CA . GLU A 1 166 ? 1.406 -24.422 -22.594 1 89.44 166 GLU A CA 1
ATOM 1340 C C . GLU A 1 166 ? 1.519 -22.906 -22.594 1 89.44 166 GLU A C 1
ATOM 1342 O O . GLU A 1 166 ? 1.714 -22.281 -21.547 1 89.44 166 GLU A O 1
ATOM 1347 N N . ASN A 1 167 ? 1.49 -22.469 -23.812 1 86.75 167 ASN A N 1
ATOM 1348 C CA . ASN A 1 167 ? 1.489 -21.016 -23.922 1 86.75 167 ASN A CA 1
ATOM 1349 C C . ASN A 1 167 ? 0.165 -20.406 -23.453 1 86.75 167 ASN A C 1
ATOM 1351 O O . ASN A 1 167 ? -0.902 -20.812 -23.906 1 86.75 167 ASN A O 1
ATOM 1355 N N . ILE A 1 168 ? 0.279 -19.625 -22.516 1 88.25 168 ILE A N 1
ATOM 1356 C CA . ILE A 1 168 ? -0.915 -18.969 -22 1 88.25 168 ILE A CA 1
ATOM 1357 C C . ILE A 1 168 ? -1.065 -17.594 -22.641 1 88.25 168 ILE A C 1
ATOM 1359 O O . ILE A 1 168 ? -0.08 -16.875 -22.812 1 88.25 168 ILE A O 1
ATOM 1363 N N . ALA A 1 169 ? -2.25 -17.312 -22.984 1 91.69 169 ALA A N 1
ATOM 1364 C CA . ALA A 1 169 ? -2.551 -16.016 -23.594 1 91.69 169 ALA A CA 1
ATOM 1365 C C . ALA A 1 169 ? -2.455 -14.891 -22.562 1 91.69 169 ALA A C 1
ATOM 1367 O O . ALA A 1 169 ? -2.945 -15.023 -21.438 1 91.69 169 ALA A O 1
ATOM 1368 N N . LEU A 1 170 ? -1.797 -13.836 -22.953 1 93.12 170 LEU A N 1
ATOM 1369 C CA . LEU A 1 170 ? -1.721 -12.641 -22.109 1 93.12 170 LEU A CA 1
ATOM 1370 C C . LEU A 1 170 ? -3.086 -11.969 -22 1 93.12 170 LEU A C 1
ATOM 1372 O O . LEU A 1 170 ? -3.672 -11.562 -23 1 93.12 170 LEU A O 1
ATOM 1376 N N . PRO A 1 171 ? -3.578 -11.922 -20.859 1 94.94 171 PRO A N 1
ATOM 1377 C CA . PRO A 1 171 ? -4.859 -11.227 -20.703 1 94.94 171 PRO A CA 1
ATOM 1378 C C . PRO A 1 171 ? -4.762 -9.734 -21.016 1 94.94 171 PRO A C 1
ATOM 1380 O O . PRO A 1 171 ? -3.684 -9.148 -20.906 1 94.94 171 PRO A O 1
ATOM 1383 N N . GLU A 1 172 ? -5.91 -9.195 -21.406 1 95.5 172 GLU A N 1
ATOM 1384 C CA . GLU A 1 172 ? -5.957 -7.746 -21.578 1 95.5 172 GLU A CA 1
ATOM 1385 C C . GLU A 1 172 ? -5.863 -7.027 -20.234 1 95.5 172 GLU A C 1
ATOM 1387 O O . GLU A 1 172 ? -6.594 -7.352 -19.297 1 95.5 172 GLU A O 1
ATOM 1392 N N . ALA A 1 173 ? -5.012 -6.094 -20.156 1 96.75 173 ALA A N 1
ATOM 1393 C CA . ALA A 1 173 ? -4.84 -5.352 -18.906 1 96.75 173 ALA A CA 1
ATOM 1394 C C . ALA A 1 173 ? -6.027 -4.426 -18.656 1 96.75 173 ALA A C 1
ATOM 1396 O O . ALA A 1 173 ? -6.434 -3.672 -19.531 1 96.75 173 ALA A O 1
ATOM 1397 N N . PRO A 1 174 ? -6.602 -4.445 -17.469 1 97 174 PRO A N 1
ATOM 1398 C CA . PRO A 1 174 ? -7.621 -3.451 -17.125 1 97 174 PRO A CA 1
ATOM 1399 C C . PRO A 1 174 ? -7.113 -2.018 -17.266 1 97 174 PRO A C 1
ATOM 1401 O O . PRO A 1 174 ? -5.926 -1.757 -17.062 1 97 174 PRO A O 1
ATOM 1404 N N . ASP A 1 175 ? -7.969 -1.066 -17.578 1 97.56 175 ASP A N 1
ATOM 1405 C CA . ASP A 1 175 ? -7.582 0.323 -17.797 1 97.56 175 ASP A CA 1
ATOM 1406 C C . ASP A 1 175 ? -6.957 0.929 -16.547 1 97.56 175 ASP A C 1
ATOM 1408 O O . ASP A 1 175 ? -5.984 1.682 -16.625 1 97.56 175 ASP A O 1
ATOM 1412 N N . ASP A 1 176 ? -7.492 0.616 -15.414 1 98.38 176 ASP A N 1
ATOM 1413 C CA . ASP A 1 176 ? -6.945 1.161 -14.172 1 98.38 176 ASP A CA 1
ATOM 1414 C C . ASP A 1 176 ? -5.539 0.628 -13.914 1 98.38 176 ASP A C 1
ATOM 1416 O O . ASP A 1 176 ? -4.66 1.372 -13.477 1 98.38 176 ASP A O 1
ATOM 1420 N N . LEU A 1 177 ? -5.312 -0.644 -14.195 1 98.62 177 LEU A N 1
ATOM 1421 C CA . LEU A 1 177 ? -3.971 -1.199 -14.062 1 98.62 177 LEU A CA 1
ATOM 1422 C C . LEU A 1 177 ? -2.982 -0.462 -14.953 1 98.62 177 LEU A C 1
ATOM 1424 O O . LEU A 1 177 ? -1.86 -0.168 -14.539 1 98.62 177 LEU A O 1
ATOM 1428 N N . LEU A 1 178 ? -3.424 -0.177 -16.188 1 98.5 178 LEU A N 1
ATOM 1429 C CA . LEU A 1 178 ? -2.551 0.529 -17.125 1 98.5 178 LEU A CA 1
ATOM 1430 C C . LEU A 1 178 ? -2.176 1.904 -16.594 1 98.5 178 LEU A C 1
ATOM 1432 O O . LEU A 1 178 ? -1.026 2.332 -16.719 1 98.5 178 LEU A O 1
ATOM 1436 N N . SER A 1 179 ? -3.113 2.611 -16 1 98.69 179 SER A N 1
ATOM 1437 C CA . SER A 1 179 ? -2.828 3.906 -15.391 1 98.69 179 SER A CA 1
ATOM 1438 C C . SER A 1 179 ? -1.846 3.766 -14.234 1 98.69 179 SER A C 1
ATOM 1440 O O . SER A 1 179 ? -0.969 4.613 -14.055 1 98.69 179 SER A O 1
ATOM 1442 N N . TRP A 1 180 ? -1.97 2.711 -13.438 1 98.81 180 TRP A N 1
ATOM 1443 C CA . TRP A 1 180 ? -1.057 2.504 -12.32 1 98.81 180 TRP A CA 1
ATOM 1444 C C . TRP A 1 180 ? 0.334 2.119 -12.82 1 98.81 180 TRP A C 1
ATOM 1446 O O . TRP A 1 180 ? 1.342 2.52 -12.227 1 98.81 180 TRP A O 1
ATOM 1456 N N . ILE A 1 181 ? 0.399 1.354 -13.914 1 98.62 181 ILE A N 1
ATOM 1457 C CA . ILE A 1 181 ? 1.685 1.034 -14.523 1 98.62 181 ILE A CA 1
ATOM 1458 C C . ILE A 1 181 ? 2.367 2.318 -14.992 1 98.62 181 ILE A C 1
ATOM 1460 O O . ILE A 1 181 ? 3.576 2.482 -14.82 1 98.62 181 ILE A O 1
ATOM 1464 N N . GLU A 1 182 ? 1.586 3.195 -15.531 1 98.44 182 GLU A N 1
ATOM 1465 C CA . GLU A 1 182 ? 2.123 4.484 -15.961 1 98.44 182 GLU A CA 1
ATOM 1466 C C . GLU A 1 182 ? 2.641 5.289 -14.766 1 98.44 182 GLU A C 1
ATOM 1468 O O . GLU A 1 182 ? 3.699 5.914 -14.852 1 98.44 182 GLU A O 1
ATOM 1473 N N . TYR A 1 183 ? 1.898 5.289 -13.695 1 98.69 183 TYR A N 1
ATOM 1474 C CA . TYR A 1 183 ? 2.377 5.91 -12.469 1 98.69 183 TYR A CA 1
ATOM 1475 C C . TYR A 1 183 ? 3.752 5.371 -12.086 1 98.69 183 TYR A C 1
ATOM 1477 O O . TYR A 1 183 ? 4.664 6.145 -11.773 1 98.69 183 TYR A O 1
ATOM 1485 N N . ASN A 1 184 ? 3.867 4.062 -12.086 1 98.44 184 ASN A N 1
ATOM 1486 C CA . ASN A 1 184 ? 5.129 3.436 -11.703 1 98.44 184 ASN A CA 1
ATOM 1487 C C . ASN A 1 184 ? 6.273 3.885 -12.602 1 98.44 184 ASN A C 1
ATOM 1489 O O . ASN A 1 184 ? 7.375 4.164 -12.125 1 98.44 184 ASN A O 1
ATOM 1493 N N . ARG A 1 185 ? 6.008 3.926 -13.867 1 97.56 185 ARG A N 1
ATOM 1494 C CA . ARG A 1 185 ? 7.016 4.355 -14.836 1 97.56 185 ARG A CA 1
ATOM 1495 C C . ARG A 1 185 ? 7.438 5.801 -14.578 1 97.56 185 ARG A C 1
ATOM 1497 O O . ARG A 1 185 ? 8.633 6.102 -14.523 1 97.56 185 ARG A O 1
ATOM 1504 N N . GLN A 1 186 ? 6.48 6.684 -14.398 1 97.81 186 GLN A N 1
ATOM 1505 C CA . GLN A 1 186 ? 6.738 8.102 -14.172 1 97.81 186 GLN A CA 1
ATOM 1506 C C . GLN A 1 186 ? 7.469 8.328 -12.852 1 97.81 186 GLN A C 1
ATOM 1508 O O . GLN A 1 186 ? 8.398 9.141 -12.781 1 97.81 186 GLN A O 1
ATOM 1513 N N . SER A 1 187 ? 6.992 7.613 -11.82 1 97.19 187 SER A N 1
ATOM 1514 C CA . SER A 1 187 ? 7.617 7.73 -10.508 1 97.19 187 SER A CA 1
ATOM 1515 C C . SER A 1 187 ? 9.086 7.332 -10.562 1 97.19 187 SER A C 1
ATOM 1517 O O . SER A 1 187 ? 9.938 7.992 -9.961 1 97.19 187 SER A O 1
ATOM 1519 N N . SER A 1 188 ? 9.383 6.234 -11.273 1 96 188 SER A N 1
ATOM 1520 C CA . SER A 1 188 ? 10.758 5.781 -11.453 1 96 188 SER A CA 1
ATOM 1521 C C . SER A 1 188 ? 11.602 6.832 -12.164 1 96 188 SER A C 1
ATOM 1523 O O . SER A 1 188 ? 12.727 7.117 -11.75 1 96 188 SER A O 1
ATOM 1525 N N . GLN A 1 189 ? 11.07 7.453 -13.172 1 94.69 189 GLN A N 1
ATOM 1526 C CA . GLN A 1 189 ? 11.781 8.461 -13.945 1 94.69 189 GLN A CA 1
ATOM 1527 C C . GLN A 1 189 ? 12.023 9.727 -13.125 1 94.69 189 GLN A C 1
ATOM 1529 O O . GLN A 1 189 ? 13.102 10.312 -13.188 1 94.69 189 GLN A O 1
ATOM 1534 N N . ASN A 1 190 ? 10.992 10.117 -12.352 1 93.5 190 ASN A N 1
ATOM 1535 C CA . ASN A 1 190 ? 11.086 11.328 -11.539 1 93.5 190 ASN A CA 1
ATOM 1536 C C . ASN A 1 190 ? 12.18 11.203 -10.484 1 93.5 190 ASN A C 1
ATOM 1538 O O . ASN A 1 190 ? 12.859 12.188 -10.172 1 93.5 190 ASN A O 1
ATOM 1542 N N . LEU A 1 191 ? 12.344 10.055 -9.898 1 90.62 191 LEU A N 1
ATOM 1543 C CA . LEU A 1 191 ? 13.32 9.844 -8.836 1 90.62 191 LEU A CA 1
ATOM 1544 C C . LEU A 1 191 ? 14.734 9.734 -9.406 1 90.62 191 LEU A C 1
ATOM 1546 O O . LEU A 1 191 ? 15.711 10.07 -8.734 1 90.62 191 LEU A O 1
ATOM 1550 N N . LYS A 1 192 ? 14.891 9.227 -10.586 1 84.81 192 LYS A N 1
ATOM 1551 C CA . LYS A 1 192 ? 16.188 9.18 -11.234 1 84.81 192 LYS A CA 1
ATOM 1552 C C . LYS A 1 192 ? 16.688 10.586 -11.57 1 84.81 192 LYS A C 1
ATOM 1554 O O . LYS A 1 192 ? 17.891 10.852 -11.516 1 84.81 192 LYS A O 1
ATOM 1559 N N . LYS A 1 193 ? 15.742 11.484 -11.812 1 73.12 193 LYS A N 1
ATOM 1560 C CA . LYS A 1 193 ? 16.078 12.859 -12.164 1 73.12 193 LYS A CA 1
ATOM 1561 C C . LYS A 1 193 ? 16.469 13.664 -10.93 1 73.12 193 LYS A C 1
ATOM 1563 O O . LYS A 1 193 ? 17.203 14.648 -11.023 1 73.12 193 LYS A O 1
ATOM 1568 N N . SER A 1 194 ? 15.852 13.289 -9.844 1 66.94 194 SER A N 1
ATOM 1569 C CA . SER A 1 194 ? 16.109 14.055 -8.625 1 66.94 194 SER A CA 1
ATOM 1570 C C . SER A 1 194 ? 17.453 13.672 -8.008 1 66.94 194 SER A C 1
ATOM 1572 O O . SER A 1 194 ? 17.922 14.328 -7.07 1 66.94 194 SER A O 1
ATOM 1574 N N . LEU A 1 195 ? 18.062 12.555 -8.477 1 54.19 195 LEU A N 1
ATOM 1575 C CA . LEU A 1 195 ? 19.422 12.211 -8.055 1 54.19 195 LEU A CA 1
ATOM 1576 C C . LEU A 1 195 ? 20.453 12.945 -8.898 1 54.19 195 LEU A C 1
ATOM 1578 O O . LEU A 1 195 ? 20.219 13.219 -10.078 1 54.19 195 LEU A O 1
ATOM 1582 N N . MET B 1 1 ? -7.969 -21.25 33.375 1 22.95 1 MET B N 1
ATOM 1583 C CA . MET B 1 1 ? -8.273 -20.969 31.984 1 22.95 1 MET B CA 1
ATOM 1584 C C . MET B 1 1 ? -8.289 -19.469 31.719 1 22.95 1 MET B C 1
ATOM 1586 O O . MET B 1 1 ? -8.219 -19.031 30.562 1 22.95 1 MET B O 1
ATOM 1590 N N . VAL B 1 2 ? -8.68 -18.609 32.688 1 34.91 2 VAL B N 1
ATOM 1591 C CA . VAL B 1 2 ? -8.844 -17.156 32.75 1 34.91 2 VAL B CA 1
ATOM 1592 C C . VAL B 1 2 ? -7.473 -16.484 32.656 1 34.91 2 VAL B C 1
ATOM 1594 O O . VAL B 1 2 ? -7.359 -15.344 32.219 1 34.91 2 VAL B O 1
ATOM 1597 N N . GLU B 1 3 ? -6.441 -17.094 33.125 1 36.44 3 GLU B N 1
ATOM 1598 C CA . GLU B 1 3 ? -5.141 -16.469 33.344 1 36.44 3 GLU B CA 1
ATOM 1599 C C . GLU B 1 3 ? -4.391 -16.297 32.031 1 36.44 3 GLU B C 1
ATOM 1601 O O . GLU B 1 3 ? -3.688 -15.312 31.828 1 36.44 3 GLU B O 1
ATOM 1606 N N . ILE B 1 4 ? -4.48 -17.359 31.188 1 36.72 4 ILE B N 1
ATOM 1607 C CA . ILE B 1 4 ? -3.764 -17.328 29.906 1 36.72 4 ILE B CA 1
ATOM 1608 C C . ILE B 1 4 ? -4.379 -16.281 28.984 1 36.72 4 ILE B C 1
ATOM 1610 O O . ILE B 1 4 ? -3.66 -15.57 28.281 1 36.72 4 ILE B O 1
ATOM 1614 N N . SER B 1 5 ? -5.676 -16.047 29.094 1 34.25 5 SER B N 1
ATOM 1615 C CA . SER B 1 5 ? -6.375 -15.055 28.297 1 34.25 5 SER B CA 1
ATOM 1616 C C . SER B 1 5 ? -5.957 -13.641 28.672 1 34.25 5 SER B C 1
ATOM 1618 O O . SER B 1 5 ? -5.848 -12.766 27.812 1 34.25 5 SER B O 1
ATOM 1620 N N . THR B 1 6 ? -5.715 -13.445 29.969 1 36.31 6 THR B N 1
ATOM 1621 C CA . THR B 1 6 ? -5.348 -12.125 30.453 1 36.31 6 THR B CA 1
ATOM 1622 C C . THR B 1 6 ? -3.922 -11.766 30.031 1 36.31 6 THR B C 1
ATOM 1624 O O . THR B 1 6 ? -3.65 -10.633 29.625 1 36.31 6 THR B O 1
ATOM 1627 N N . VAL B 1 7 ? -3.02 -12.742 30.047 1 34.97 7 VAL B N 1
ATOM 1628 C CA . VAL B 1 7 ? -1.63 -12.477 29.703 1 34.97 7 VAL B CA 1
ATOM 1629 C C . VAL B 1 7 ? -1.518 -12.234 28.188 1 34.97 7 VAL B C 1
ATOM 1631 O O . VAL B 1 7 ? -0.796 -11.344 27.75 1 34.97 7 VAL B O 1
ATOM 1634 N N . ALA B 1 8 ? -2.273 -13 27.406 1 35.88 8 ALA B N 1
ATOM 1635 C CA . ALA B 1 8 ? -2.262 -12.828 25.969 1 35.88 8 ALA B CA 1
ATOM 1636 C C . ALA B 1 8 ? -2.828 -11.461 25.562 1 35.88 8 ALA B C 1
ATOM 1638 O O . ALA B 1 8 ? -2.275 -10.781 24.703 1 35.88 8 ALA B O 1
ATOM 1639 N N . ILE B 1 9 ? -3.863 -11.016 26.219 1 36.66 9 ILE B N 1
ATOM 1640 C CA . ILE B 1 9 ? -4.414 -9.672 26.047 1 36.66 9 ILE B CA 1
ATOM 1641 C C . ILE B 1 9 ? -3.387 -8.641 26.5 1 36.66 9 ILE B C 1
ATOM 1643 O O . ILE B 1 9 ? -3.188 -7.621 25.844 1 36.66 9 ILE B O 1
ATOM 1647 N N . GLY B 1 10 ? -2.695 -8.852 27.547 1 36.41 10 GLY B N 1
ATOM 1648 C CA . GLY B 1 10 ? -1.702 -7.934 28.078 1 36.41 10 GLY B CA 1
ATOM 1649 C C . GLY B 1 10 ? -0.494 -7.773 27.172 1 36.41 10 GLY B C 1
ATOM 1650 O O . GLY B 1 10 ? -0.026 -6.656 26.953 1 36.41 10 GLY B O 1
ATOM 1651 N N . ILE B 1 11 ? 0.077 -8.812 26.656 1 37.72 11 ILE B N 1
ATOM 1652 C CA . ILE B 1 11 ? 1.223 -8.812 25.766 1 37.72 11 ILE B CA 1
ATOM 1653 C C . ILE B 1 11 ? 0.811 -8.234 24.406 1 37.72 11 ILE B C 1
ATOM 1655 O O . ILE B 1 11 ? 1.532 -7.422 23.828 1 37.72 11 ILE B O 1
ATOM 1659 N N . LEU B 1 12 ? -0.241 -8.617 23.891 1 39.91 12 LEU B N 1
ATOM 1660 C CA . LEU B 1 12 ? -0.812 -8.078 22.672 1 39.91 12 LEU B CA 1
ATOM 1661 C C . LEU B 1 12 ? -1.111 -6.586 22.828 1 39.91 12 LEU B C 1
ATOM 1663 O O . LEU B 1 12 ? -0.84 -5.801 21.906 1 39.91 12 LEU B O 1
ATOM 1667 N N . LEU B 1 13 ? -1.568 -6.227 23.938 1 40.41 13 LEU B N 1
ATOM 1668 C CA . LEU B 1 13 ? -1.782 -4.84 24.328 1 40.41 13 LEU B CA 1
ATOM 1669 C C . LEU B 1 13 ? -0.453 -4.125 24.547 1 40.41 13 LEU B C 1
ATOM 1671 O O . LEU B 1 13 ? -0.327 -2.934 24.25 1 40.41 13 LEU B O 1
ATOM 1675 N N . SER B 1 14 ? 0.529 -4.773 25.062 1 41.91 14 SER B N 1
ATOM 1676 C CA . SER B 1 14 ? 1.824 -4.176 25.375 1 41.91 14 SER B CA 1
ATOM 1677 C C . SER B 1 14 ? 2.613 -3.887 24.094 1 41.91 14 SER B C 1
ATOM 1679 O O . SER B 1 14 ? 3.262 -2.844 23.984 1 41.91 14 SER B O 1
ATOM 1681 N N . LEU B 1 15 ? 2.76 -4.844 23.172 1 43.09 15 LEU B N 1
ATOM 1682 C CA . LEU B 1 15 ? 3.473 -4.66 21.906 1 43.09 15 LEU B CA 1
ATOM 1683 C C . LEU B 1 15 ? 2.787 -3.609 21.047 1 43.09 15 LEU B C 1
ATOM 1685 O O . LEU B 1 15 ? 3.455 -2.762 20.438 1 43.09 15 LEU B O 1
ATOM 1689 N N . GLU B 1 16 ? 1.537 -3.721 20.828 1 46.88 16 GLU B N 1
ATOM 1690 C CA . GLU B 1 16 ? 0.761 -2.639 20.234 1 46.88 16 GLU B CA 1
ATOM 1691 C C . GLU B 1 16 ? 0.774 -1.396 21.109 1 46.88 16 GLU B C 1
ATOM 1693 O O . GLU B 1 16 ? 0.701 -0.271 20.609 1 46.88 16 GLU B O 1
ATOM 1698 N N . PHE B 1 17 ? 0.805 -1.716 22.328 1 45.88 17 PHE B N 1
ATOM 1699 C CA . PHE B 1 17 ? 0.883 -0.654 23.312 1 45.88 17 PHE B CA 1
ATOM 1700 C C . PHE B 1 17 ? 2.174 0.139 23.172 1 45.88 17 PHE B C 1
ATOM 1702 O O . PHE B 1 17 ? 2.172 1.367 23.266 1 45.88 17 PHE B O 1
ATOM 1709 N N . GLY B 1 18 ? 3.26 -0.612 22.953 1 48.69 18 GLY B N 1
ATOM 1710 C CA . GLY B 1 18 ? 4.496 0.12 22.719 1 48.69 18 GLY B CA 1
ATOM 1711 C C . GLY B 1 18 ? 4.438 1.04 21.516 1 48.69 18 GLY B C 1
ATOM 1712 O O . GLY B 1 18 ? 4.961 2.156 21.562 1 48.69 18 GLY B O 1
ATOM 1713 N N . TYR B 1 19 ? 3.871 0.433 20.547 1 48.84 19 TYR B N 1
ATOM 1714 C CA . TYR B 1 19 ? 3.637 1.277 19.391 1 48.84 19 TYR B CA 1
ATOM 1715 C C . TYR B 1 19 ? 2.73 2.451 19.734 1 48.84 19 TYR B C 1
ATOM 1717 O O . TYR B 1 19 ? 3.01 3.592 19.359 1 48.84 19 TYR B O 1
ATOM 1725 N N . PHE B 1 20 ? 1.663 2.121 20.453 1 48.22 20 PHE B N 1
ATOM 1726 C CA . PHE B 1 20 ? 0.754 3.164 20.906 1 48.22 20 PHE B CA 1
ATOM 1727 C C . PHE B 1 20 ? 1.471 4.137 21.844 1 48.22 20 PHE B C 1
ATOM 1729 O O . PHE B 1 20 ? 1.275 5.348 21.75 1 48.22 20 PHE B O 1
ATOM 1736 N N . LEU B 1 21 ? 2.199 3.59 22.703 1 49.53 21 LEU B N 1
ATOM 1737 C CA . LEU B 1 21 ? 2.947 4.465 23.609 1 49.53 21 LEU B CA 1
ATOM 1738 C C . LEU B 1 21 ? 3.91 5.352 22.828 1 49.53 21 LEU B C 1
ATOM 1740 O O . LEU B 1 21 ? 4.082 6.527 23.156 1 49.53 21 LEU B O 1
ATOM 1744 N N . LYS B 1 22 ? 4.469 4.777 21.859 1 51.69 22 LYS B N 1
ATOM 1745 C CA . LYS B 1 22 ? 5.371 5.57 21.016 1 51.69 22 LYS B CA 1
ATOM 1746 C C . LYS B 1 22 ? 4.617 6.684 20.297 1 51.69 22 LYS B C 1
ATOM 1748 O O . LYS B 1 22 ? 5.098 7.812 20.203 1 51.69 22 LYS B O 1
ATOM 1753 N N . VAL B 1 23 ? 3.486 6.328 19.797 1 50.5 23 VAL B N 1
ATOM 1754 C CA . VAL B 1 23 ? 2.654 7.328 19.125 1 50.5 23 VAL B CA 1
ATOM 1755 C C . VAL B 1 23 ? 2.242 8.398 20.141 1 50.5 23 VAL B C 1
ATOM 1757 O O . VAL B 1 23 ? 2.277 9.594 19.828 1 50.5 23 VAL B O 1
ATOM 1760 N N . LEU B 1 24 ? 1.784 7.926 21.297 1 50.84 24 LEU B N 1
ATOM 1761 C CA . LEU B 1 24 ? 1.379 8.867 22.328 1 50.84 24 LEU B CA 1
ATOM 1762 C C . LEU B 1 24 ? 2.559 9.727 22.781 1 50.84 24 LEU B C 1
ATOM 1764 O O . LEU B 1 24 ? 2.42 10.938 22.938 1 50.84 24 LEU B O 1
ATOM 1768 N N . VAL B 1 25 ? 3.607 9.07 23 1 51.97 25 VAL B N 1
ATOM 1769 C CA . VAL B 1 25 ? 4.773 9.82 23.469 1 51.97 25 VAL B CA 1
ATOM 1770 C C . VAL B 1 25 ? 5.254 10.758 22.359 1 51.97 25 VAL B C 1
ATOM 1772 O O . VAL B 1 25 ? 5.59 11.914 22.625 1 51.97 25 VAL B O 1
ATOM 1775 N N . HIS B 1 26 ? 5.27 10.258 21.234 1 50.81 26 HIS B N 1
ATOM 1776 C CA . HIS B 1 26 ? 5.723 11.102 20.125 1 50.81 26 HIS B CA 1
ATOM 1777 C C . HIS B 1 26 ? 4.703 12.188 19.812 1 50.81 26 HIS B C 1
ATOM 1779 O O . HIS B 1 26 ? 5.07 13.344 19.578 1 50.81 26 HIS B O 1
ATOM 1785 N N . GLY B 1 27 ? 3.461 11.773 19.703 1 49.62 27 GLY B N 1
ATOM 1786 C CA . GLY B 1 27 ? 2.441 12.781 19.469 1 49.62 27 GLY B CA 1
ATOM 1787 C C . GLY B 1 27 ? 2.357 13.805 20.594 1 49.62 27 GLY B C 1
ATOM 1788 O O . GLY B 1 27 ? 2.301 15.008 20.344 1 49.62 27 GLY B O 1
ATOM 1789 N N . PHE B 1 28 ? 2.242 13.281 21.75 1 51.22 28 PHE B N 1
ATOM 1790 C CA . PHE B 1 28 ? 2.092 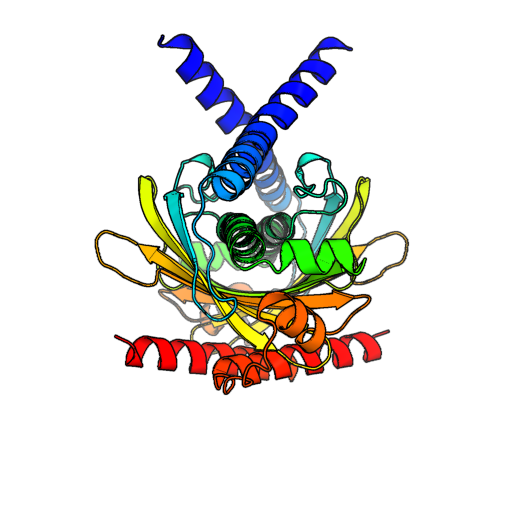14.18 22.891 1 51.22 28 PHE B CA 1
ATOM 1791 C C . PHE B 1 28 ? 3.377 14.961 23.141 1 51.22 28 PHE B C 1
ATOM 1793 O O . PHE B 1 28 ? 3.334 16.156 23.469 1 51.22 28 PHE B O 1
ATOM 1800 N N . GLY B 1 29 ? 4.41 14.281 23.062 1 49.5 29 GLY B N 1
ATOM 1801 C CA . GLY B 1 29 ? 5.637 15.047 23.234 1 49.5 29 GLY B CA 1
ATOM 1802 C C . GLY B 1 29 ? 5.871 16.047 22.125 1 49.5 29 GLY B C 1
ATOM 1803 O O . GLY B 1 29 ? 6.406 17.125 22.359 1 49.5 29 GLY B O 1
ATOM 1804 N N . ALA B 1 30 ? 5.535 15.656 20.922 1 49.62 30 ALA B N 1
ATOM 1805 C CA . ALA B 1 30 ? 5.688 16.594 19.812 1 49.62 30 ALA B CA 1
ATOM 1806 C C . ALA B 1 30 ? 4.836 17.844 20.016 1 49.62 30 ALA B C 1
ATOM 1808 O O . ALA B 1 30 ? 5.258 18.953 19.688 1 49.62 30 ALA B O 1
ATOM 1809 N N . LYS B 1 31 ? 3.568 17.594 20.406 1 51.12 31 LYS B N 1
ATOM 1810 C CA . LYS B 1 31 ? 2.748 18.781 20.656 1 51.12 31 LYS B CA 1
ATOM 1811 C C . LYS B 1 31 ? 3.463 19.766 21.578 1 51.12 31 LYS B C 1
ATOM 1813 O O . LYS B 1 31 ? 3.439 20.969 21.328 1 51.12 31 LYS B O 1
ATOM 1818 N N . LEU B 1 32 ? 3.895 19.219 22.609 1 50.75 32 LEU B N 1
ATOM 1819 C CA . LEU B 1 32 ? 4.465 20.125 23.594 1 50.75 32 LEU B CA 1
ATOM 1820 C C . LEU B 1 32 ? 5.809 20.672 23.125 1 50.75 32 LEU B C 1
ATOM 1822 O O . LEU B 1 32 ? 6.191 21.781 23.469 1 50.75 32 LEU B O 1
ATOM 1826 N N . PHE B 1 33 ? 6.547 19.875 22.328 1 53.56 33 PHE B N 1
ATOM 1827 C CA . PHE B 1 33 ? 7.895 20.328 22.031 1 53.56 33 PHE B CA 1
ATOM 1828 C C . PHE B 1 33 ? 8.133 20.406 20.531 1 53.56 33 PHE B C 1
ATOM 1830 O O . PHE B 1 33 ? 9.242 20.703 20.078 1 53.56 33 PHE B O 1
ATOM 1837 N N . LEU B 1 34 ? 7.047 19.953 19.766 1 61.88 34 LEU B N 1
ATOM 1838 C CA . LEU B 1 34 ? 7.469 19.922 18.375 1 61.88 34 LEU B CA 1
ATOM 1839 C C . LEU B 1 34 ? 7.141 21.234 17.672 1 61.88 34 LEU B C 1
ATOM 1841 O O . LEU B 1 34 ? 6.129 21.875 17.984 1 61.88 34 LEU B O 1
ATOM 1845 N N . SER B 1 35 ? 8.141 21.828 16.953 1 76.12 35 SER B N 1
ATOM 1846 C CA . SER B 1 35 ? 8.078 23.062 16.172 1 76.12 35 SER B CA 1
ATOM 1847 C C . SER B 1 35 ? 6.973 22.984 15.125 1 76.12 35 SER B C 1
ATOM 1849 O O . SER B 1 35 ? 6.789 21.953 14.477 1 76.12 35 SER B O 1
ATOM 1851 N N . LYS B 1 36 ? 6.145 23.938 15.109 1 87.31 36 LYS B N 1
ATOM 1852 C CA . LYS B 1 36 ? 5.102 24.094 14.102 1 87.31 36 LYS B CA 1
ATOM 1853 C C . LYS B 1 36 ? 5.691 24.125 12.695 1 87.31 36 LYS B C 1
ATOM 1855 O O . LYS B 1 36 ? 6.766 24.688 12.484 1 87.31 36 LYS B O 1
ATOM 1860 N N . ILE B 1 37 ? 5.059 23.422 11.805 1 92.06 37 ILE B N 1
ATOM 1861 C CA . ILE B 1 37 ? 5.504 23.406 10.414 1 92.06 37 ILE B CA 1
ATOM 1862 C C . ILE B 1 37 ? 4.375 23.891 9.508 1 92.06 37 ILE B C 1
ATOM 1864 O O . ILE B 1 37 ? 3.197 23.703 9.82 1 92.06 37 ILE B O 1
ATOM 1868 N N . HIS B 1 38 ? 4.797 24.625 8.453 1 93.12 38 HIS B N 1
ATOM 1869 C CA . HIS B 1 38 ? 3.809 24.953 7.434 1 93.12 38 HIS B CA 1
ATOM 1870 C C . HIS B 1 38 ? 3.211 23.688 6.809 1 93.12 38 HIS B C 1
ATOM 1872 O O . HIS B 1 38 ? 3.928 22.734 6.543 1 93.12 38 HIS B O 1
ATOM 1878 N N . PRO B 1 39 ? 1.952 23.656 6.508 1 92.56 39 PRO B N 1
ATOM 1879 C CA . PRO B 1 39 ? 1.289 22.453 6.012 1 92.56 39 PRO B CA 1
ATOM 1880 C C . PRO B 1 39 ? 1.901 21.938 4.715 1 92.56 39 PRO B C 1
ATOM 1882 O O . PRO B 1 39 ? 1.827 20.734 4.426 1 92.56 39 PRO B O 1
ATOM 1885 N N . LEU B 1 40 ? 2.492 22.781 3.961 1 94.31 40 LEU B N 1
ATOM 1886 C CA . LEU B 1 40 ? 3.02 22.359 2.664 1 94.31 40 LEU B CA 1
ATOM 1887 C C . LEU B 1 40 ? 4.504 22.016 2.764 1 94.31 40 LEU B C 1
ATOM 1889 O O . LEU B 1 40 ? 5.117 21.609 1.773 1 94.31 40 LEU B O 1
ATOM 1893 N N . LYS B 1 41 ? 5.062 22.188 3.938 1 95.12 41 LYS B N 1
ATOM 1894 C CA . LYS B 1 41 ? 6.441 21.766 4.164 1 95.12 41 LYS B CA 1
ATOM 1895 C C . LYS B 1 41 ? 6.496 20.328 4.695 1 95.12 41 LYS B C 1
ATOM 1897 O O . LYS B 1 41 ? 5.543 19.859 5.316 1 95.12 41 LYS B O 1
ATOM 1902 N N . SER B 1 42 ? 7.57 19.703 4.473 1 96.56 42 SER B N 1
ATOM 1903 C CA . SER B 1 42 ? 7.707 18.312 4.863 1 96.56 42 SER B CA 1
ATOM 1904 C C . SER B 1 42 ? 8.07 18.172 6.34 1 96.56 42 SER B C 1
ATOM 1906 O O . SER B 1 42 ? 8.75 19.031 6.895 1 96.56 42 SER B O 1
ATOM 1908 N N . SER B 1 43 ? 7.547 17.219 6.996 1 95.56 43 SER B N 1
ATOM 1909 C CA . SER B 1 43 ? 8.016 16.797 8.305 1 95.56 43 SER B CA 1
ATOM 1910 C C . SER B 1 43 ? 8.891 15.555 8.203 1 95.56 43 SER B C 1
ATOM 1912 O O . SER B 1 43 ? 8.781 14.789 7.238 1 95.56 43 SER B O 1
ATOM 1914 N N . ARG B 1 44 ? 9.758 15.43 9.164 1 95.19 44 ARG B N 1
ATOM 1915 C CA . ARG B 1 44 ? 10.68 14.297 9.18 1 95.19 44 ARG B CA 1
ATOM 1916 C C . ARG B 1 44 ? 10.617 13.555 10.508 1 95.19 44 ARG B C 1
ATOM 1918 O O . ARG B 1 44 ? 10.641 14.18 11.57 1 95.19 44 ARG B O 1
ATOM 1925 N N . ILE B 1 45 ? 10.477 12.273 10.422 1 92.56 45 ILE B N 1
ATOM 1926 C CA . ILE B 1 45 ? 10.648 11.43 11.602 1 92.56 45 ILE B CA 1
ATOM 1927 C C . ILE B 1 45 ? 11.688 10.352 11.32 1 92.56 45 ILE B C 1
ATOM 1929 O O . ILE B 1 45 ? 11.945 10.016 10.164 1 92.56 45 ILE B O 1
ATOM 1933 N N . TYR B 1 46 ? 12.297 9.961 12.391 1 92.19 46 TYR B N 1
ATOM 1934 C CA . TYR B 1 46 ? 13.383 8.992 12.258 1 92.19 46 TYR B CA 1
ATOM 1935 C C . TYR B 1 46 ? 13 7.652 12.867 1 92.19 46 TYR B C 1
ATOM 1937 O O . TYR B 1 46 ? 12.156 7.59 13.773 1 92.19 46 TYR B O 1
ATOM 1945 N N . GLY B 1 47 ? 13.516 6.598 12.211 1 87.81 47 GLY B N 1
ATOM 1946 C CA . GLY B 1 47 ? 13.266 5.25 12.695 1 87.81 47 GLY B CA 1
ATOM 1947 C C . GLY B 1 47 ? 14.383 4.277 12.359 1 87.81 47 GLY B C 1
ATOM 1948 O O . GLY B 1 47 ? 15.32 4.625 11.648 1 87.81 47 GLY B O 1
ATOM 1949 N N . ILE B 1 48 ? 14.273 3.1 13.039 1 85.19 48 ILE B N 1
ATOM 1950 C CA . ILE B 1 48 ? 15.18 1.991 12.773 1 85.19 48 ILE B CA 1
ATOM 1951 C C . ILE B 1 48 ? 14.383 0.72 12.492 1 85.19 48 ILE B C 1
ATOM 1953 O O . ILE B 1 48 ? 13.398 0.438 13.18 1 85.19 48 ILE B O 1
ATOM 1957 N N . CYS B 1 49 ? 14.789 0.087 11.43 1 78.88 49 CYS B N 1
ATOM 1958 C CA . CYS B 1 49 ? 14.164 -1.201 11.148 1 78.88 49 CYS B CA 1
ATOM 1959 C C . CYS B 1 49 ? 14.555 -2.236 12.195 1 78.88 49 CYS B C 1
ATOM 1961 O O . CYS B 1 49 ? 15.742 -2.447 12.453 1 78.88 49 CYS B O 1
ATOM 1963 N N . THR B 1 50 ? 13.578 -2.785 12.82 1 72.94 50 THR B N 1
ATOM 1964 C CA . THR B 1 50 ? 13.859 -3.76 13.875 1 72.94 50 THR B CA 1
ATOM 1965 C C . THR B 1 50 ? 13.359 -5.145 13.477 1 72.94 50 THR B C 1
ATOM 1967 O O . THR B 1 50 ? 12.742 -5.309 12.422 1 72.94 50 THR B O 1
ATOM 1970 N N . THR B 1 51 ? 13.633 -6.129 14.242 1 62.94 51 THR B N 1
ATOM 1971 C CA . THR B 1 51 ? 13.305 -7.516 13.93 1 62.94 51 THR B CA 1
ATOM 1972 C C . THR B 1 51 ? 11.789 -7.711 13.844 1 62.94 51 THR B C 1
ATOM 1974 O O . THR B 1 51 ? 11.312 -8.625 13.172 1 62.94 51 THR B O 1
ATOM 1977 N N . ARG B 1 52 ? 11.109 -6.824 14.461 1 58.69 52 ARG B N 1
ATOM 1978 C CA . ARG B 1 52 ? 9.656 -6.938 14.453 1 58.69 52 ARG B CA 1
ATOM 1979 C C . ARG B 1 52 ? 9.094 -6.574 13.086 1 58.69 52 ARG B C 1
ATOM 1981 O O . ARG B 1 52 ? 7.945 -6.902 12.773 1 58.69 52 ARG B O 1
ATOM 1988 N N . ASP B 1 53 ? 10.055 -6.078 12.383 1 58.34 53 ASP B N 1
ATOM 1989 C CA . ASP B 1 53 ? 9.625 -5.535 11.094 1 58.34 53 ASP B CA 1
ATOM 1990 C C . ASP B 1 53 ? 9.938 -6.508 9.953 1 58.34 53 ASP B C 1
ATOM 1992 O O . ASP B 1 53 ? 9.672 -6.211 8.789 1 58.34 53 ASP B O 1
ATOM 1996 N N . ILE B 1 54 ? 10.523 -7.547 10.305 1 54.81 54 ILE B N 1
ATOM 1997 C CA . ILE B 1 54 ? 11.062 -8.383 9.242 1 54.81 54 ILE B CA 1
ATOM 1998 C C . ILE B 1 54 ? 10.016 -9.414 8.812 1 54.81 54 ILE B C 1
ATOM 2000 O O . ILE B 1 54 ? 9.273 -9.93 9.648 1 54.81 54 ILE B O 1
ATOM 2004 N N . ASP B 1 55 ? 9.898 -9.398 7.434 1 56.5 55 ASP B N 1
ATOM 2005 C CA . ASP B 1 55 ? 8.977 -10.328 6.785 1 56.5 55 ASP B CA 1
ATOM 2006 C C . ASP B 1 55 ? 9.461 -11.766 6.926 1 56.5 55 ASP B C 1
ATOM 2008 O O . ASP B 1 55 ? 10.547 -12.016 7.445 1 56.5 55 ASP B O 1
ATOM 2012 N N . PHE B 1 56 ? 8.562 -12.68 6.469 1 48.72 56 PHE B N 1
ATOM 2013 C CA . PHE B 1 56 ? 8.711 -14.133 6.488 1 48.72 56 PHE B CA 1
ATOM 2014 C C . PHE B 1 56 ? 10.086 -14.547 5.98 1 48.72 56 PHE B C 1
ATOM 2016 O O . PHE B 1 56 ? 10.656 -15.531 6.453 1 48.72 56 PHE B O 1
ATOM 2023 N N . MET B 1 57 ? 10.492 -13.852 4.965 1 47.53 57 MET B N 1
ATOM 2024 C CA . MET B 1 57 ? 11.734 -14.359 4.387 1 47.53 57 MET B CA 1
ATOM 2025 C C . MET B 1 57 ? 12.945 -13.836 5.16 1 47.53 57 MET B C 1
ATOM 2027 O O . MET B 1 57 ? 14.086 -13.969 4.703 1 47.53 57 MET B O 1
ATOM 2031 N N . LEU B 1 58 ? 12.664 -13.5 6.379 1 46.19 58 LEU B N 1
ATOM 2032 C CA . LEU B 1 58 ? 13.625 -13.18 7.426 1 46.19 58 LEU B CA 1
ATOM 2033 C C . LEU B 1 58 ? 14.633 -12.141 6.938 1 46.19 58 LEU B C 1
ATOM 2035 O O . LEU B 1 58 ? 15.609 -11.844 7.629 1 46.19 58 LEU B O 1
ATOM 2039 N N . ASN B 1 59 ? 14.516 -11.672 5.785 1 46.06 59 ASN B N 1
ATOM 2040 C CA . ASN B 1 59 ? 15.617 -10.812 5.363 1 46.06 59 ASN B CA 1
ATOM 2041 C C . ASN B 1 59 ? 15.141 -9.406 5.02 1 46.06 59 ASN B C 1
ATOM 2043 O O . ASN B 1 59 ? 15.953 -8.516 4.773 1 46.06 59 ASN B O 1
ATOM 2047 N N . HIS B 1 60 ? 13.875 -9.203 4.918 1 55.53 60 HIS B N 1
ATOM 2048 C CA . HIS B 1 60 ? 13.492 -7.852 4.512 1 55.53 60 HIS B CA 1
ATOM 2049 C C . HIS B 1 60 ? 12.273 -7.367 5.289 1 55.53 60 HIS B C 1
ATOM 2051 O O . HIS B 1 60 ? 11.523 -8.172 5.844 1 55.53 60 HIS B O 1
ATOM 2057 N N . ILE B 1 61 ? 12.312 -6.066 5.543 1 55.03 61 ILE B N 1
ATOM 2058 C CA . ILE B 1 61 ? 11.164 -5.422 6.172 1 55.03 61 ILE B CA 1
ATOM 2059 C C . ILE B 1 61 ? 9.883 -5.836 5.453 1 55.03 61 ILE B C 1
ATOM 2061 O O . ILE B 1 61 ? 9.844 -5.887 4.223 1 55.03 61 ILE B O 1
ATOM 2065 N N . ASN B 1 62 ? 9.023 -6.254 6.203 1 72.38 62 ASN B N 1
ATOM 2066 C CA . ASN B 1 62 ? 7.688 -6.559 5.707 1 72.38 62 ASN B CA 1
ATOM 2067 C C . ASN B 1 62 ? 7.02 -5.328 5.105 1 72.38 62 ASN B C 1
ATOM 2069 O O . ASN B 1 62 ? 7.09 -4.238 5.672 1 72.38 62 ASN B O 1
ATOM 2073 N N . ASN B 1 63 ? 6.453 -5.422 3.912 1 82.75 63 ASN B N 1
ATOM 2074 C CA . ASN B 1 63 ? 5.848 -4.324 3.168 1 82.75 63 ASN B CA 1
ATOM 2075 C C . ASN B 1 63 ? 4.77 -3.617 3.988 1 82.75 63 ASN B C 1
ATOM 2077 O O . ASN B 1 63 ? 4.539 -2.418 3.818 1 82.75 63 ASN B O 1
ATOM 2081 N N . GLY B 1 64 ? 4.164 -4.312 4.953 1 86.62 64 GLY B N 1
ATOM 2082 C CA . GLY B 1 64 ? 3.139 -3.73 5.805 1 86.62 64 GLY B CA 1
ATOM 2083 C C . GLY B 1 64 ? 3.693 -2.736 6.809 1 86.62 64 GLY B C 1
ATOM 2084 O O . GLY B 1 64 ? 3.002 -1.796 7.207 1 86.62 64 GLY B O 1
ATOM 2085 N N . ARG B 1 65 ? 4.891 -2.912 7.141 1 85.44 65 ARG B N 1
ATOM 2086 C CA . ARG B 1 65 ? 5.516 -2.043 8.133 1 85.44 65 ARG B CA 1
ATOM 2087 C C . ARG B 1 65 ? 5.727 -0.639 7.574 1 85.44 65 ARG B C 1
ATOM 2089 O O . ARG B 1 65 ? 5.637 0.347 8.312 1 85.44 65 ARG B O 1
ATOM 2096 N N . TYR B 1 66 ? 6.035 -0.567 6.301 1 92 66 TYR B N 1
ATOM 2097 C CA . TYR B 1 66 ? 6.125 0.748 5.676 1 92 66 TYR B CA 1
ATOM 2098 C C . TYR B 1 66 ? 4.836 1.536 5.879 1 92 66 TYR B C 1
ATOM 2100 O O . TYR B 1 66 ? 4.871 2.711 6.25 1 92 66 TYR B O 1
ATOM 2108 N N . ILE B 1 67 ? 3.746 0.818 5.738 1 92.19 67 ILE B N 1
ATOM 2109 C CA . ILE B 1 67 ? 2.443 1.467 5.816 1 92.19 67 ILE B CA 1
ATOM 2110 C C . ILE B 1 67 ? 2.188 1.937 7.246 1 92.19 67 ILE B C 1
ATOM 2112 O O . ILE B 1 67 ? 1.675 3.037 7.465 1 92.19 67 ILE B O 1
ATOM 2116 N N . ARG B 1 68 ? 2.578 1.176 8.156 1 86 68 ARG B N 1
ATOM 2117 C CA . ARG B 1 68 ? 2.42 1.551 9.555 1 86 68 ARG B CA 1
ATOM 2118 C C . ARG B 1 68 ? 3.258 2.779 9.898 1 86 68 ARG B C 1
ATOM 2120 O O . ARG B 1 68 ? 2.783 3.697 10.57 1 86 68 ARG B O 1
ATOM 2127 N N . ALA B 1 69 ? 4.488 2.721 9.461 1 88.12 69 ALA B N 1
ATOM 2128 C CA . ALA B 1 69 ? 5.352 3.877 9.688 1 88.12 69 ALA B CA 1
ATOM 2129 C C . ALA B 1 69 ? 4.77 5.129 9.039 1 88.12 69 ALA B C 1
ATOM 2131 O O . ALA B 1 69 ? 4.852 6.223 9.602 1 88.12 69 ALA B O 1
ATOM 2132 N N . MET B 1 70 ? 4.23 4.949 7.926 1 94.12 70 MET B N 1
ATOM 2133 C CA . MET B 1 70 ? 3.635 6.066 7.199 1 94.12 70 MET B CA 1
ATOM 2134 C C . MET B 1 70 ? 2.48 6.672 7.992 1 94.12 70 MET B C 1
ATOM 2136 O O . MET B 1 70 ? 2.277 7.891 7.965 1 94.12 70 MET B O 1
ATOM 2140 N N . ASP B 1 71 ? 1.719 5.832 8.625 1 89.44 71 ASP B N 1
ATOM 2141 C CA . ASP B 1 71 ? 0.643 6.332 9.477 1 89.44 71 ASP B CA 1
ATOM 2142 C C . ASP B 1 71 ? 1.183 7.285 10.539 1 89.44 71 ASP B C 1
ATOM 2144 O O . ASP B 1 71 ? 0.64 8.375 10.742 1 89.44 71 ASP B O 1
ATOM 2148 N N . PHE B 1 72 ? 2.254 6.938 11.039 1 86.25 72 PHE B N 1
ATOM 2149 C CA . PHE B 1 72 ? 2.865 7.773 12.07 1 86.25 72 PHE B CA 1
ATOM 2150 C C . PHE B 1 72 ? 3.422 9.055 11.461 1 86.25 72 PHE B C 1
ATOM 2152 O O . PHE B 1 72 ? 3.307 10.125 12.062 1 86.25 72 PHE B O 1
ATOM 2159 N N . GLY B 1 73 ? 4.047 8.891 10.375 1 91.75 73 GLY B N 1
ATOM 2160 C CA . GLY B 1 73 ? 4.559 10.07 9.695 1 91.75 73 GLY B CA 1
ATOM 2161 C C . GLY B 1 73 ? 3.482 11.078 9.359 1 91.75 73 GLY B C 1
ATOM 2162 O O . GLY B 1 73 ? 3.67 12.281 9.547 1 91.75 73 GLY B O 1
ATOM 2163 N N . ARG B 1 74 ? 2.402 10.586 8.938 1 93.56 74 ARG B N 1
ATOM 2164 C CA . ARG B 1 74 ? 1.297 11.477 8.586 1 93.56 74 ARG B CA 1
ATOM 2165 C C . ARG B 1 74 ? 0.7 12.117 9.828 1 93.56 74 ARG B C 1
ATOM 2167 O O . ARG B 1 74 ? 0.326 13.297 9.805 1 93.56 74 ARG B O 1
ATOM 2174 N N . LEU B 1 75 ? 0.573 11.289 10.898 1 89.12 75 LEU B N 1
ATOM 2175 C CA . LEU B 1 75 ? 0.063 11.844 12.148 1 89.12 75 LEU B CA 1
ATOM 2176 C C . LEU B 1 75 ? 0.973 12.953 12.664 1 89.12 75 LEU B C 1
ATOM 2178 O O . LEU B 1 75 ? 0.493 14.008 13.078 1 89.12 75 LEU B O 1
ATOM 2182 N N . ASP B 1 76 ? 2.232 12.719 12.641 1 88.94 76 ASP B N 1
ATOM 2183 C CA . ASP B 1 76 ? 3.203 13.734 13.031 1 88.94 76 ASP B CA 1
ATOM 2184 C C . ASP B 1 76 ? 3.004 15.016 12.227 1 88.94 76 ASP B C 1
ATOM 2186 O O . ASP B 1 76 ? 2.898 16.109 12.797 1 88.94 76 ASP B O 1
ATOM 2190 N N . HIS B 1 77 ? 2.975 14.922 10.961 1 94.31 77 HIS B N 1
ATOM 2191 C CA . HIS B 1 77 ? 2.807 16.078 10.094 1 94.31 77 HIS B CA 1
ATOM 2192 C C . HIS B 1 77 ? 1.488 16.797 10.375 1 94.31 77 HIS B C 1
ATOM 2194 O O . HIS B 1 77 ? 1.445 18.016 10.445 1 94.31 77 HIS B O 1
ATOM 2200 N N . CYS B 1 78 ? 0.468 15.992 10.5 1 93.31 78 CYS B N 1
ATOM 2201 C CA . CYS B 1 78 ? -0.869 16.531 10.734 1 93.31 78 CYS B CA 1
ATOM 2202 C C . CYS B 1 78 ? -0.909 17.344 12.023 1 93.31 78 CYS B C 1
ATOM 2204 O O . CYS B 1 78 ? -1.503 18.422 12.07 1 93.31 78 CYS B O 1
ATOM 2206 N N . ILE B 1 79 ? -0.305 16.875 13.008 1 90.06 79 ILE B N 1
ATOM 2207 C CA . ILE B 1 79 ? -0.285 17.547 14.305 1 90.06 79 ILE B CA 1
ATOM 2208 C C . ILE B 1 79 ? 0.582 18.812 14.219 1 90.06 79 ILE B C 1
ATOM 2210 O O . ILE B 1 79 ? 0.134 19.906 14.555 1 90.06 79 ILE B O 1
ATOM 2214 N N . ARG B 1 80 ? 1.739 18.672 13.703 1 92.5 80 ARG B N 1
ATOM 2215 C CA . ARG B 1 80 ? 2.693 19.766 13.68 1 92.5 80 ARG B CA 1
ATOM 2216 C C . ARG B 1 80 ? 2.229 20.875 12.742 1 92.5 80 ARG B C 1
ATOM 2218 O O . ARG B 1 80 ? 2.527 22.062 12.969 1 92.5 80 ARG B O 1
ATOM 2225 N N . SER B 1 81 ? 1.539 20.531 11.719 1 94.12 81 SER B N 1
ATOM 2226 C CA . SER B 1 81 ? 1.082 21.516 10.75 1 94.12 81 SER B CA 1
ATOM 2227 C C . SER B 1 81 ? -0.176 22.234 11.234 1 94.12 81 SER B C 1
ATOM 2229 O O . SER B 1 81 ? -0.597 23.234 10.641 1 94.12 81 SER B O 1
ATOM 2231 N N . GLY B 1 82 ? -0.875 21.625 12.25 1 92.5 82 GLY B N 1
ATOM 2232 C CA . GLY B 1 82 ? -2.102 22.219 12.766 1 92.5 82 GLY B CA 1
ATOM 2233 C C . GLY B 1 82 ? -3.352 21.656 12.109 1 92.5 82 GLY B C 1
ATOM 2234 O O . GLY B 1 82 ? -4.469 21.984 12.508 1 92.5 82 GLY B O 1
ATOM 2235 N N . ILE B 1 83 ? -3.148 20.875 11.195 1 93.69 83 ILE B N 1
ATOM 2236 C CA . ILE B 1 83 ? -4.281 20.281 10.477 1 93.69 83 ILE B CA 1
ATOM 2237 C C . ILE B 1 83 ? -5.129 19.469 11.438 1 93.69 83 ILE B C 1
ATOM 2239 O O . ILE B 1 83 ? -6.359 19.5 11.375 1 93.69 83 ILE B O 1
ATOM 2243 N N . PHE B 1 84 ? -4.5 18.797 12.281 1 91.94 84 PHE B N 1
ATOM 2244 C CA . PHE B 1 84 ? -5.219 17.969 13.242 1 91.94 84 PHE B CA 1
ATOM 2245 C C . PHE B 1 84 ? -6.188 18.812 14.062 1 91.94 84 PHE B C 1
ATOM 2247 O O . PHE B 1 84 ? -7.34 18.438 14.266 1 91.94 84 PHE B O 1
ATOM 2254 N N . LYS B 1 85 ? -5.699 19.922 14.531 1 89.88 85 LYS B N 1
ATOM 2255 C CA . LYS B 1 85 ? -6.535 20.844 15.305 1 89.88 85 LYS B CA 1
ATOM 2256 C C . LYS B 1 85 ? -7.711 21.344 14.469 1 89.88 85 LYS B C 1
ATOM 2258 O O . LYS B 1 85 ? -8.836 21.422 14.969 1 89.88 85 LYS B O 1
ATOM 2263 N N . SER B 1 86 ? -7.418 21.656 13.281 1 93.25 86 SER B N 1
ATOM 2264 C CA . SER B 1 86 ? -8.461 22.141 12.391 1 93.25 86 SER B CA 1
ATOM 2265 C C . SER B 1 86 ? -9.531 21.078 12.148 1 93.25 86 SER B C 1
ATOM 2267 O O . SER B 1 86 ? -10.727 21.391 12.156 1 93.25 86 SER B O 1
ATOM 2269 N N . VAL B 1 87 ? -9.141 19.906 11.922 1 92.62 87 VAL B N 1
ATOM 2270 C CA . VAL B 1 87 ? -10.055 18.797 11.703 1 92.62 87 VAL B CA 1
ATOM 2271 C C . VAL B 1 87 ? -10.906 18.578 12.953 1 92.62 87 VAL B C 1
ATOM 2273 O O . VAL B 1 87 ? -12.125 18.438 12.859 1 92.62 87 VAL B O 1
ATOM 2276 N N . SER B 1 88 ? -10.328 18.578 14.062 1 90.81 88 SER B N 1
ATOM 2277 C CA . SER B 1 88 ? -11.031 18.359 15.328 1 90.81 88 SER B CA 1
ATOM 2278 C C . SER B 1 88 ? -12.07 19.453 15.57 1 90.81 88 SER B C 1
ATOM 2280 O O . SER B 1 88 ? -13.203 19.156 15.969 1 90.81 88 SER B O 1
ATOM 2282 N N . LYS B 1 89 ? -11.734 20.656 15.305 1 92.69 89 LYS B N 1
ATOM 2283 C CA . LYS B 1 89 ? -12.609 21.797 15.539 1 92.69 89 LYS B CA 1
ATOM 2284 C C . LYS B 1 89 ? -13.789 21.797 14.578 1 92.69 89 LYS B C 1
ATOM 2286 O O . LYS B 1 89 ? -14.898 22.203 14.945 1 92.69 89 LYS B O 1
ATOM 2291 N N . SER B 1 90 ? -13.562 21.359 13.383 1 93.81 90 SER B N 1
ATOM 2292 C CA . SER B 1 90 ? -14.602 21.406 12.352 1 93.81 90 SER B CA 1
ATOM 2293 C C . SER B 1 90 ? -15.5 20.188 12.422 1 93.81 90 SER B C 1
ATOM 2295 O O . SER B 1 90 ? -16.547 20.141 11.781 1 93.81 90 SER B O 1
ATOM 2297 N N . GLY B 1 91 ? -15.07 19.141 13.125 1 93.31 91 GLY B N 1
ATOM 2298 C CA . GLY B 1 91 ? -15.82 17.891 13.156 1 93.31 91 GLY B CA 1
ATOM 2299 C C . GLY B 1 91 ? -15.594 17.031 11.922 1 93.31 91 GLY B C 1
ATOM 2300 O O . GLY B 1 91 ? -16.359 16.094 11.672 1 93.31 91 GLY B O 1
ATOM 2301 N N . ALA B 1 92 ? -14.641 17.453 11.141 1 94.5 92 ALA B N 1
ATOM 2302 C CA . ALA B 1 92 ? -14.32 16.688 9.938 1 94.5 92 ALA B CA 1
ATOM 2303 C C . ALA B 1 92 ? -13.594 15.398 10.289 1 94.5 92 ALA B C 1
ATOM 2305 O O . ALA B 1 92 ? -13.219 15.18 11.438 1 94.5 92 ALA B O 1
ATOM 2306 N N . THR B 1 93 ? -13.516 14.523 9.352 1 92.69 93 THR B N 1
ATOM 2307 C CA . THR B 1 93 ? -12.805 13.258 9.492 1 92.69 93 THR B CA 1
ATOM 2308 C C . THR B 1 93 ? -11.875 13.031 8.305 1 92.69 93 THR B C 1
ATOM 2310 O O . THR B 1 93 ? -12.234 13.305 7.16 1 92.69 93 THR B O 1
ATOM 2313 N N . LEU B 1 94 ? -10.703 12.602 8.664 1 92.75 94 LEU B N 1
ATOM 2314 C CA . LEU B 1 94 ? -9.75 12.203 7.633 1 92.75 94 LEU B CA 1
ATOM 2315 C C . LEU B 1 94 ? -9.68 10.688 7.52 1 92.75 94 LEU B C 1
ATOM 2317 O O . LEU B 1 94 ? -9.531 9.984 8.523 1 92.75 94 LEU B O 1
ATOM 2321 N N . LEU B 1 95 ? -9.812 10.18 6.328 1 92 95 LEU B N 1
ATOM 2322 C CA . LEU B 1 95 ? -9.75 8.742 6.086 1 92 95 LEU B CA 1
ATOM 2323 C C . LEU B 1 95 ? -8.758 8.43 4.965 1 92 95 LEU B C 1
ATOM 2325 O O . LEU B 1 95 ? -8.734 9.117 3.945 1 92 95 LEU B O 1
ATOM 2329 N N . VAL B 1 96 ? -7.895 7.453 5.285 1 95.19 96 VAL B N 1
ATOM 2330 C CA . VAL B 1 96 ? -7.059 6.988 4.184 1 95.19 96 VAL B CA 1
ATOM 2331 C C . VAL B 1 96 ? -7.918 6.262 3.152 1 95.19 96 VAL B C 1
ATOM 2333 O O . VAL B 1 96 ? -8.477 5.199 3.438 1 95.19 96 VAL B O 1
ATOM 2336 N N . ALA B 1 97 ? -7.992 6.801 1.961 1 97.19 97 ALA B N 1
ATOM 2337 C CA . ALA B 1 97 ? -8.828 6.23 0.91 1 97.19 97 ALA B CA 1
ATOM 2338 C C . ALA B 1 97 ? -8.023 5.305 0.005 1 97.19 97 ALA B C 1
ATOM 2340 O O . ALA B 1 97 ? -8.562 4.344 -0.55 1 97.19 97 ALA B O 1
ATOM 2341 N N . ALA B 1 98 ? -6.758 5.629 -0.2 1 98.44 98 ALA B N 1
ATOM 2342 C CA . ALA B 1 98 ? -5.902 4.816 -1.061 1 98.44 98 ALA B CA 1
ATOM 2343 C C . ALA B 1 98 ? -4.426 5.074 -0.768 1 98.44 98 ALA B C 1
ATOM 2345 O O . ALA B 1 98 ? -4.066 6.133 -0.243 1 98.44 98 ALA B O 1
ATOM 2346 N N . THR B 1 99 ? -3.602 4.145 -1.06 1 98.5 99 THR B N 1
ATOM 2347 C CA . THR B 1 99 ? -2.152 4.23 -0.906 1 98.5 99 THR B CA 1
ATOM 2348 C C . THR B 1 99 ? -1.444 3.553 -2.076 1 98.5 99 THR B C 1
ATOM 2350 O O . THR B 1 99 ? -1.882 2.502 -2.547 1 98.5 99 THR B O 1
ATOM 2353 N N . THR B 1 100 ? -0.45 4.137 -2.613 1 98.81 100 THR B N 1
ATOM 2354 C CA . THR B 1 100 ? 0.482 3.473 -3.518 1 98.81 100 THR B CA 1
ATOM 2355 C C . THR B 1 100 ? 1.917 3.623 -3.02 1 98.81 100 THR B C 1
ATOM 2357 O O . THR B 1 100 ? 2.293 4.676 -2.498 1 98.81 100 THR B O 1
ATOM 2360 N N . ILE B 1 101 ? 2.666 2.607 -3.088 1 98.44 101 ILE B N 1
ATOM 2361 C CA . ILE B 1 101 ? 4.039 2.631 -2.604 1 98.44 101 ILE B CA 1
ATOM 2362 C C . ILE B 1 101 ? 4.934 1.824 -3.543 1 98.44 101 ILE B C 1
ATOM 2364 O O . ILE B 1 101 ? 4.547 0.747 -4.004 1 98.44 101 ILE B O 1
ATOM 2368 N N . ARG B 1 102 ? 6.027 2.35 -3.883 1 98.25 102 ARG B N 1
ATOM 2369 C CA . ARG B 1 102 ? 7.082 1.676 -4.633 1 98.25 102 ARG B CA 1
ATOM 2370 C C . ARG B 1 102 ? 8.273 1.355 -3.74 1 98.25 102 ARG B C 1
ATOM 2372 O O . ARG B 1 102 ? 8.75 2.217 -2.996 1 98.25 102 ARG B O 1
ATOM 2379 N N . TYR B 1 103 ? 8.68 0.159 -3.832 1 96.31 103 TYR B N 1
ATOM 2380 C CA . TYR B 1 103 ? 9.852 -0.302 -3.096 1 96.31 103 TYR B CA 1
ATOM 2381 C C . TYR B 1 103 ? 11.078 -0.363 -4 1 96.31 103 TYR B C 1
ATOM 2383 O O . TYR B 1 103 ? 11.133 -1.178 -4.922 1 96.31 103 TYR B O 1
ATOM 2391 N N . ARG B 1 104 ? 12.039 0.417 -3.684 1 95.44 104 ARG B N 1
ATOM 2392 C CA . ARG B 1 104 ? 13.195 0.527 -4.562 1 95.44 104 ARG B CA 1
ATOM 2393 C C . ARG B 1 104 ? 14.336 -0.367 -4.082 1 95.44 104 ARG B C 1
ATOM 2395 O O . ARG B 1 104 ? 14.938 -1.101 -4.875 1 95.44 104 ARG B O 1
ATOM 2402 N N . LYS B 1 105 ? 14.656 -0.264 -2.852 1 92.81 105 LYS B N 1
ATOM 2403 C CA . LYS B 1 105 ? 15.633 -1.104 -2.158 1 92.81 105 LYS B CA 1
ATOM 2404 C C . LYS B 1 105 ? 15.156 -1.438 -0.746 1 92.81 105 LYS B C 1
ATOM 2406 O O . LYS B 1 105 ? 14.531 -0.61 -0.082 1 92.81 105 LYS B O 1
ATOM 2411 N N . PRO B 1 106 ? 15.43 -2.604 -0.291 1 87.19 106 PRO B N 1
ATOM 2412 C CA . PRO B 1 106 ? 15 -2.957 1.064 1 87.19 106 PRO B CA 1
ATOM 2413 C C . PRO B 1 106 ? 15.742 -2.164 2.141 1 87.19 106 PRO B C 1
ATOM 2415 O O . PRO B 1 106 ? 16.891 -1.779 1.944 1 87.19 106 PRO B O 1
ATOM 2418 N N . VAL B 1 107 ? 15.008 -1.818 3.166 1 87.44 107 VAL B N 1
ATOM 2419 C CA . VAL B 1 107 ? 15.656 -1.302 4.367 1 87.44 107 VAL B CA 1
ATOM 2420 C C . VAL B 1 107 ? 16.062 -2.461 5.277 1 87.44 107 VAL B C 1
ATOM 2422 O O . VAL B 1 107 ? 15.195 -3.184 5.785 1 87.44 107 VAL B O 1
ATOM 2425 N N . TYR B 1 108 ? 17.312 -2.602 5.48 1 84.94 108 TYR B N 1
ATOM 2426 C CA . TYR B 1 108 ? 17.812 -3.748 6.223 1 84.94 108 TYR B CA 1
ATOM 2427 C C . TYR B 1 108 ? 17.672 -3.531 7.727 1 84.94 108 TYR B C 1
ATOM 2429 O O . TYR B 1 108 ? 17.5 -2.398 8.18 1 84.94 108 TYR B O 1
ATOM 2437 N N . LEU B 1 109 ? 17.781 -4.617 8.375 1 81.44 109 LEU B N 1
ATOM 2438 C CA . LEU B 1 109 ? 17.672 -4.609 9.828 1 81.44 109 LEU B CA 1
ATOM 2439 C C . LEU B 1 109 ? 18.688 -3.66 10.445 1 81.44 109 LEU B C 1
ATOM 2441 O O . LEU B 1 109 ? 19.844 -3.637 10.039 1 81.44 109 LEU B O 1
ATOM 2445 N N . PHE B 1 110 ? 18.219 -2.791 11.328 1 85.5 110 PHE B N 1
ATOM 2446 C CA . PHE B 1 110 ? 19 -1.89 12.172 1 85.5 110 PHE B CA 1
ATOM 2447 C C . PHE B 1 110 ? 19.547 -0.719 11.359 1 85.5 110 PHE B C 1
ATOM 2449 O O . PHE B 1 110 ? 20.469 -0.033 11.789 1 85.5 110 PHE B O 1
ATOM 2456 N N . VAL B 1 111 ? 19.094 -0.552 10.203 1 87.5 111 VAL B N 1
ATOM 2457 C CA . VAL B 1 111 ? 19.484 0.595 9.391 1 87.5 111 VAL B CA 1
ATOM 2458 C C . VAL B 1 111 ? 18.578 1.784 9.703 1 87.5 111 VAL B C 1
ATOM 2460 O O . VAL B 1 111 ? 17.359 1.679 9.625 1 87.5 111 VAL B O 1
ATOM 2463 N N . PRO B 1 112 ? 19.188 2.855 10.109 1 91.44 112 PRO B N 1
ATOM 2464 C CA . PRO B 1 112 ? 18.375 4.047 10.375 1 91.44 112 PRO B CA 1
ATOM 2465 C C . PRO B 1 112 ? 17.844 4.691 9.102 1 91.44 112 PRO B C 1
ATOM 2467 O O . PRO B 1 112 ? 18.516 4.699 8.07 1 91.44 112 PRO B O 1
ATOM 2470 N N . TYR B 1 113 ? 16.578 5.16 9.219 1 93.94 113 TYR B N 1
ATOM 2471 C CA . TYR B 1 113 ? 15.945 5.836 8.086 1 93.94 113 TYR B CA 1
ATOM 2472 C C . TYR B 1 113 ? 15.18 7.07 8.547 1 93.94 113 TYR B C 1
ATOM 2474 O O . TYR B 1 113 ? 14.914 7.234 9.742 1 93.94 113 TYR B O 1
ATOM 2482 N N . ARG B 1 114 ? 14.977 7.941 7.637 1 96.69 114 ARG B N 1
ATOM 2483 C CA . ARG B 1 114 ? 14.07 9.07 7.828 1 96.69 114 ARG B CA 1
ATOM 2484 C C . ARG B 1 114 ? 12.836 8.938 6.941 1 96.69 114 ARG B C 1
ATOM 2486 O O . ARG B 1 114 ? 12.93 8.492 5.797 1 96.69 114 ARG B O 1
ATOM 2493 N N . LEU B 1 115 ? 11.719 9.172 7.547 1 96.5 115 LEU B N 1
ATOM 2494 C CA . LEU B 1 115 ? 10.453 9.234 6.82 1 96.5 115 LEU B CA 1
ATOM 2495 C C . LEU B 1 115 ? 10 10.68 6.641 1 96.5 115 LEU B C 1
ATOM 2497 O O . LEU B 1 115 ? 9.734 11.383 7.621 1 96.5 115 LEU B O 1
ATOM 2501 N N . GLN B 1 116 ? 9.992 11.086 5.426 1 98.06 116 GLN B N 1
ATOM 2502 C CA . GLN B 1 116 ? 9.539 12.43 5.09 1 98.06 116 GLN B CA 1
ATOM 2503 C C . GLN B 1 116 ? 8.094 12.414 4.602 1 98.06 116 GLN B C 1
ATOM 2505 O O . GLN B 1 116 ? 7.738 11.633 3.721 1 98.06 116 GLN B O 1
ATOM 2510 N N . SER B 1 117 ? 7.262 13.234 5.215 1 97.81 117 SER B N 1
ATOM 2511 C CA . SER B 1 117 ? 5.852 13.328 4.855 1 97.81 117 SER B CA 1
ATOM 2512 C C . SER B 1 117 ? 5.477 14.758 4.457 1 97.81 117 SER B C 1
ATOM 2514 O O . SER B 1 117 ? 5.805 15.711 5.164 1 97.81 117 SER B O 1
ATOM 2516 N N . GLN B 1 118 ? 4.805 14.891 3.342 1 97.62 118 GLN B N 1
ATOM 2517 C CA . GLN B 1 118 ? 4.453 16.219 2.834 1 97.62 118 GLN B CA 1
ATOM 2518 C C . GLN B 1 118 ? 3.158 16.172 2.031 1 97.62 118 GLN B C 1
ATOM 2520 O O . GLN B 1 118 ? 2.939 15.242 1.245 1 97.62 118 GLN B O 1
ATOM 2525 N N . ILE B 1 119 ? 2.305 17.141 2.254 1 97.88 119 ILE B N 1
ATOM 2526 C CA . ILE B 1 119 ? 1.167 17.312 1.356 1 97.88 119 ILE B CA 1
ATOM 2527 C C . ILE B 1 119 ? 1.641 17.906 0.032 1 97.88 119 ILE B C 1
ATOM 2529 O O . ILE B 1 119 ? 2.27 18.969 0.01 1 97.88 119 ILE B O 1
ATOM 2533 N N . VAL B 1 120 ? 1.256 17.312 -1.103 1 97.88 120 VAL B N 1
ATOM 2534 C CA . VAL B 1 120 ? 1.829 17.766 -2.369 1 97.88 120 VAL B CA 1
ATOM 2535 C C . VAL B 1 120 ? 0.716 18.219 -3.305 1 97.88 120 VAL B C 1
ATOM 2537 O O . VAL B 1 120 ? 0.983 18.828 -4.344 1 97.88 120 VAL B O 1
ATOM 2540 N N . TYR B 1 121 ? -0.5 17.969 -2.979 1 98.19 121 TYR B N 1
ATOM 2541 C CA . TYR B 1 121 ? -1.643 18.328 -3.814 1 98.19 121 TY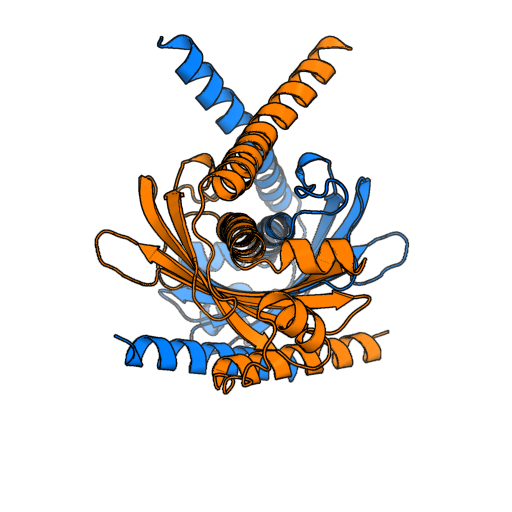R B CA 1
ATOM 2542 C C . TYR B 1 121 ? -2.953 18.125 -3.062 1 98.19 121 TYR B C 1
ATOM 2544 O O . TYR B 1 121 ? -2.992 17.406 -2.059 1 98.19 121 TYR B O 1
ATOM 2552 N N . TRP B 1 122 ? -3.994 18.812 -3.404 1 98 122 TRP B N 1
ATOM 2553 C CA . TRP B 1 122 ? -5.348 18.531 -2.939 1 98 122 TRP B CA 1
ATOM 2554 C C . TRP B 1 122 ? -6.375 18.891 -4.012 1 98 122 TRP B C 1
ATOM 2556 O O . TRP B 1 122 ? -6.098 19.688 -4.91 1 98 122 TRP B O 1
ATOM 2566 N N . ASP B 1 123 ? -7.461 18.219 -3.998 1 97.38 123 ASP B N 1
ATOM 2567 C CA . ASP B 1 123 ? -8.633 18.594 -4.785 1 97.38 123 ASP B CA 1
ATOM 2568 C C . ASP B 1 123 ? -9.812 18.938 -3.883 1 97.38 123 ASP B C 1
ATOM 2570 O O . ASP B 1 123 ? -9.617 19.375 -2.742 1 97.38 123 ASP B O 1
ATOM 2574 N N . ASP B 1 124 ? -10.992 18.828 -4.344 1 96.44 124 ASP B N 1
ATOM 2575 C CA . ASP B 1 124 ? -12.148 19.312 -3.602 1 96.44 124 ASP B CA 1
ATOM 2576 C C . ASP B 1 124 ? -12.438 18.422 -2.395 1 96.44 124 ASP B C 1
ATOM 2578 O O . ASP B 1 124 ? -13.016 18.875 -1.405 1 96.44 124 ASP B O 1
ATOM 2582 N N . LYS B 1 125 ? -11.992 17.125 -2.494 1 97.5 125 LYS B N 1
ATOM 2583 C CA . LYS B 1 125 ? -12.43 16.188 -1.473 1 97.5 125 LYS B CA 1
ATOM 2584 C C . LYS B 1 125 ? -11.242 15.484 -0.823 1 97.5 125 LYS B C 1
ATOM 2586 O O . LYS B 1 125 ? -11.383 14.867 0.236 1 97.5 125 LYS B O 1
ATOM 2591 N N . ASN B 1 126 ? -10.109 15.562 -1.471 1 98.25 126 ASN B N 1
ATOM 2592 C CA . ASN B 1 126 ? -8.984 14.742 -1.028 1 98.25 126 ASN B CA 1
ATOM 2593 C C . ASN B 1 126 ? -7.711 15.562 -0.882 1 98.25 126 ASN B C 1
ATOM 2595 O O . ASN B 1 126 ? -7.508 16.531 -1.61 1 98.25 126 ASN B O 1
ATOM 2599 N N . MET B 1 127 ? -6.91 15.211 0.063 1 98 127 MET B N 1
ATOM 2600 C CA . MET B 1 127 ? -5.523 15.656 0.17 1 98 127 MET B CA 1
ATOM 2601 C C . MET B 1 127 ? -4.566 14.523 -0.18 1 98 127 MET B C 1
ATOM 2603 O O . MET B 1 127 ? -4.824 13.359 0.149 1 98 127 MET B O 1
ATOM 2607 N N . TYR B 1 128 ? -3.439 14.844 -0.812 1 98.69 128 TYR B N 1
ATOM 2608 C CA . TYR B 1 128 ? -2.477 13.836 -1.24 1 98.69 128 TYR B CA 1
ATOM 2609 C C . TYR B 1 128 ? -1.125 14.047 -0.569 1 98.69 128 TYR B C 1
ATOM 2611 O O . TYR B 1 128 ? -0.513 15.109 -0.72 1 98.69 128 TYR B O 1
ATOM 2619 N N . TYR B 1 129 ? -0.68 13.039 0.154 1 98.44 129 TYR B N 1
ATOM 2620 C CA . TYR B 1 129 ? 0.635 13.031 0.786 1 98.44 129 TYR B CA 1
ATOM 2621 C C . TYR B 1 129 ? 1.661 12.336 -0.101 1 98.44 129 TYR B C 1
ATOM 2623 O O . TYR B 1 129 ? 1.357 11.32 -0.738 1 98.44 129 TYR B O 1
ATOM 2631 N N . ARG B 1 130 ? 2.816 12.852 -0.116 1 98.56 130 ARG B N 1
ATOM 2632 C CA . ARG B 1 130 ? 4.008 12.094 -0.485 1 98.56 130 ARG B CA 1
ATOM 2633 C C . ARG B 1 130 ? 4.797 11.672 0.752 1 98.56 130 ARG B C 1
ATOM 2635 O O . ARG B 1 130 ? 4.988 12.477 1.67 1 98.56 130 ARG B O 1
ATOM 2642 N N . GLN B 1 131 ? 5.219 10.469 0.821 1 98.56 131 GLN B N 1
ATOM 2643 C CA . GLN B 1 131 ? 6.031 9.984 1.929 1 98.56 131 GLN B CA 1
ATOM 2644 C C . GLN B 1 131 ? 7.211 9.156 1.421 1 98.56 131 GLN B C 1
ATOM 2646 O O . GLN B 1 131 ? 7.023 8.156 0.727 1 98.56 131 GLN B O 1
ATOM 2651 N N . ASP B 1 132 ? 8.359 9.562 1.771 1 98.31 132 ASP B N 1
ATOM 2652 C CA . ASP B 1 132 ? 9.594 8.938 1.3 1 98.31 132 ASP B CA 1
ATOM 2653 C C . ASP B 1 132 ? 10.406 8.375 2.467 1 98.31 132 ASP B C 1
ATOM 2655 O O . ASP B 1 132 ? 10.617 9.062 3.467 1 98.31 132 ASP B O 1
ATOM 2659 N N . PHE B 1 133 ? 10.781 7.145 2.346 1 97 133 PHE B N 1
ATOM 2660 C CA . PHE B 1 133 ? 11.734 6.523 3.254 1 97 133 PHE B CA 1
ATOM 2661 C C . PHE B 1 133 ? 13.156 6.695 2.744 1 97 133 PHE B C 1
ATOM 2663 O O . PHE B 1 133 ? 13.5 6.211 1.66 1 97 133 PHE B O 1
ATOM 2670 N N . ILE B 1 134 ? 13.984 7.305 3.525 1 97.62 134 ILE B N 1
ATOM 2671 C CA . ILE B 1 134 ? 15.344 7.602 3.104 1 97.62 134 ILE B CA 1
ATOM 2672 C C . ILE B 1 134 ? 16.328 7.082 4.145 1 97.62 134 ILE B C 1
ATOM 2674 O O . ILE B 1 134 ? 16.234 7.43 5.324 1 97.62 134 ILE B O 1
ATOM 2678 N N . THR B 1 135 ? 17.234 6.254 3.721 1 96.06 135 THR B N 1
ATOM 2679 C CA . THR B 1 135 ? 18.234 5.781 4.656 1 96.06 135 THR B CA 1
ATOM 2680 C C . THR B 1 135 ? 19.266 6.875 4.934 1 96.06 135 THR B C 1
ATOM 2682 O O . THR B 1 135 ? 19.656 7.617 4.027 1 96.06 135 THR B O 1
ATOM 2685 N N . LEU B 1 136 ? 19.766 6.926 6.133 1 95.56 136 LEU B N 1
ATOM 2686 C CA . LEU B 1 136 ? 20.594 8.039 6.574 1 95.56 136 LEU B CA 1
ATOM 2687 C C . LEU B 1 136 ? 22.031 7.895 6.062 1 95.56 136 LEU B C 1
ATOM 2689 O O . LEU B 1 136 ? 22.688 8.891 5.777 1 95.56 136 LEU B O 1
ATOM 2693 N N . HIS B 1 137 ? 22.516 6.684 5.902 1 94.88 137 HIS B N 1
ATOM 2694 C CA . HIS B 1 137 ? 23.922 6.465 5.609 1 94.88 137 HIS B CA 1
ATOM 2695 C C . HIS B 1 137 ? 24.234 6.785 4.152 1 94.88 137 HIS B C 1
ATOM 2697 O O . HIS B 1 137 ? 25.375 7.121 3.816 1 94.88 137 HIS B O 1
ATOM 2703 N N . ASP B 1 138 ? 23.281 6.77 3.258 1 95 138 ASP B N 1
ATOM 2704 C CA . ASP B 1 138 ? 23.578 6.992 1.847 1 95 138 ASP B CA 1
ATOM 2705 C C . ASP B 1 138 ? 22.578 7.977 1.229 1 95 138 ASP B C 1
ATOM 2707 O O . ASP B 1 138 ? 22.656 8.273 0.034 1 95 138 ASP B O 1
ATOM 2711 N N . ASN B 1 139 ? 21.562 8.438 2.035 1 95.56 139 ASN B N 1
ATOM 2712 C CA . ASN B 1 139 ? 20.547 9.383 1.585 1 95.56 139 ASN B CA 1
ATOM 2713 C C . ASN B 1 139 ? 19.781 8.836 0.385 1 95.56 139 ASN B C 1
ATOM 2715 O O . ASN B 1 139 ? 19.375 9.602 -0.494 1 95.56 139 ASN B O 1
ATOM 2719 N N . PHE B 1 140 ? 19.641 7.488 0.32 1 96.12 140 PHE B N 1
ATOM 2720 C CA . PHE B 1 140 ? 18.938 6.82 -0.768 1 96.12 140 PHE B CA 1
ATOM 2721 C C . PHE B 1 140 ? 17.469 6.648 -0.433 1 96.12 140 PHE B C 1
ATOM 2723 O O . PHE B 1 140 ? 17.109 6.223 0.669 1 96.12 140 PHE B O 1
ATOM 2730 N N . VAL B 1 141 ? 16.594 7.043 -1.384 1 97.81 141 VAL B N 1
ATOM 2731 C CA . VAL B 1 141 ? 15.164 6.809 -1.227 1 97.81 141 VAL B CA 1
ATOM 2732 C C . VAL B 1 141 ? 14.867 5.32 -1.399 1 97.81 141 VAL B C 1
ATOM 2734 O O . VAL B 1 141 ? 14.867 4.809 -2.521 1 97.81 141 VAL B O 1
ATOM 2737 N N . ARG B 1 142 ? 14.57 4.664 -0.315 1 96.06 142 ARG B N 1
ATOM 2738 C CA . ARG B 1 142 ? 14.344 3.221 -0.318 1 96.06 142 ARG B CA 1
ATOM 2739 C C . ARG B 1 142 ? 12.914 2.891 -0.752 1 96.06 142 ARG B C 1
ATOM 2741 O O . ARG B 1 142 ? 12.672 1.826 -1.323 1 96.06 142 ARG B O 1
ATOM 2748 N N . ALA B 1 143 ? 11.984 3.734 -0.442 1 97.38 143 ALA B N 1
ATOM 2749 C CA . ALA B 1 143 ? 10.586 3.59 -0.821 1 97.38 143 ALA B CA 1
ATOM 2750 C C . ALA B 1 143 ? 9.906 4.949 -0.941 1 97.38 143 ALA B C 1
ATOM 2752 O O . ALA B 1 143 ? 10.242 5.887 -0.211 1 97.38 143 ALA B O 1
ATOM 2753 N N . THR B 1 144 ? 9.039 5.09 -1.856 1 98.38 144 THR B N 1
ATOM 2754 C CA . THR B 1 144 ? 8.266 6.305 -2.068 1 98.38 144 THR B CA 1
ATOM 2755 C C . THR B 1 144 ? 6.781 5.98 -2.215 1 98.38 144 THR B C 1
ATOM 2757 O O . THR B 1 144 ? 6.414 4.984 -2.838 1 98.38 144 THR B O 1
ATOM 2760 N N . ALA B 1 145 ? 5.953 6.816 -1.624 1 98.69 145 ALA B N 1
ATOM 2761 C CA . ALA B 1 145 ? 4.531 6.488 -1.581 1 98.69 145 ALA B CA 1
ATOM 2762 C C . ALA B 1 145 ? 3.674 7.742 -1.727 1 98.69 145 ALA B C 1
ATOM 2764 O O . ALA B 1 145 ? 4.113 8.844 -1.397 1 98.69 145 ALA B O 1
ATOM 2765 N N . TYR B 1 146 ? 2.51 7.594 -2.283 1 98.88 146 TYR B N 1
ATOM 2766 C CA . TYR B 1 146 ? 1.423 8.555 -2.166 1 98.88 146 TYR B CA 1
ATOM 2767 C C . TYR B 1 146 ? 0.282 7.996 -1.327 1 98.88 146 TYR B C 1
ATOM 2769 O O . TYR B 1 146 ? 0.016 6.793 -1.357 1 98.88 146 TYR B O 1
ATOM 2777 N N . VAL B 1 147 ? -0.297 8.828 -0.61 1 98.5 147 VAL B N 1
ATOM 2778 C CA . VAL B 1 147 ? -1.496 8.484 0.145 1 98.5 147 VAL B CA 1
ATOM 2779 C C . VAL B 1 147 ? -2.613 9.477 -0.177 1 98.5 147 VAL B C 1
ATOM 2781 O O . VAL B 1 147 ? -2.398 10.688 -0.16 1 98.5 147 VAL B O 1
ATOM 2784 N N . LYS B 1 148 ? -3.727 8.945 -0.523 1 98.62 148 LYS B N 1
ATOM 2785 C CA . LYS B 1 148 ? -4.938 9.734 -0.709 1 98.62 148 LYS B CA 1
ATOM 2786 C C . LYS B 1 148 ? -5.762 9.789 0.574 1 98.62 148 LYS B C 1
ATOM 2788 O O . LYS B 1 148 ? -6.246 8.766 1.052 1 98.62 148 LYS B O 1
ATOM 2793 N N . LEU B 1 149 ? -5.914 10.969 1.128 1 97.12 149 LEU B N 1
ATOM 2794 C CA . LEU B 1 149 ? -6.723 11.188 2.322 1 97.12 149 LEU B CA 1
ATOM 2795 C C . LEU B 1 149 ? -8.055 11.836 1.965 1 97.12 149 LEU B C 1
ATOM 2797 O O . LEU B 1 149 ? -8.086 12.969 1.474 1 97.12 149 LEU B O 1
ATOM 2801 N N . ALA B 1 150 ? -9.125 11.172 2.227 1 97.06 150 ALA B N 1
ATOM 2802 C CA . ALA B 1 150 ? -10.445 11.75 2.039 1 97.06 150 ALA B CA 1
ATOM 2803 C C . ALA B 1 150 ? -10.828 12.641 3.221 1 97.06 150 ALA B C 1
ATOM 2805 O O . ALA B 1 150 ? -10.648 12.25 4.379 1 97.06 150 ALA B O 1
ATOM 2806 N N . VAL B 1 151 ? -11.312 13.789 2.922 1 96.25 151 VAL B N 1
ATOM 2807 C CA . VAL B 1 151 ? -11.812 14.719 3.934 1 96.25 151 VAL B CA 1
ATOM 2808 C C . VAL B 1 151 ? -13.336 14.68 3.973 1 96.25 151 VAL B C 1
ATOM 2810 O O . VAL B 1 151 ? -14 15.102 3.021 1 96.25 151 VAL B O 1
ATOM 2813 N N . LEU B 1 152 ? -13.82 14.203 5.062 1 95.75 152 LEU B N 1
ATOM 2814 C CA . LEU B 1 152 ? -15.266 14.141 5.234 1 95.75 152 LEU B CA 1
ATOM 2815 C C . LEU B 1 152 ? -15.75 15.234 6.18 1 95.75 152 LEU B C 1
ATOM 2817 O O . LEU B 1 152 ? -15.172 15.438 7.25 1 95.75 152 LEU B O 1
ATOM 2821 N N . GLY B 1 153 ? -16.828 15.914 5.836 1 95.31 153 GLY B N 1
ATOM 2822 C CA . GLY B 1 153 ? -17.391 16.953 6.691 1 95.31 153 GLY B CA 1
ATOM 2823 C C . GLY B 1 153 ? -16.781 18.312 6.461 1 95.31 153 GLY B C 1
ATOM 2824 O O . GLY B 1 153 ? -17.094 19.281 7.164 1 95.31 153 GLY B O 1
ATOM 2825 N N . SER B 1 154 ? -15.867 18.453 5.605 1 95.5 154 SER B N 1
ATOM 2826 C CA . SER B 1 154 ? -15.227 19.703 5.199 1 95.5 154 SER B CA 1
ATOM 2827 C C . SER B 1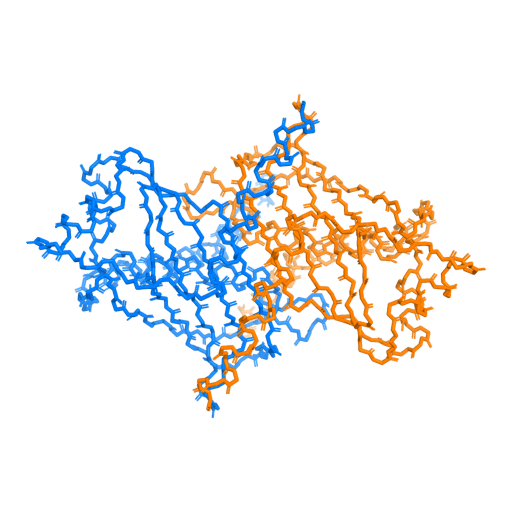 154 ? -14.531 19.547 3.848 1 95.5 154 SER B C 1
ATOM 2829 O O . SER B 1 154 ? -14.766 18.578 3.127 1 95.5 154 SER B O 1
ATOM 2831 N N . GLN B 1 155 ? -13.758 20.594 3.479 1 96.12 155 GLN B N 1
ATOM 2832 C CA . GLN B 1 155 ? -12.938 20.547 2.273 1 96.12 155 GLN B CA 1
ATOM 2833 C C . GLN B 1 155 ? -11.469 20.812 2.6 1 96.12 155 GLN B C 1
ATOM 2835 O O . GLN B 1 155 ? -11.164 21.562 3.533 1 96.12 155 GLN B O 1
ATOM 2840 N N . PRO B 1 156 ? -10.633 20.203 1.826 1 96.38 156 PRO B N 1
ATOM 2841 C CA . PRO B 1 156 ? -9.203 20.406 2.07 1 96.38 156 PRO B CA 1
ATOM 2842 C C . PRO B 1 156 ? -8.812 21.875 2.115 1 96.38 156 PRO B C 1
ATOM 2844 O O . PRO B 1 156 ? -8.086 22.297 3.02 1 96.38 156 PRO B O 1
ATOM 2847 N N . GLU B 1 157 ? -9.328 22.625 1.229 1 94.81 157 GLU B N 1
ATOM 2848 C CA . GLU B 1 157 ? -8.984 24.047 1.165 1 94.81 157 GLU B CA 1
ATOM 2849 C C . GLU B 1 157 ? -9.406 24.781 2.436 1 94.81 157 GLU B C 1
ATOM 2851 O O . GLU B 1 157 ? -8.695 25.656 2.92 1 94.81 157 GLU B O 1
ATOM 2856 N N . GLU B 1 158 ? -10.523 24.453 2.939 1 94.94 158 GLU B N 1
ATOM 2857 C CA . GLU B 1 158 ? -11.023 25.078 4.16 1 94.94 158 GLU B CA 1
ATOM 2858 C C . GLU B 1 158 ? -10.141 24.734 5.355 1 94.94 158 GLU B C 1
ATOM 2860 O O . GLU B 1 158 ? -9.836 25.609 6.18 1 94.94 158 GLU B O 1
ATOM 2865 N N . LEU B 1 159 ? -9.781 23.484 5.395 1 95.25 159 LEU B N 1
ATOM 2866 C CA . LEU B 1 159 ? -8.922 23.047 6.488 1 95.25 159 LEU B CA 1
ATOM 2867 C C . LEU B 1 159 ? -7.578 23.766 6.441 1 95.25 159 LEU B C 1
ATOM 2869 O O . LEU B 1 159 ? -7.07 24.203 7.473 1 95.25 159 LEU B O 1
ATOM 2873 N N . LEU B 1 160 ? -7.012 23.844 5.262 1 94.88 160 LEU B N 1
ATOM 2874 C CA . LEU B 1 160 ? -5.715 24.484 5.086 1 94.88 160 LEU B CA 1
ATOM 2875 C C . LEU B 1 160 ? -5.805 25.984 5.379 1 94.88 160 LEU B C 1
ATOM 2877 O O . LEU B 1 160 ? -4.898 26.562 5.98 1 94.88 160 LEU B O 1
ATOM 2881 N N . LEU B 1 161 ? -6.867 26.609 4.969 1 93.81 161 LEU B N 1
ATOM 2882 C CA . LEU B 1 161 ? -7.094 28.031 5.254 1 93.81 161 LEU B CA 1
ATOM 2883 C C . LEU B 1 161 ? -7.18 28.266 6.758 1 93.81 161 LEU B C 1
ATOM 2885 O O . LEU B 1 161 ? -6.645 29.266 7.262 1 93.81 161 LEU B O 1
ATOM 2889 N N . ALA B 1 162 ? -7.84 27.391 7.375 1 93.12 162 ALA B N 1
ATOM 2890 C CA . ALA B 1 162 ? -8.008 27.531 8.82 1 93.12 162 ALA B CA 1
ATOM 2891 C C . ALA B 1 162 ? -6.664 27.484 9.539 1 93.12 162 ALA B C 1
ATOM 2893 O O . ALA B 1 162 ? -6.48 28.156 10.562 1 93.12 162 ALA B O 1
ATOM 2894 N N . VAL B 1 163 ? -5.77 26.781 8.992 1 92.94 163 VAL B N 1
ATOM 2895 C CA . VAL B 1 163 ? -4.473 26.594 9.633 1 92.94 163 VAL B CA 1
ATOM 2896 C C . VAL B 1 163 ? -3.537 27.734 9.25 1 92.94 163 VAL B C 1
ATOM 2898 O O . VAL B 1 163 ? -2.84 28.281 10.102 1 92.94 163 VAL B O 1
ATOM 2901 N N . THR B 1 164 ? -3.486 28.109 8.008 1 92.31 164 THR B N 1
ATOM 2902 C CA . THR B 1 164 ? -2.51 29.062 7.512 1 92.31 164 THR B CA 1
ATOM 2903 C C . THR B 1 164 ? -3.039 30.484 7.641 1 92.31 164 THR B C 1
ATOM 2905 O O . THR B 1 164 ? -2.268 31.453 7.598 1 92.31 164 THR B O 1
ATOM 2908 N N . ARG B 1 165 ? -4.348 30.656 7.723 1 89.69 165 ARG B N 1
ATOM 2909 C CA . ARG B 1 165 ? -5.02 31.953 7.793 1 89.69 165 ARG B CA 1
ATOM 2910 C C . ARG B 1 165 ? -4.766 32.781 6.531 1 89.69 165 ARG B C 1
ATOM 2912 O O . ARG B 1 165 ? -4.793 34 6.566 1 89.69 165 ARG B O 1
ATOM 2919 N N . GLU B 1 166 ? -4.289 32.094 5.516 1 89.44 166 GLU B N 1
ATOM 2920 C CA . GLU B 1 166 ? -4.109 32.688 4.188 1 89.44 166 GLU B CA 1
ATOM 2921 C C . GLU B 1 166 ? -4.398 31.672 3.092 1 89.44 166 GLU B C 1
ATOM 2923 O O . GLU B 1 166 ? -4.375 30.469 3.338 1 89.44 166 GLU B O 1
ATOM 2928 N N . ASN B 1 167 ? -4.75 32.25 2.004 1 86.56 167 ASN B N 1
ATOM 2929 C CA . ASN B 1 167 ? -4.945 31.375 0.864 1 86.56 167 ASN B CA 1
ATOM 2930 C C . ASN B 1 167 ? -3.625 30.797 0.37 1 86.56 167 ASN B C 1
ATOM 2932 O O . ASN B 1 167 ? -2.678 31.531 0.1 1 86.56 167 ASN B O 1
ATOM 2936 N N . ILE B 1 168 ? -3.582 29.562 0.401 1 88.19 168 ILE B N 1
ATOM 2937 C CA . ILE B 1 168 ? -2.381 28.891 -0.076 1 88.19 168 ILE B CA 1
ATOM 2938 C C . ILE B 1 168 ? -2.572 28.469 -1.53 1 88.19 168 ILE B C 1
ATOM 2940 O O . ILE B 1 168 ? -3.646 27.984 -1.908 1 88.19 168 ILE B O 1
ATOM 2944 N N . ALA B 1 169 ? -1.569 28.672 -2.268 1 91.62 169 ALA B N 1
ATOM 2945 C CA . ALA B 1 169 ? -1.598 28.297 -3.678 1 91.62 169 ALA B CA 1
ATOM 2946 C C . ALA B 1 169 ? -1.551 26.781 -3.838 1 91.62 169 ALA B C 1
ATOM 2948 O O . ALA B 1 169 ? -0.767 26.109 -3.17 1 91.62 169 ALA B O 1
ATOM 2949 N N . LEU B 1 170 ? -2.41 26.266 -4.668 1 93.12 170 LEU B N 1
ATOM 2950 C CA . LEU B 1 170 ? -2.406 24.844 -5.008 1 93.12 170 LEU B CA 1
ATOM 2951 C C . LEU B 1 170 ? -1.148 24.484 -5.789 1 93.12 170 LEU B C 1
ATOM 2953 O O . LEU B 1 170 ? -0.906 25.016 -6.871 1 93.12 170 LEU B O 1
ATOM 2957 N N . PRO B 1 171 ? -0.378 23.672 -5.246 1 94.88 171 PRO B N 1
ATOM 2958 C CA . PRO B 1 171 ? 0.802 23.25 -6.008 1 94.88 171 PRO B CA 1
ATOM 2959 C C . PRO B 1 171 ? 0.444 22.484 -7.277 1 94.88 171 PRO B C 1
ATOM 2961 O O . PRO B 1 171 ? -0.628 21.875 -7.352 1 94.88 171 PRO B O 1
ATOM 2964 N N . GLU B 1 172 ? 1.37 22.531 -8.211 1 95.5 172 GLU B N 1
ATOM 2965 C CA . GLU B 1 172 ? 1.193 21.703 -9.398 1 95.5 172 GLU B CA 1
ATOM 2966 C C . GLU B 1 172 ? 1.373 20.219 -9.062 1 95.5 172 GLU B C 1
ATOM 2968 O O . GLU B 1 172 ? 2.357 19.844 -8.43 1 95.5 172 GLU B O 1
ATOM 2973 N N . ALA B 1 173 ? 0.466 19.422 -9.477 1 96.69 173 ALA B N 1
ATOM 2974 C CA . ALA B 1 173 ? 0.545 18 -9.203 1 96.69 173 ALA B CA 1
ATOM 2975 C C . ALA B 1 173 ? 1.636 17.328 -10.039 1 96.69 173 ALA B C 1
ATOM 2977 O O . ALA B 1 173 ? 1.701 17.531 -11.258 1 96.69 173 ALA B O 1
ATOM 2978 N N . PRO B 1 174 ? 2.506 16.547 -9.438 1 97 174 PRO B N 1
ATOM 2979 C CA . PRO B 1 174 ? 3.453 15.766 -10.227 1 97 174 PRO B CA 1
ATOM 2980 C C . PRO B 1 174 ? 2.76 14.844 -11.234 1 97 174 PRO B C 1
ATOM 2982 O O . PRO B 1 174 ? 1.647 14.375 -10.984 1 97 174 PRO B O 1
ATOM 2985 N N . ASP B 1 175 ? 3.379 14.547 -12.352 1 97.5 175 ASP B N 1
ATOM 2986 C CA . ASP B 1 175 ? 2.781 13.742 -13.406 1 97.5 175 ASP B CA 1
ATOM 2987 C C . ASP B 1 175 ? 2.443 12.336 -12.906 1 97.5 175 ASP B C 1
ATOM 2989 O O . ASP B 1 175 ? 1.401 11.781 -13.258 1 97.5 175 ASP B O 1
ATOM 2993 N N . ASP B 1 176 ? 3.293 11.781 -12.117 1 98.38 176 ASP B N 1
ATOM 2994 C CA . ASP B 1 176 ? 3.031 10.438 -11.602 1 98.38 176 ASP B CA 1
ATOM 2995 C C . ASP B 1 176 ? 1.816 10.43 -10.672 1 98.38 176 ASP B C 1
ATOM 2997 O O . ASP B 1 176 ? 1 9.508 -10.719 1 98.38 176 ASP B O 1
ATOM 3001 N N . LEU B 1 177 ? 1.675 11.461 -9.852 1 98.62 177 LEU B N 1
ATOM 3002 C CA . LEU B 1 177 ? 0.494 11.57 -9 1 98.62 177 LEU B CA 1
ATOM 3003 C C . LEU B 1 177 ? -0.777 11.625 -9.844 1 98.62 177 LEU B C 1
ATOM 3005 O O . LEU B 1 177 ? -1.777 10.984 -9.5 1 98.62 177 LEU B O 1
ATOM 3009 N N . LEU B 1 178 ? -0.714 12.398 -10.945 1 98.5 178 LEU B N 1
ATOM 3010 C CA . LEU B 1 178 ? -1.881 12.508 -11.812 1 98.5 178 LEU B CA 1
ATOM 3011 C C . LEU B 1 178 ? -2.264 11.148 -12.391 1 98.5 178 LEU B C 1
ATOM 3013 O O . LEU B 1 178 ? -3.449 10.82 -12.477 1 98.5 178 LEU B O 1
ATOM 3017 N N . SER B 1 179 ? -1.3 10.359 -12.797 1 98.69 179 SER B N 1
ATOM 3018 C CA . SER B 1 179 ? -1.569 9.016 -13.289 1 98.69 179 SER B CA 1
ATOM 3019 C C . SER B 1 179 ? -2.186 8.141 -12.203 1 98.69 179 SER B C 1
ATOM 3021 O O . SER B 1 179 ? -3.08 7.336 -12.477 1 98.69 179 SER B O 1
ATOM 3023 N N . TRP B 1 180 ? -1.729 8.273 -10.961 1 98.81 180 TRP B N 1
ATOM 3024 C CA . TRP B 1 180 ? -2.281 7.477 -9.867 1 98.81 180 TRP B CA 1
ATOM 3025 C C . TRP B 1 180 ? -3.695 7.93 -9.523 1 98.81 180 TRP B C 1
ATOM 3027 O O . TRP B 1 180 ? -4.551 7.109 -9.188 1 98.81 180 TRP B O 1
ATOM 3037 N N . ILE B 1 181 ? -3.957 9.242 -9.625 1 98.62 181 ILE B N 1
ATOM 3038 C CA . ILE B 1 181 ? -5.309 9.75 -9.43 1 98.62 181 ILE B CA 1
ATOM 3039 C C . ILE B 1 181 ? -6.242 9.156 -10.484 1 98.62 181 ILE B C 1
ATOM 3041 O O . ILE B 1 181 ? -7.375 8.773 -10.18 1 98.62 181 ILE B O 1
ATOM 3045 N N . GLU B 1 182 ? -5.738 9.07 -11.68 1 98.44 182 GLU B N 1
ATOM 3046 C CA . GLU B 1 182 ? -6.523 8.461 -12.75 1 98.44 182 GLU B CA 1
ATOM 3047 C C . GLU B 1 182 ? -6.797 6.984 -12.461 1 98.44 182 GLU B C 1
ATOM 3049 O O . GLU B 1 182 ? -7.906 6.5 -12.695 1 98.44 182 GLU B O 1
ATOM 3054 N N . TYR B 1 183 ? -5.809 6.285 -12 1 98.69 183 TYR B N 1
ATOM 3055 C CA . TYR B 1 183 ? -6.012 4.906 -11.562 1 98.69 183 TYR B CA 1
ATOM 3056 C C . TYR B 1 183 ? -7.164 4.816 -10.57 1 98.69 183 TYR B C 1
ATOM 3058 O O . TYR B 1 183 ? -8.047 3.967 -10.703 1 98.69 183 TYR B O 1
ATOM 3066 N N . ASN B 1 184 ? -7.121 5.676 -9.57 1 98.44 184 ASN B N 1
ATOM 3067 C CA . ASN B 1 184 ? -8.148 5.66 -8.531 1 98.44 184 ASN B CA 1
ATOM 3068 C C . ASN B 1 184 ? -9.539 5.883 -9.125 1 98.44 184 ASN B C 1
ATOM 3070 O O . ASN B 1 184 ? -10.5 5.211 -8.742 1 98.44 184 ASN B O 1
ATOM 3074 N N . ARG B 1 185 ? -9.625 6.824 -10.016 1 97.56 185 ARG B N 1
ATOM 3075 C CA . ARG B 1 185 ? -10.898 7.129 -10.664 1 97.56 185 ARG B CA 1
ATOM 3076 C C . ARG B 1 185 ? -11.406 5.93 -11.461 1 97.56 185 ARG B C 1
ATOM 3078 O O . ARG B 1 185 ? -12.57 5.539 -11.328 1 97.56 185 ARG B O 1
ATOM 3085 N N . GLN B 1 186 ? -10.547 5.316 -12.25 1 97.88 186 GLN B N 1
ATOM 3086 C CA . GLN B 1 186 ? -10.906 4.176 -13.086 1 97.88 186 GLN B CA 1
ATOM 3087 C C . GLN B 1 186 ? -11.281 2.965 -12.234 1 97.88 186 GLN B C 1
ATOM 3089 O O . GLN B 1 186 ? -12.242 2.262 -12.539 1 97.88 186 GLN B O 1
ATOM 3094 N N . SER B 1 187 ? -10.461 2.736 -11.195 1 97.19 187 SER B N 1
ATOM 3095 C CA . SER B 1 187 ? -10.727 1.616 -10.297 1 97.19 187 SER B CA 1
ATOM 3096 C C . SER B 1 187 ? -12.102 1.741 -9.648 1 97.19 187 SER B C 1
ATOM 3098 O O . SER B 1 187 ? -12.836 0.755 -9.539 1 97.19 187 SER B O 1
ATOM 3100 N N . SER B 1 188 ? -12.445 2.963 -9.203 1 96 188 SER B N 1
ATOM 3101 C CA . SER B 1 188 ? -13.75 3.225 -8.617 1 96 188 SER B CA 1
ATOM 3102 C C . SER B 1 188 ? -14.875 2.947 -9.617 1 96 188 SER B C 1
ATOM 3104 O O . SER B 1 188 ? -15.875 2.312 -9.273 1 96 188 SER B O 1
ATOM 3106 N N . GLN B 1 189 ? -14.703 3.348 -10.844 1 94.75 189 GLN B N 1
ATOM 3107 C CA . GLN B 1 189 ? -15.711 3.162 -11.883 1 94.75 189 GLN B CA 1
ATOM 3108 C C . GLN B 1 189 ? -15.875 1.687 -12.234 1 94.75 189 GLN B C 1
ATOM 3110 O O . GLN B 1 189 ? -17 1.209 -12.422 1 94.75 189 GLN B O 1
ATOM 3115 N N . ASN B 1 190 ? -14.734 0.982 -12.32 1 93.5 190 ASN B N 1
ATOM 3116 C CA . ASN B 1 190 ? -14.75 -0.433 -12.672 1 93.5 190 ASN B CA 1
ATOM 3117 C C . ASN B 1 190 ? -15.5 -1.261 -11.633 1 93.5 190 ASN B C 1
ATOM 3119 O O . ASN B 1 190 ? -16.188 -2.219 -11.977 1 93.5 190 ASN B O 1
ATOM 3123 N N . LEU B 1 191 ? -15.359 -0.946 -10.375 1 90.69 191 LEU B N 1
ATOM 3124 C CA . LEU B 1 191 ? -15.992 -1.709 -9.305 1 90.69 191 LEU B CA 1
ATOM 3125 C C . LEU B 1 191 ? -17.484 -1.381 -9.203 1 90.69 191 LEU B C 1
ATOM 3127 O O . LEU B 1 191 ? -18.281 -2.217 -8.773 1 90.69 191 LEU B O 1
ATOM 3131 N N . LYS B 1 192 ? -17.891 -0.194 -9.523 1 85.06 192 LYS B N 1
ATOM 3132 C CA . LYS B 1 192 ? -19.297 0.164 -9.547 1 85.06 192 LYS B CA 1
ATOM 3133 C C . LYS B 1 192 ? -20.031 -0.582 -10.656 1 85.06 192 LYS B C 1
ATOM 3135 O O . LYS B 1 192 ? -21.203 -0.952 -10.5 1 85.06 192 LYS B O 1
ATOM 3140 N N . LYS B 1 193 ? -19.297 -0.9 -11.719 1 73.25 193 LYS B N 1
ATOM 3141 C CA . LYS B 1 193 ? -19.891 -1.6 -12.859 1 73.25 193 LYS B CA 1
ATOM 3142 C C . LYS B 1 193 ? -20.031 -3.092 -12.578 1 73.25 193 LYS B C 1
ATOM 3144 O O . LYS B 1 193 ? -20.875 -3.766 -13.164 1 73.25 193 LYS B O 1
ATOM 3149 N N . SER B 1 194 ? -19.094 -3.566 -11.789 1 67.44 194 SER B N 1
ATOM 3150 C CA . SER B 1 194 ? -19.109 -5 -11.523 1 67.44 194 SER B CA 1
ATOM 3151 C C . SER B 1 194 ? -20.188 -5.359 -10.5 1 67.44 194 SER B C 1
ATOM 3153 O O . SER B 1 194 ? -20.469 -6.539 -10.281 1 67.44 194 SER B O 1
ATOM 3155 N N . LEU B 1 195 ? -20.75 -4.363 -9.812 1 54.38 195 LEU B N 1
ATOM 3156 C CA . LEU B 1 195 ? -21.891 -4.598 -8.93 1 54.38 195 LEU B CA 1
ATOM 3157 C C . LEU B 1 195 ? -23.203 -4.605 -9.719 1 54.38 195 LEU B C 1
ATOM 3159 O O . LEU B 1 195 ? -23.344 -3.875 -10.703 1 54.38 195 LEU B O 1
#

Solvent-accessible surface area (backbone atoms only — not comparable to full-atom values): 20105 Å² total; per-residue (Å²): 126,69,62,65,55,50,51,53,50,48,50,57,44,44,61,52,32,48,53,45,46,46,48,47,48,47,51,53,47,30,66,78,68,44,70,76,40,61,61,70,46,69,36,78,47,76,48,62,39,47,80,88,33,43,26,91,81,70,64,34,52,27,77,21,47,58,45,48,52,46,52,50,39,47,50,50,36,31,52,36,28,32,44,45,58,40,32,62,73,62,66,31,46,80,38,77,35,31,40,36,39,37,49,71,46,81,59,43,77,69,42,50,32,34,38,35,25,25,48,50,37,67,54,74,46,30,38,31,33,40,37,36,34,26,32,66,91,75,66,44,69,26,28,44,30,42,35,37,32,34,39,41,78,58,35,43,65,57,42,49,29,69,54,67,75,42,90,73,81,81,55,79,66,53,70,28,57,53,29,40,51,48,16,52,54,40,45,53,52,52,54,60,65,74,98,124,70,64,64,56,51,51,54,51,47,52,57,46,43,60,54,33,48,52,46,46,46,48,48,48,47,51,52,46,30,67,76,68,44,71,75,41,60,60,70,46,68,36,77,48,76,49,60,37,46,79,88,34,43,26,92,81,69,65,34,52,27,77,21,48,57,47,47,51,46,53,51,38,47,50,51,36,30,52,36,29,33,45,46,58,41,33,62,73,62,64,30,46,80,40,77,37,30,40,37,39,38,48,72,47,82,61,43,79,68,41,49,30,33,38,36,26,25,48,52,37,69,53,76,45,30,38,30,34,40,38,36,33,25,31,66,91,74,67,43,70,28,29,44,29,42,35,37,31,37,40,42,78,54,35,43,64,59,44,50,29,69,54,66,73,43,89,71,82,80,55,78,66,53,71,29,57,53,28,39,51,49,14,54,53,41,47,54,52,54,54,60,65,75,98